Protein AF-0000000087519596 (afdb_homodimer)

Structure (mmCIF, N/CA/C/O backbone):
data_AF-0000000087519596-model_v1
#
loop_
_entity.id
_entity.type
_entity.pdbx_description
1 polymer 'Dihydrofolate reductase'
#
loop_
_atom_site.group_PDB
_atom_site.id
_atom_site.type_symbol
_atom_site.label_atom_id
_atom_site.label_alt_id
_atom_site.label_comp_id
_atom_site.label_asym_id
_atom_site.label_entity_id
_atom_site.label_seq_id
_atom_site.pdbx_PDB_ins_code
_atom_site.Cartn_x
_atom_site.Cartn_y
_atom_site.Cartn_z
_atom_site.occupancy
_atom_site.B_iso_or_equiv
_atom_site.auth_seq_id
_atom_site.auth_comp_id
_atom_site.auth_asym_id
_atom_site.auth_atom_id
_atom_site.pdbx_PDB_model_num
ATOM 1 N N . MET A 1 1 ? -9.141 6.754 -12.68 1 30.02 1 MET A N 1
ATOM 2 C CA . MET A 1 1 ? -8.656 5.691 -11.797 1 30.02 1 MET A CA 1
ATOM 3 C C . MET A 1 1 ? -9.352 5.75 -10.445 1 30.02 1 MET A C 1
ATOM 5 O O . MET A 1 1 ? -9.359 6.797 -9.789 1 30.02 1 MET A O 1
ATOM 9 N N . SER A 1 2 ? -10.422 5.176 -10.297 1 37.19 2 SER A N 1
ATOM 10 C CA . SER A 1 2 ? -11.195 5.254 -9.07 1 37.19 2 SER A CA 1
ATOM 11 C C . SER A 1 2 ? -10.305 5.121 -7.836 1 37.19 2 SER A C 1
ATOM 13 O O . SER A 1 2 ? -9.57 4.145 -7.703 1 37.19 2 SER A O 1
ATOM 15 N N . ASP A 1 3 ? -9.766 6.176 -7.438 1 48.91 3 ASP A N 1
ATOM 16 C CA . ASP A 1 3 ? -8.969 6.207 -6.215 1 48.91 3 ASP A CA 1
ATOM 17 C C . ASP A 1 3 ? -9.617 5.379 -5.109 1 48.91 3 ASP A C 1
ATOM 19 O O . ASP A 1 3 ? -10.781 5.602 -4.766 1 48.91 3 ASP A O 1
ATOM 23 N N . LEU A 1 4 ? -9.289 4.09 -5.172 1 59.09 4 LEU A N 1
ATOM 24 C CA . LEU A 1 4 ? -9.773 3.201 -4.117 1 59.09 4 LEU A CA 1
ATOM 25 C C . LEU A 1 4 ? -9.703 3.883 -2.756 1 59.09 4 LEU A C 1
ATOM 27 O O . LEU A 1 4 ? -8.625 3.994 -2.168 1 59.09 4 LEU A O 1
ATOM 31 N N . ILE A 1 5 ? -10.695 4.855 -2.48 1 62.75 5 ILE A N 1
ATOM 32 C CA . ILE A 1 5 ? -10.727 5.633 -1.248 1 62.75 5 ILE A CA 1
ATOM 33 C C . ILE A 1 5 ? -11.758 5.055 -0.29 1 62.75 5 ILE A C 1
ATOM 35 O O . ILE A 1 5 ? -12.891 4.766 -0.688 1 62.75 5 ILE A O 1
ATOM 39 N N . ASP A 1 6 ? -11.203 4.727 0.88 1 85.69 6 ASP A N 1
ATOM 40 C CA . ASP A 1 6 ? -12.148 4.48 1.965 1 85.69 6 ASP A CA 1
ATOM 41 C C . ASP A 1 6 ? -12.672 5.793 2.547 1 85.69 6 ASP A C 1
ATOM 43 O O . ASP A 1 6 ? -12.031 6.383 3.424 1 85.69 6 ASP A O 1
ATOM 47 N N . THR A 1 7 ? -13.859 6.176 2.1 1 91.06 7 THR A N 1
ATOM 48 C CA . THR A 1 7 ? -14.422 7.484 2.402 1 91.06 7 THR A CA 1
ATOM 49 C C . THR A 1 7 ? -14.617 7.656 3.906 1 91.06 7 THR A C 1
ATOM 51 O O . THR A 1 7 ? -14.281 8.703 4.461 1 91.06 7 THR A O 1
ATOM 54 N N . THR A 1 8 ? -15.164 6.641 4.547 1 95.12 8 THR A N 1
ATOM 55 C CA . THR A 1 8 ? -15.383 6.715 5.988 1 95.12 8 THR A CA 1
ATOM 56 C C . THR A 1 8 ? -14.062 6.949 6.723 1 95.12 8 THR A C 1
ATOM 58 O O . THR A 1 8 ? -13.977 7.832 7.578 1 95.12 8 THR A O 1
ATOM 61 N N . GLU A 1 9 ? -13.07 6.188 6.355 1 96.06 9 GLU A N 1
ATOM 62 C CA . GLU A 1 9 ? -11.758 6.332 6.984 1 96.06 9 GLU A CA 1
ATOM 63 C C . GLU A 1 9 ? -11.172 7.719 6.73 1 96.06 9 GLU A C 1
ATOM 65 O O . GLU A 1 9 ? -10.562 8.312 7.621 1 96.06 9 GLU A O 1
ATOM 70 N N . MET A 1 10 ? -11.375 8.234 5.559 1 95.62 10 MET A N 1
ATOM 71 C CA . MET A 1 10 ? -10.867 9.562 5.219 1 95.62 10 MET A CA 1
ATOM 72 C C . MET A 1 10 ? -11.539 10.633 6.078 1 95.62 10 MET A C 1
ATOM 74 O O . MET A 1 10 ? -10.875 11.578 6.52 1 95.62 10 MET A O 1
ATOM 78 N N . TYR A 1 11 ? -12.797 10.523 6.27 1 97.06 11 TYR A N 1
ATOM 79 C CA . TYR A 1 11 ? -13.523 11.484 7.09 1 97.06 11 TYR A CA 1
ATOM 80 C C . TYR A 1 11 ? -13.055 11.422 8.539 1 97.06 11 TYR A C 1
ATOM 82 O O . TYR A 1 11 ? -12.812 12.453 9.164 1 97.06 11 TYR A O 1
ATOM 90 N N . LEU A 1 12 ? -12.922 10.188 9.039 1 97.5 12 LEU A N 1
ATOM 91 C CA . LEU A 1 12 ? -12.469 10 10.414 1 97.5 12 LEU A CA 1
ATOM 92 C C . LEU A 1 12 ? -11.07 10.57 10.617 1 97.5 12 LEU A C 1
ATOM 94 O O . LEU A 1 12 ? -10.812 11.266 11.602 1 97.5 12 LEU A O 1
ATOM 98 N N . ARG A 1 13 ? -10.227 10.273 9.719 1 96.31 13 ARG A N 1
ATOM 99 C CA . ARG A 1 13 ? -8.859 10.789 9.797 1 96.31 13 ARG A CA 1
ATOM 100 C C . ARG A 1 13 ? -8.844 12.312 9.75 1 96.31 13 ARG A C 1
ATOM 102 O O . ARG A 1 13 ? -8.047 12.945 10.445 1 96.31 13 ARG A O 1
ATOM 109 N N . THR A 1 14 ? -9.711 12.883 8.961 1 96.56 14 THR A N 1
ATOM 110 C CA . THR A 1 14 ? -9.797 14.336 8.844 1 96.56 14 THR A CA 1
ATOM 111 C C . THR A 1 14 ? -10.227 14.961 10.172 1 96.56 14 THR A C 1
ATOM 113 O O . THR A 1 14 ? -9.688 15.992 10.578 1 96.56 14 THR A O 1
ATOM 116 N N . ILE A 1 15 ? -11.141 14.359 10.805 1 97.31 15 ILE A N 1
ATOM 117 C CA . ILE A 1 15 ? -11.586 14.859 12.102 1 97.31 15 ILE A CA 1
ATOM 118 C C . ILE A 1 15 ? -10.43 14.812 13.094 1 97.31 15 ILE A C 1
ATOM 120 O O . ILE A 1 15 ? -10.211 15.766 13.844 1 97.31 15 ILE A O 1
ATOM 124 N N . LEU A 1 16 ? -9.688 13.773 13.078 1 96.31 16 LEU A N 1
ATOM 125 C CA . LEU A 1 16 ? -8.531 13.648 13.961 1 96.31 16 LEU A CA 1
ATOM 126 C C . LEU A 1 16 ? -7.492 14.719 13.648 1 96.31 16 LEU A C 1
ATOM 128 O O . LEU A 1 16 ? -6.887 15.281 14.562 1 96.31 16 LEU A O 1
ATOM 132 N N . GLU A 1 17 ? -7.246 14.992 12.398 1 95.19 17 GLU A N 1
ATOM 133 C CA . GLU A 1 17 ? -6.32 16.047 11.977 1 95.19 17 GLU A CA 1
ATOM 134 C C . GLU A 1 17 ? -6.742 17.406 12.516 1 95.19 17 GLU A C 1
ATOM 136 O O . GLU A 1 17 ? -5.902 18.188 12.961 1 95.19 17 GLU A O 1
ATOM 141 N N . LEU A 1 18 ? -8.016 17.641 12.383 1 95.62 18 LEU A N 1
ATOM 142 C CA . LEU A 1 18 ? -8.547 18.906 12.891 1 95.62 18 LEU A CA 1
ATOM 143 C C . LEU A 1 18 ? -8.32 19.016 14.398 1 95.62 18 LEU A C 1
ATOM 145 O O . LEU A 1 18 ? -7.918 20.078 14.891 1 95.62 18 LEU A O 1
ATOM 149 N N . GLN A 1 19 ? -8.492 17.938 15.062 1 92.81 19 GLN A N 1
ATOM 150 C CA . GLN A 1 19 ? -8.258 17.906 16.5 1 92.81 19 GLN A CA 1
ATOM 151 C C . GLN A 1 19 ? -6.793 18.203 16.828 1 92.81 19 GLN A C 1
ATOM 153 O O . GLN A 1 19 ? -6.488 18.953 17.75 1 92.81 19 GLN A O 1
ATOM 158 N N . GLU A 1 20 ? -5.922 17.609 16.047 1 90.62 20 GLU A N 1
ATOM 159 C CA . GLU A 1 20 ? -4.488 17.812 16.25 1 90.62 20 GLU A CA 1
ATOM 160 C C . GLU A 1 20 ? -4.105 19.266 16.078 1 90.62 20 GLU A C 1
ATOM 162 O O . GLU A 1 20 ? -3.162 19.75 16.703 1 90.62 20 GLU A O 1
ATOM 167 N N . GLU A 1 21 ? -4.844 19.969 15.273 1 91.12 21 GLU A N 1
ATOM 168 C CA . GLU A 1 21 ? -4.562 21.375 15.023 1 91.12 21 GLU A CA 1
ATOM 169 C C . GLU A 1 21 ? -5.41 22.281 15.922 1 91.12 21 GLU A C 1
ATOM 171 O O . GLU A 1 21 ? -5.398 23.5 15.781 1 91.12 21 GLU A O 1
ATOM 176 N N . GLU A 1 22 ? -6.191 21.625 16.797 1 89.88 22 GLU A N 1
ATOM 177 C CA . GLU A 1 22 ? -7.062 22.344 17.719 1 89.88 22 GLU A CA 1
ATOM 178 C C . GLU A 1 22 ? -8.109 23.156 16.969 1 89.88 22 GLU A C 1
ATOM 180 O O . GLU A 1 22 ? -8.391 24.312 17.344 1 89.88 22 GLU A O 1
ATOM 185 N N . ILE A 1 23 ? -8.539 22.609 15.922 1 92.12 23 ILE A N 1
ATOM 186 C CA . ILE A 1 23 ? -9.633 23.203 15.148 1 92.12 23 ILE A CA 1
ATOM 187 C C . ILE A 1 23 ? -10.914 22.406 15.383 1 92.12 23 ILE A C 1
ATOM 189 O O . ILE A 1 23 ? -10.906 21.172 15.328 1 92.12 23 ILE A O 1
ATOM 193 N N . VAL A 1 24 ? -12 23.094 15.625 1 94.25 24 VAL A N 1
ATOM 194 C CA . VAL A 1 24 ? -13.281 22.438 15.852 1 94.25 24 VAL A CA 1
ATOM 195 C C . VAL A 1 24 ? -13.75 21.766 14.57 1 94.25 24 VAL A C 1
ATOM 197 O O . VAL A 1 24 ? -13.828 22.391 13.516 1 94.25 24 VAL A O 1
ATOM 200 N N . ALA A 1 25 ? -14.125 20.562 14.703 1 96.38 25 ALA A N 1
ATOM 201 C CA . ALA A 1 25 ? -14.562 19.812 13.531 1 96.38 25 ALA A CA 1
ATOM 202 C C . ALA A 1 25 ? -16.016 20.141 13.18 1 96.38 25 ALA A C 1
ATOM 204 O O . ALA A 1 25 ? -16.922 19.906 13.984 1 96.38 25 ALA A O 1
ATOM 205 N N . LEU A 1 26 ? -16.188 20.719 12.047 1 97.19 26 LEU A N 1
ATOM 206 C CA . LEU A 1 26 ? -17.5 20.984 11.445 1 97.19 26 LEU A CA 1
ATOM 207 C C . LEU A 1 26 ? -17.594 20.344 10.062 1 97.19 26 LEU A C 1
ATOM 209 O O . LEU A 1 26 ? -16.578 20.109 9.406 1 97.19 26 LEU A O 1
ATOM 213 N N . ARG A 1 27 ? -18.812 20.094 9.68 1 96.69 27 ARG A N 1
ATOM 214 C CA . ARG A 1 27 ? -19.016 19.547 8.344 1 96.69 27 ARG A CA 1
ATOM 215 C C . ARG A 1 27 ? -18.359 20.422 7.285 1 96.69 27 ARG A C 1
ATOM 217 O O . ARG A 1 27 ? -17.766 19.922 6.332 1 96.69 27 ARG A O 1
ATOM 224 N N . ALA A 1 28 ? -18.484 21.656 7.504 1 96.19 28 ALA A N 1
ATOM 225 C CA . ALA A 1 28 ? -17.922 22.609 6.547 1 96.19 28 ALA A CA 1
ATOM 226 C C . ALA A 1 28 ? -16.406 22.453 6.43 1 96.19 28 ALA A C 1
ATOM 228 O O . ALA A 1 28 ? -15.852 22.578 5.34 1 96.19 28 ALA A O 1
ATOM 229 N N . ARG A 1 29 ? -15.758 22.281 7.52 1 95.5 29 ARG A N 1
ATOM 230 C CA . ARG A 1 29 ? -14.305 22.109 7.531 1 95.5 29 ARG A CA 1
ATOM 231 C C . ARG A 1 29 ? -13.898 20.828 6.828 1 95.5 29 ARG A C 1
ATOM 233 O O . ARG A 1 29 ? -12.898 20.797 6.109 1 95.5 29 ARG A O 1
ATOM 240 N N . ILE A 1 30 ? -14.648 19.797 7.043 1 96.38 30 ILE A N 1
ATOM 241 C CA . ILE A 1 30 ? -14.383 18.516 6.387 1 96.38 30 ILE A CA 1
ATOM 242 C C . ILE A 1 30 ? -14.539 18.672 4.875 1 96.38 30 ILE A C 1
ATOM 244 O O . ILE A 1 30 ? -13.703 18.188 4.109 1 96.38 30 ILE A O 1
ATOM 248 N N . ALA A 1 31 ? -15.625 19.344 4.469 1 96.5 31 ALA A N 1
ATOM 249 C CA . ALA A 1 31 ? -15.859 19.594 3.047 1 96.5 31 ALA A CA 1
ATOM 250 C C . ALA A 1 31 ? -14.688 20.328 2.416 1 96.5 31 ALA A C 1
ATOM 252 O O . ALA A 1 31 ? -14.242 19.984 1.319 1 96.5 31 ALA A O 1
ATOM 253 N N . GLU A 1 32 ? -14.195 21.281 3.125 1 94.38 32 GLU A N 1
ATOM 254 C CA . GLU A 1 32 ? -13.07 22.078 2.652 1 94.38 32 GLU A CA 1
ATOM 255 C C . GLU A 1 32 ? -11.805 21.234 2.527 1 94.38 32 GLU A C 1
ATOM 257 O O . GLU A 1 32 ? -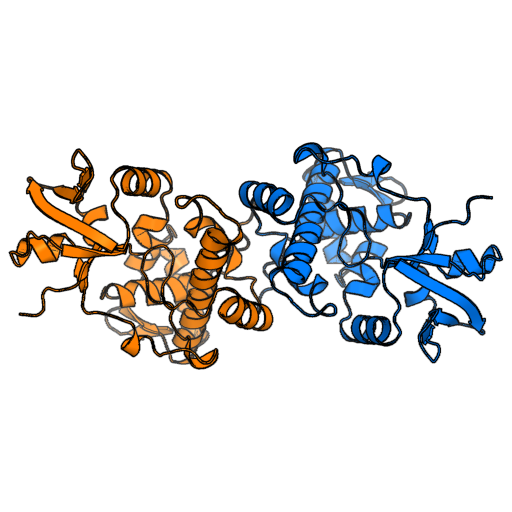11.094 21.312 1.525 1 94.38 32 GLU A O 1
ATOM 262 N N . ARG A 1 33 ? -11.57 20.453 3.49 1 93.62 33 ARG A N 1
ATOM 263 C CA . ARG A 1 33 ? -10.352 19.656 3.539 1 93.62 33 ARG A CA 1
ATOM 264 C C . ARG A 1 33 ? -10.367 18.562 2.471 1 93.62 33 ARG A C 1
ATOM 266 O O . ARG A 1 33 ? -9.336 18.281 1.855 1 93.62 33 ARG A O 1
ATOM 273 N N . LEU A 1 34 ? -11.508 17.953 2.24 1 94.25 34 LEU A N 1
ATOM 274 C CA . LEU A 1 34 ? -11.586 16.781 1.362 1 94.25 34 LEU A CA 1
ATOM 275 C C . LEU A 1 34 ? -12.031 17.188 -0.039 1 94.25 34 LEU A C 1
ATOM 277 O O . LEU A 1 34 ? -11.914 16.406 -0.983 1 94.25 34 LEU A O 1
ATOM 281 N N . GLY A 1 35 ? -12.523 18.359 -0.179 1 94.12 35 GLY A N 1
ATOM 282 C CA . GLY A 1 35 ? -13.039 18.797 -1.462 1 94.12 35 GLY A CA 1
ATOM 283 C C . GLY A 1 35 ? -14.336 18.125 -1.851 1 94.12 35 GLY A C 1
ATOM 28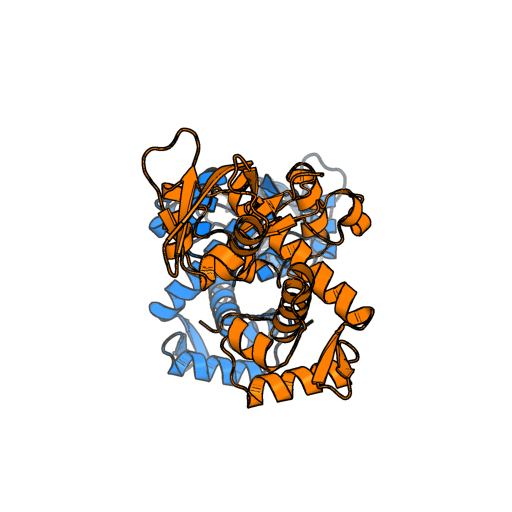4 O O . GLY A 1 35 ? -14.578 17.859 -3.031 1 94.12 35 GLY A O 1
ATOM 285 N N . HIS A 1 36 ? -15.102 17.688 -0.882 1 95.5 36 HIS A N 1
ATOM 286 C CA . HIS A 1 36 ? -16.391 17.078 -1.128 1 95.5 36 HIS A CA 1
ATOM 287 C C . HIS A 1 36 ? -17.531 18.094 -1.005 1 95.5 36 HIS A C 1
ATOM 289 O O . HIS A 1 36 ? -17.359 19.125 -0.344 1 95.5 36 HIS A O 1
ATOM 295 N N . SER A 1 37 ? -18.578 17.781 -1.677 1 96.94 37 SER A N 1
ATOM 296 C CA . SER A 1 37 ? -19.734 18.688 -1.616 1 96.94 37 SER A CA 1
ATOM 297 C C . SER A 1 37 ? -20.406 18.625 -0.253 1 96.94 37 SER A C 1
ATOM 299 O O . SER A 1 37 ? -20.328 17.594 0.437 1 96.94 37 SER A O 1
ATOM 301 N N . GLY A 1 38 ? -21.094 19.734 0.084 1 96 38 GLY A N 1
ATOM 302 C CA . GLY A 1 38 ? -21.828 19.781 1.335 1 96 38 GLY A CA 1
ATOM 303 C C . GLY A 1 38 ? -22.781 18.609 1.514 1 96 38 GLY A C 1
ATOM 304 O O . GLY A 1 38 ? -22.719 17.891 2.512 1 96 38 GLY A O 1
ATOM 305 N N . PRO A 1 39 ? -23.625 18.391 0.559 1 97.44 39 PRO A N 1
ATOM 306 C CA . PRO A 1 39 ? -24.594 17.297 0.656 1 97.44 39 PRO A CA 1
ATOM 307 C C . PRO A 1 39 ? -23.906 15.938 0.832 1 97.44 39 PRO A C 1
ATOM 309 O O . PRO A 1 39 ? -24.375 15.102 1.619 1 97.44 39 PRO A O 1
ATOM 312 N N . THR A 1 40 ? -22.812 15.703 0.135 1 96.25 40 THR A N 1
ATOM 313 C CA . THR A 1 40 ? -22.062 14.461 0.261 1 96.25 40 THR A CA 1
ATOM 314 C C . THR A 1 40 ? -21.516 14.297 1.675 1 96.25 40 THR A C 1
ATOM 316 O O . THR A 1 40 ? -21.609 13.219 2.266 1 96.25 40 THR A O 1
ATOM 319 N N . VAL A 1 41 ? -20.984 15.398 2.164 1 97.44 41 VAL A N 1
ATOM 320 C CA . VAL A 1 41 ? -20.406 15.375 3.51 1 97.44 41 VAL A CA 1
ATOM 321 C C . VAL A 1 41 ? -21.516 15.117 4.531 1 97.44 41 VAL A C 1
ATOM 323 O O . VAL A 1 41 ? -21.359 14.32 5.453 1 97.44 41 VAL A O 1
ATOM 326 N N . SER A 1 42 ? -22.609 15.758 4.332 1 97.12 42 SER A N 1
ATOM 327 C CA . SER A 1 42 ? -23.719 15.602 5.254 1 97.12 42 SER A CA 1
ATOM 328 C C . SER A 1 42 ? -24.219 14.156 5.266 1 97.12 42 SER A C 1
ATOM 330 O O . SER A 1 42 ? -24.5 13.602 6.332 1 97.12 42 SER A O 1
ATOM 332 N N . GLN A 1 43 ? -24.391 13.625 4.164 1 97.69 43 GLN A N 1
ATOM 333 C CA . GLN A 1 43 ? -24.859 12.25 4.047 1 97.69 43 GLN A CA 1
ATOM 334 C C . GLN A 1 43 ? -23.875 11.273 4.695 1 97.69 43 GLN A C 1
ATOM 336 O O . GLN A 1 43 ? -24.281 10.352 5.406 1 97.69 43 GLN A O 1
ATOM 341 N N . THR A 1 44 ? -22.625 11.461 4.438 1 97.06 44 THR A N 1
ATOM 342 C CA . THR A 1 44 ? -21.594 10.586 4.98 1 97.06 44 THR A CA 1
ATOM 343 C C . THR A 1 44 ? -21.531 10.703 6.504 1 97.06 44 THR A C 1
ATOM 345 O O . THR A 1 44 ? -21.422 9.695 7.203 1 97.06 44 THR A O 1
ATOM 348 N N . VAL A 1 45 ? -21.578 11.891 6.957 1 97.62 45 VAL A N 1
ATOM 349 C CA . VAL A 1 45 ? -21.562 12.117 8.398 1 97.62 45 VAL A CA 1
ATOM 350 C C . VAL A 1 45 ? -22.766 11.445 9.047 1 97.62 45 VAL A C 1
ATOM 352 O O . VAL A 1 45 ? -22.656 10.852 10.117 1 97.62 45 VAL A O 1
ATOM 355 N N . ALA A 1 46 ? -23.891 11.586 8.414 1 97.44 46 ALA A N 1
ATOM 356 C CA . ALA A 1 46 ? -25.094 10.945 8.922 1 97.44 46 ALA A CA 1
ATOM 357 C C . ALA A 1 46 ? -24.922 9.438 9.016 1 97.44 46 ALA A C 1
ATOM 359 O O . ALA A 1 46 ? -25.344 8.812 9.992 1 97.44 46 ALA A O 1
ATOM 360 N N . ARG A 1 47 ? -24.391 8.867 8.039 1 97.69 47 ARG A N 1
ATOM 361 C CA . ARG A 1 47 ? -24.125 7.434 8.039 1 97.69 47 ARG A CA 1
ATOM 362 C C . ARG A 1 47 ? -23.141 7.062 9.148 1 97.69 47 ARG A C 1
ATOM 364 O O . ARG A 1 47 ? -23.328 6.051 9.828 1 97.69 47 ARG A O 1
ATOM 371 N N . MET A 1 48 ? -22.109 7.824 9.281 1 97.88 48 MET A N 1
ATOM 372 C CA . MET A 1 48 ? -21.109 7.582 10.312 1 97.88 48 MET A CA 1
ATOM 373 C C . MET A 1 48 ? -21.734 7.656 11.703 1 97.88 48 MET A C 1
ATOM 375 O O . MET A 1 48 ? -21.359 6.902 12.602 1 97.88 48 MET A O 1
ATOM 379 N N . GLU A 1 49 ? -22.609 8.578 11.859 1 97.88 49 GLU A N 1
ATOM 380 C CA . GLU A 1 49 ? -23.312 8.695 13.141 1 97.88 49 GLU A CA 1
ATOM 381 C C . GLU A 1 49 ? -24.172 7.461 13.406 1 97.88 49 GLU A C 1
ATOM 383 O O . GLU A 1 49 ? -24.172 6.926 14.523 1 97.88 49 GLU A O 1
ATOM 388 N N . ARG A 1 50 ? -24.891 7.027 12.398 1 97.69 50 ARG A N 1
ATOM 389 C CA . ARG A 1 50 ? -25.719 5.828 12.531 1 97.69 50 ARG A CA 1
ATOM 390 C C . ARG A 1 50 ? -24.859 4.613 12.867 1 97.69 50 ARG A C 1
ATOM 392 O O . ARG A 1 50 ? -25.281 3.75 13.648 1 97.69 50 ARG A O 1
ATOM 399 N N . ASP A 1 51 ? -23.688 4.613 12.344 1 97.38 51 ASP A N 1
ATOM 400 C CA . ASP A 1 51 ? -22.781 3.488 12.547 1 97.38 51 ASP A CA 1
ATOM 401 C C . ASP A 1 51 ? -22.047 3.613 13.875 1 97.38 51 ASP A C 1
ATOM 403 O O . ASP A 1 51 ? -21.219 2.766 14.211 1 97.38 51 ASP A O 1
ATOM 407 N N . GLY A 1 52 ? -22.234 4.668 14.586 1 98.06 52 GLY A N 1
ATOM 408 C CA . GLY A 1 52 ? -21.672 4.848 15.914 1 98.06 52 GLY A CA 1
ATOM 409 C C . GLY A 1 52 ? -20.234 5.32 15.898 1 98.06 52 GLY A C 1
ATOM 410 O O . GLY A 1 52 ? -19.469 5.051 16.844 1 98.06 52 GLY A O 1
ATOM 411 N N . LEU A 1 53 ? -19.812 6.016 14.852 1 98.44 53 LEU A N 1
ATOM 412 C CA . LEU A 1 53 ? -18.422 6.438 14.719 1 98.44 53 LEU A CA 1
ATOM 413 C C . LEU A 1 53 ? -18.25 7.891 15.156 1 98.44 53 LEU A C 1
ATOM 415 O O . LEU A 1 53 ? -17.172 8.297 15.586 1 98.44 53 LEU A O 1
ATOM 419 N N . VAL A 1 54 ? -19.297 8.703 15.016 1 98.38 54 VAL A N 1
ATOM 420 C CA . VAL A 1 54 ? -19.25 10.117 15.367 1 98.38 54 VAL A CA 1
ATOM 421 C C . VAL A 1 54 ? -20.547 10.516 16.078 1 98.38 54 VAL A C 1
ATOM 423 O O . VAL A 1 54 ? -21.547 9.812 15.984 1 98.38 54 VAL A O 1
ATOM 426 N N . VAL A 1 55 ? -20.438 11.57 16.828 1 97.69 55 VAL A N 1
ATOM 427 C CA . VAL A 1 55 ? -21.609 12.227 17.422 1 97.69 55 VAL A CA 1
ATOM 428 C C . VAL A 1 55 ? -21.688 13.664 16.922 1 97.69 55 VAL A C 1
ATOM 430 O O . VAL A 1 55 ? -20.688 14.383 16.891 1 97.69 55 VAL A O 1
ATOM 433 N N . VAL A 1 56 ? -22.875 14.008 16.516 1 95.06 56 VAL A N 1
ATOM 434 C CA . VAL A 1 56 ? -23.125 15.383 16.109 1 95.06 56 VAL A CA 1
ATOM 435 C C . VAL A 1 56 ? -23.875 16.125 17.203 1 95.06 56 VAL A C 1
ATOM 437 O O . VAL A 1 56 ? -25.016 15.789 17.531 1 95.06 56 VAL A O 1
ATOM 440 N N . SER A 1 57 ? -23.188 17.094 17.688 1 92.75 57 SER A N 1
ATOM 441 C CA . SER A 1 57 ? -23.797 17.875 18.766 1 92.75 57 SER A CA 1
ATOM 442 C C . SER A 1 57 ? -24.828 18.859 18.234 1 92.75 57 SER A C 1
ATOM 444 O O . SER A 1 57 ? -24.906 19.078 17.016 1 92.75 57 SER A O 1
ATOM 446 N N . ALA A 1 58 ? -25.453 19.484 19.234 1 90.25 58 ALA A N 1
ATOM 447 C CA . ALA A 1 58 ? -26.516 20.438 18.891 1 90.25 58 ALA A CA 1
ATOM 448 C C . ALA A 1 58 ? -25.938 21.656 18.156 1 90.25 58 ALA A C 1
ATOM 450 O O . ALA A 1 58 ? -26.594 22.234 17.297 1 90.25 58 ALA A O 1
ATOM 451 N N . ASP A 1 59 ? -24.703 21.984 18.453 1 91.75 59 ASP A N 1
ATOM 452 C CA . ASP A 1 59 ? -24.078 23.141 17.812 1 91.75 59 ASP A CA 1
ATOM 453 C C . ASP A 1 59 ? -23.312 22.719 16.547 1 91.75 59 ASP A C 1
ATOM 455 O O . ASP A 1 59 ? -22.438 23.438 16.078 1 91.75 59 ASP A O 1
ATOM 459 N N . ARG A 1 60 ? -23.547 21.547 16.078 1 90.62 60 ARG A N 1
ATOM 460 C CA . ARG A 1 60 ? -23.078 21.016 14.812 1 90.62 60 ARG A CA 1
ATOM 461 C C . ARG A 1 60 ? -21.609 20.625 14.898 1 90.62 60 ARG A C 1
ATOM 463 O O . ARG A 1 60 ? -20.953 20.422 13.875 1 90.62 60 ARG A O 1
ATOM 470 N N . HIS A 1 61 ? -21.156 20.578 16.156 1 94.5 61 HIS A N 1
ATOM 471 C CA . HIS A 1 61 ? -19.797 20.078 16.328 1 94.5 61 HIS A CA 1
ATOM 472 C C . HIS A 1 61 ? -19.75 18.562 16.188 1 94.5 61 HIS A C 1
ATOM 474 O O . HIS A 1 61 ? -20.641 17.859 16.656 1 94.5 61 HIS A O 1
ATOM 480 N N . LEU A 1 62 ? -18.719 18.156 15.492 1 97.25 62 LEU A N 1
ATOM 481 C CA . LEU A 1 62 ? -18.516 16.719 15.328 1 97.25 62 LEU A CA 1
ATOM 482 C C . LEU A 1 62 ? -17.5 16.203 16.344 1 97.25 62 LEU A C 1
ATOM 484 O O . LEU A 1 62 ? -16.484 16.844 16.594 1 97.25 62 LEU A O 1
ATOM 488 N N . ALA A 1 63 ? -17.844 15.141 16.969 1 96.44 63 ALA A N 1
ATOM 489 C CA . ALA A 1 63 ? -16.922 14.477 17.875 1 96.44 63 ALA A CA 1
ATOM 490 C C . ALA A 1 63 ? -16.828 12.984 17.578 1 96.44 63 ALA A C 1
ATOM 492 O O . ALA A 1 63 ? -17.844 12.352 17.25 1 96.44 63 ALA A O 1
ATOM 493 N N . LEU A 1 64 ? -15.648 12.477 17.672 1 97.88 64 LEU A N 1
ATOM 494 C CA . LEU A 1 64 ? -15.461 11.039 17.5 1 97.88 64 LEU A CA 1
ATOM 495 C C . LEU A 1 64 ? -15.938 10.273 18.734 1 97.88 64 LEU A C 1
ATOM 497 O O . LEU A 1 64 ? -15.711 10.711 19.859 1 97.88 64 LEU A O 1
ATOM 501 N N . THR A 1 65 ? -16.703 9.18 18.5 1 98.19 65 THR A N 1
ATOM 502 C CA . THR A 1 65 ? -16.906 8.219 19.578 1 98.19 65 THR A CA 1
ATOM 503 C C . THR A 1 65 ? -15.617 7.465 19.891 1 98.19 65 THR A C 1
ATOM 505 O O . THR A 1 65 ? -14.586 7.691 19.25 1 98.19 65 THR A O 1
ATOM 508 N N . GLU A 1 66 ? -15.703 6.625 20.891 1 97.88 66 GLU A N 1
ATOM 509 C CA . GLU A 1 66 ? -14.539 5.789 21.188 1 97.88 66 GLU A CA 1
ATOM 510 C C . GLU A 1 66 ? -14.18 4.914 19.984 1 97.88 66 GLU A C 1
ATOM 512 O O . GLU A 1 66 ? -13.008 4.82 19.609 1 97.88 66 GLU A O 1
ATOM 517 N N . LYS A 1 67 ? -15.172 4.328 19.453 1 98.12 67 LYS A N 1
ATOM 518 C CA . LYS A 1 67 ? -14.984 3.482 18.281 1 98.12 67 LYS A CA 1
ATOM 519 C C . LYS A 1 67 ? -14.43 4.285 17.094 1 98.12 67 LYS A C 1
ATOM 521 O O . LYS A 1 67 ? -13.516 3.832 16.406 1 98.12 67 LYS A O 1
ATOM 526 N N . GLY A 1 68 ? -14.977 5.461 16.891 1 98.12 68 GLY A N 1
ATOM 527 C CA . GLY A 1 68 ? -14.5 6.336 15.82 1 98.12 68 GLY A CA 1
ATOM 528 C C . GLY A 1 68 ? -13.07 6.793 16.016 1 98.12 68 GLY A C 1
ATOM 529 O O . GLY A 1 68 ? -12.297 6.863 15.062 1 98.12 68 GLY A O 1
ATOM 530 N N . HIS A 1 69 ? -12.812 7.055 17.25 1 97.94 69 HIS A N 1
ATOM 531 C CA . HIS A 1 69 ? -11.469 7.512 17.578 1 97.94 69 HIS A CA 1
ATOM 532 C C . HIS A 1 69 ? -10.445 6.41 17.344 1 97.94 69 HIS A C 1
ATOM 534 O O . HIS A 1 69 ? -9.352 6.668 16.844 1 97.94 69 HIS A O 1
ATOM 540 N N . GLU A 1 70 ? -10.75 5.27 17.734 1 97.69 70 GLU A N 1
ATOM 541 C CA . GLU A 1 70 ? -9.859 4.133 17.531 1 97.69 70 GLU A CA 1
ATOM 542 C C . GLU A 1 70 ? -9.594 3.891 16.047 1 97.69 70 GLU A C 1
ATOM 544 O O . GLU A 1 70 ? -8.453 3.666 15.641 1 97.69 70 GLU A O 1
ATOM 549 N N . LEU A 1 71 ? -10.609 3.953 15.258 1 97.5 71 LEU A N 1
ATOM 550 C CA . LEU A 1 71 ? -10.469 3.742 13.82 1 97.5 71 LEU A CA 1
ATOM 551 C C . LEU A 1 71 ? -9.664 4.867 13.18 1 97.5 71 LEU A C 1
ATOM 553 O O . LEU A 1 71 ? -8.781 4.613 12.359 1 97.5 71 LEU A O 1
ATOM 557 N N . ALA A 1 72 ? -9.969 6.066 13.555 1 98.06 72 ALA A N 1
ATOM 558 C CA . ALA A 1 72 ? -9.242 7.223 13.031 1 98.06 72 ALA A CA 1
ATOM 559 C C . ALA A 1 72 ? -7.754 7.137 13.375 1 98.06 72 ALA A C 1
ATOM 561 O O . ALA A 1 72 ? -6.898 7.414 12.531 1 98.06 72 ALA A O 1
ATOM 562 N N . THR A 1 73 ? -7.473 6.75 14.594 1 98.19 73 THR A N 1
ATOM 563 C CA . THR A 1 73 ? -6.102 6.621 15.07 1 98.19 73 THR A CA 1
ATOM 564 C C . THR A 1 73 ? -5.363 5.527 14.305 1 98.19 73 THR A C 1
ATOM 566 O O . THR A 1 73 ? -4.203 5.703 13.922 1 98.19 73 THR A O 1
ATOM 569 N N . SER A 1 74 ? -6.02 4.441 14.094 1 98.31 74 SER A N 1
ATOM 570 C CA . SER A 1 74 ? -5.426 3.342 13.344 1 98.31 74 SER A CA 1
ATOM 571 C C . SER A 1 74 ? -5.062 3.771 11.922 1 98.31 74 SER A C 1
ATOM 573 O O . SER A 1 74 ? -3.961 3.492 11.445 1 98.31 74 SER A O 1
ATOM 575 N N . VAL A 1 75 ? -5.953 4.465 11.32 1 98 75 VAL A N 1
ATOM 576 C CA . VAL A 1 75 ? -5.715 4.91 9.953 1 98 75 VAL A CA 1
ATOM 577 C C . VAL A 1 75 ? -4.547 5.891 9.922 1 98 75 VAL A C 1
ATOM 579 O O . VAL A 1 75 ? -3.662 5.789 9.062 1 98 75 VAL A O 1
ATOM 582 N N . MET A 1 76 ? -4.555 6.832 10.812 1 98.25 76 MET A N 1
ATOM 583 C CA . MET A 1 76 ? -3.49 7.828 10.852 1 98.25 76 MET A CA 1
ATOM 584 C C . MET A 1 76 ? -2.146 7.18 11.164 1 98.25 76 MET A C 1
ATOM 586 O O . MET A 1 76 ? -1.12 7.566 10.602 1 98.25 76 MET A O 1
ATOM 590 N N . ARG A 1 77 ? -2.135 6.238 12.094 1 98.5 77 ARG A N 1
ATOM 591 C CA . ARG A 1 77 ? -0.916 5.508 12.422 1 98.5 77 ARG A CA 1
ATOM 592 C C . ARG A 1 77 ? -0.358 4.797 11.188 1 98.5 77 ARG A C 1
ATOM 594 O O . ARG A 1 77 ? 0.829 4.918 10.883 1 98.5 77 ARG A O 1
ATOM 601 N N . LYS A 1 78 ? -1.206 4.105 10.453 1 98.38 78 LYS A N 1
ATOM 602 C CA . LYS A 1 78 ? -0.792 3.428 9.234 1 98.38 78 LYS A CA 1
ATOM 603 C C . LYS A 1 78 ? -0.296 4.426 8.188 1 98.38 78 LYS A C 1
ATOM 605 O O . LYS A 1 78 ? 0.683 4.164 7.488 1 98.38 78 LYS A O 1
ATOM 610 N N . HIS A 1 79 ? -0.957 5.559 8.117 1 98.44 79 HIS A N 1
ATOM 611 C CA . HIS A 1 79 ? -0.561 6.613 7.191 1 98.44 79 HIS A CA 1
ATOM 612 C C . HIS A 1 79 ? 0.861 7.086 7.473 1 98.44 79 HIS A C 1
ATOM 614 O O . HIS A 1 79 ? 1.7 7.109 6.57 1 98.44 79 HIS A O 1
ATOM 620 N N . ARG A 1 80 ? 1.073 7.438 8.672 1 98.62 80 ARG A N 1
ATOM 621 C CA . ARG A 1 80 ? 2.355 8.047 9.008 1 98.62 80 ARG A CA 1
ATOM 622 C C . ARG A 1 80 ? 3.471 7.012 9.023 1 98.62 80 ARG A C 1
ATOM 624 O O . ARG A 1 80 ? 4.625 7.324 8.719 1 98.62 80 ARG A O 1
ATOM 631 N N . LEU A 1 81 ? 3.162 5.738 9.32 1 98.69 81 LEU A N 1
ATOM 632 C CA . LEU A 1 81 ? 4.141 4.668 9.148 1 98.69 81 LEU A CA 1
ATOM 633 C C . LEU A 1 81 ? 4.441 4.438 7.672 1 98.69 81 LEU A C 1
ATOM 635 O O . LEU A 1 81 ? 5.59 4.195 7.301 1 98.69 81 LEU A O 1
ATOM 639 N N . ALA A 1 82 ? 3.406 4.492 6.855 1 98.56 82 ALA A N 1
ATOM 640 C CA . ALA A 1 82 ? 3.619 4.395 5.414 1 98.56 82 ALA A CA 1
ATOM 641 C C . ALA A 1 82 ? 4.52 5.52 4.918 1 98.56 82 ALA A C 1
ATOM 643 O O . ALA A 1 82 ? 5.383 5.305 4.062 1 98.56 82 ALA A O 1
ATOM 644 N N . GLU A 1 83 ? 4.277 6.711 5.422 1 98.81 83 GLU A N 1
ATOM 645 C CA . GLU A 1 83 ? 5.152 7.824 5.062 1 98.81 83 GLU A CA 1
ATOM 646 C C . GLU A 1 83 ? 6.609 7.5 5.367 1 98.81 83 GLU A C 1
ATOM 648 O O . GLU A 1 83 ? 7.496 7.766 4.551 1 98.81 83 GLU A O 1
ATOM 653 N N . ARG A 1 84 ? 6.836 6.953 6.539 1 98.75 84 ARG A N 1
ATOM 654 C CA . ARG A 1 84 ? 8.195 6.609 6.941 1 98.75 84 ARG A CA 1
ATOM 655 C C . ARG A 1 84 ? 8.773 5.516 6.047 1 98.75 84 ARG A C 1
ATOM 657 O O . ARG A 1 84 ? 9.945 5.57 5.66 1 98.75 84 ARG A O 1
ATOM 664 N N . LEU A 1 85 ? 7.961 4.504 5.723 1 98.56 85 LEU A N 1
ATOM 665 C CA . LEU A 1 85 ? 8.398 3.473 4.793 1 98.56 85 LEU A CA 1
ATOM 666 C C . LEU A 1 85 ? 8.805 4.082 3.455 1 98.56 85 LEU A C 1
ATOM 668 O O . LEU A 1 85 ? 9.891 3.795 2.939 1 98.56 85 LEU A O 1
ATOM 672 N N . LEU A 1 86 ? 8.016 4.941 2.908 1 98.5 86 LEU A N 1
ATOM 673 C CA . LEU A 1 86 ? 8.188 5.527 1.584 1 98.5 86 LEU A CA 1
ATOM 674 C C . LEU A 1 86 ? 9.383 6.469 1.559 1 98.5 86 LEU A C 1
ATOM 676 O O . LEU A 1 86 ? 10.125 6.516 0.572 1 98.5 86 LEU A O 1
ATOM 680 N N . SER A 1 87 ? 9.57 7.148 2.662 1 97.94 87 SER A N 1
ATOM 681 C CA . SER A 1 87 ? 10.664 8.117 2.713 1 97.94 87 SER A CA 1
ATOM 682 C C . SER A 1 87 ? 11.977 7.457 3.1 1 97.94 87 SER A C 1
ATOM 684 O O . SER A 1 87 ? 12.977 7.582 2.385 1 97.94 87 SER A O 1
ATOM 686 N N . ASP A 1 88 ? 11.992 6.66 4.148 1 97.31 88 ASP A N 1
ATOM 687 C CA . ASP A 1 88 ? 13.227 6.18 4.77 1 97.31 88 ASP A CA 1
ATOM 688 C C . ASP A 1 88 ? 13.781 4.969 4.027 1 97.31 88 ASP A C 1
ATOM 690 O O . ASP A 1 88 ? 14.992 4.797 3.924 1 97.31 88 ASP A O 1
ATOM 694 N N . MET A 1 89 ? 12.906 4.176 3.506 1 95.62 89 MET A N 1
ATOM 695 C CA . MET A 1 89 ? 13.367 2.918 2.926 1 95.62 89 MET A CA 1
ATOM 696 C C . MET A 1 89 ? 13.258 2.949 1.405 1 95.62 89 MET A C 1
ATOM 698 O O . MET A 1 89 ? 14.227 2.635 0.703 1 95.62 89 MET A O 1
ATOM 702 N N . ILE A 1 90 ? 12.141 3.305 0.894 1 96.56 90 ILE A N 1
ATOM 703 C CA . ILE A 1 90 ? 11.906 3.254 -0.545 1 96.56 90 ILE A CA 1
ATOM 704 C C . ILE A 1 90 ? 12.586 4.441 -1.221 1 96.56 90 ILE A C 1
ATOM 706 O O . ILE A 1 90 ? 13.023 4.34 -2.369 1 96.56 90 ILE A O 1
ATOM 710 N N . GLY A 1 91 ? 12.648 5.543 -0.525 1 96.94 91 GLY A N 1
ATOM 711 C CA . GLY A 1 91 ? 13.367 6.695 -1.04 1 96.94 91 GLY A CA 1
ATOM 712 C C . GLY A 1 91 ? 12.531 7.559 -1.965 1 96.94 91 GLY A C 1
ATOM 713 O O . GLY A 1 91 ? 13.039 8.117 -2.939 1 96.94 91 GLY A O 1
ATOM 714 N N . LEU A 1 92 ? 11.312 7.578 -1.709 1 97.56 92 LEU A N 1
ATOM 715 C CA . LEU A 1 92 ? 10.461 8.484 -2.469 1 97.56 92 LEU A CA 1
ATOM 716 C C . LEU A 1 92 ? 10.75 9.938 -2.107 1 97.56 92 LEU A C 1
ATOM 718 O O . LEU A 1 92 ? 11.031 10.25 -0.949 1 97.56 92 LEU A O 1
ATOM 722 N N . ASP A 1 93 ? 10.594 10.781 -3.092 1 96.88 93 ASP A N 1
ATOM 723 C CA . ASP A 1 93 ? 10.859 12.195 -2.85 1 96.88 93 ASP A CA 1
ATOM 724 C C . ASP A 1 93 ? 9.875 12.766 -1.835 1 96.88 93 ASP A C 1
ATOM 726 O O . ASP A 1 93 ? 8.688 12.438 -1.855 1 96.88 93 ASP A O 1
ATOM 730 N N . TRP A 1 94 ? 10.398 13.617 -1.094 1 96 94 TRP A N 1
ATOM 731 C CA . TRP A 1 94 ? 9.727 14.242 0.041 1 96 94 TRP A CA 1
ATOM 732 C C . TRP A 1 94 ? 8.375 14.812 -0.375 1 96 94 TRP A C 1
ATOM 734 O O . TRP A 1 94 ? 7.398 14.719 0.371 1 96 94 TRP A O 1
ATOM 744 N N . GLU A 1 95 ? 8.305 15.32 -1.565 1 96.94 95 GLU A N 1
ATOM 745 C CA . GLU A 1 95 ? 7.133 16.047 -2.037 1 96.94 95 GLU A CA 1
ATOM 746 C C . GLU A 1 95 ? 5.996 15.094 -2.393 1 96.94 95 GLU A C 1
ATOM 748 O O . GLU A 1 95 ? 4.836 15.5 -2.465 1 96.94 95 GLU A O 1
ATOM 753 N N . TYR A 1 96 ? 6.395 13.805 -2.496 1 97.69 96 TYR A N 1
ATOM 754 C CA . TYR A 1 96 ? 5.398 12.875 -3.012 1 97.69 96 TYR A CA 1
ATOM 755 C C . TYR A 1 96 ? 5.027 11.836 -1.963 1 97.69 96 TYR A C 1
ATOM 757 O O . TYR A 1 96 ? 4.117 11.031 -2.17 1 97.69 96 TYR A O 1
ATOM 765 N N . VAL A 1 97 ? 5.652 11.867 -0.834 1 98.31 97 VAL A N 1
ATOM 766 C CA . VAL A 1 97 ? 5.523 10.828 0.188 1 98.31 97 VAL A CA 1
ATOM 767 C C . VAL A 1 97 ? 4.109 10.844 0.763 1 98.31 97 VAL A C 1
ATOM 769 O O . VAL A 1 97 ? 3.461 9.805 0.859 1 98.31 97 VAL A O 1
ATOM 772 N N . HIS A 1 98 ? 3.604 12 1.051 1 97.94 98 HIS A N 1
ATOM 773 C CA . HIS A 1 98 ? 2.311 12.117 1.714 1 97.94 98 HIS A CA 1
ATOM 774 C C . HIS A 1 98 ? 1.186 11.594 0.828 1 97.94 98 HIS A C 1
ATOM 776 O O . HIS A 1 98 ? 0.356 10.797 1.277 1 97.94 98 HIS A O 1
ATOM 782 N N . GLU A 1 99 ? 1.202 12.062 -0.348 1 96.19 99 GLU A N 1
ATOM 783 C CA . GLU A 1 99 ? 0.151 11.664 -1.279 1 96.19 99 GLU A CA 1
ATOM 784 C C . GLU A 1 99 ? 0.139 10.148 -1.482 1 96.19 99 GLU A C 1
ATOM 786 O O . GLU A 1 99 ? -0.927 9.531 -1.511 1 96.19 99 GLU A O 1
ATOM 791 N N . GLU A 1 100 ? 1.275 9.57 -1.648 1 97.19 100 GLU A N 1
ATOM 792 C CA . GLU A 1 100 ? 1.38 8.125 -1.812 1 97.19 100 GLU A CA 1
ATOM 793 C C . GLU A 1 100 ? 0.884 7.391 -0.568 1 97.19 100 GLU A C 1
ATOM 795 O O . GLU A 1 100 ? 0.152 6.406 -0.673 1 97.19 100 GLU A O 1
ATOM 800 N N . ALA A 1 101 ? 1.287 7.855 0.579 1 98 101 ALA A N 1
ATOM 801 C CA . ALA A 1 101 ? 0.893 7.227 1.837 1 98 101 ALA A CA 1
ATOM 802 C C . ALA A 1 101 ? -0.622 7.254 2.014 1 98 101 ALA A C 1
ATOM 804 O O . ALA A 1 101 ? -1.206 6.328 2.582 1 98 101 ALA A O 1
ATOM 805 N N . CYS A 1 102 ? -1.224 8.297 1.513 1 96.25 102 CYS A N 1
ATOM 806 C CA . CYS A 1 102 ? -2.672 8.438 1.611 1 96.25 102 CYS A CA 1
ATOM 807 C C . CYS A 1 102 ? -3.385 7.301 0.895 1 96.25 102 CYS A C 1
ATOM 809 O O . CYS A 1 102 ? -4.484 6.902 1.287 1 96.25 102 CYS A O 1
ATOM 811 N N . ARG A 1 103 ? -2.727 6.723 -0.026 1 94.56 103 ARG A N 1
ATOM 812 C CA . ARG A 1 103 ? -3.312 5.605 -0.758 1 94.56 103 ARG A CA 1
ATOM 813 C C . ARG A 1 103 ? -3.059 4.285 -0.037 1 94.56 103 ARG A C 1
ATOM 815 O O . ARG A 1 103 ? -3.898 3.383 -0.067 1 94.56 103 ARG A O 1
ATOM 822 N N . TRP A 1 104 ? -2.002 4.188 0.652 1 96.38 104 TRP A N 1
ATOM 823 C CA . TRP A 1 104 ? -1.547 2.928 1.234 1 96.38 104 TRP A CA 1
ATOM 824 C C . TRP A 1 104 ? -2.252 2.656 2.559 1 96.38 104 TRP A C 1
ATOM 826 O O . TRP A 1 104 ? -2.414 1.499 2.957 1 96.38 104 TRP A O 1
ATOM 836 N N . GLU A 1 105 ? -2.627 3.66 3.201 1 96.88 105 GLU A N 1
ATOM 837 C CA . GLU A 1 105 ? -3.066 3.566 4.59 1 96.88 105 GLU A CA 1
ATOM 838 C C . GLU A 1 105 ? -4.312 2.693 4.719 1 96.88 105 GLU A C 1
ATOM 840 O O . GLU A 1 105 ? -4.508 2.029 5.738 1 96.88 105 GLU A O 1
ATOM 845 N N . HIS A 1 106 ? -5.055 2.627 3.674 1 95.31 106 HIS A N 1
ATOM 846 C CA . HIS A 1 106 ? -6.344 1.949 3.746 1 95.31 106 HIS A CA 1
ATOM 847 C C . HIS A 1 106 ? -6.203 0.463 3.439 1 95.31 106 HIS A C 1
ATOM 849 O O . HIS A 1 106 ? -7.133 -0.314 3.67 1 95.31 106 HIS A O 1
ATOM 855 N N . VAL A 1 107 ? -5.047 0.052 2.975 1 94.56 107 VAL A N 1
ATOM 856 C CA . VAL A 1 107 ? -4.91 -1.33 2.523 1 94.56 107 VAL A CA 1
ATOM 857 C C . VAL A 1 107 ? -3.889 -2.059 3.393 1 94.56 107 VAL A C 1
ATOM 859 O O . VAL A 1 107 ? -3.715 -3.273 3.271 1 94.56 107 VAL A O 1
ATOM 862 N N . MET A 1 108 ? -3.279 -1.447 4.246 1 96.75 108 MET A N 1
ATOM 863 C CA . MET A 1 108 ? -2.238 -2.037 5.086 1 96.75 108 MET A CA 1
ATOM 864 C C . MET A 1 108 ? -2.85 -2.842 6.227 1 96.75 108 MET A C 1
ATOM 866 O O . MET A 1 108 ? -3.625 -2.309 7.02 1 96.75 108 MET A O 1
ATOM 870 N N . SER A 1 109 ? -2.459 -4.094 6.305 1 96.69 109 SER A N 1
ATOM 871 C CA . SER A 1 109 ? -2.959 -4.934 7.387 1 96.69 109 SER A CA 1
ATOM 872 C C . SER A 1 109 ? -2.268 -4.605 8.703 1 96.69 109 SER A C 1
ATOM 874 O O . SER A 1 109 ? -1.205 -3.98 8.719 1 96.69 109 SER A O 1
ATOM 876 N N . ASP A 1 110 ? -2.9 -5.082 9.797 1 96.31 110 ASP A N 1
ATOM 877 C CA . ASP A 1 110 ? -2.303 -4.91 11.117 1 96.31 110 ASP A CA 1
ATOM 878 C C . ASP A 1 110 ? -0.97 -5.648 11.211 1 96.31 110 ASP A C 1
ATOM 880 O O . ASP A 1 110 ? -0.042 -5.18 11.875 1 96.31 110 ASP A O 1
ATOM 884 N N . ARG A 1 111 ? -0.825 -6.809 10.539 1 95.75 111 ARG A N 1
ATOM 885 C CA . ARG A 1 111 ? 0.407 -7.59 10.547 1 95.75 111 ARG A CA 1
ATOM 886 C C . ARG A 1 111 ? 1.56 -6.805 9.93 1 95.75 111 ARG A C 1
ATOM 888 O O . ARG A 1 111 ? 2.664 -6.781 10.477 1 95.75 111 ARG A O 1
ATOM 895 N N . VAL A 1 112 ? 1.254 -6.18 8.883 1 98 112 VAL A N 1
ATOM 896 C CA . VAL A 1 112 ? 2.285 -5.41 8.195 1 98 112 VAL A CA 1
ATOM 897 C C . VAL A 1 112 ? 2.635 -4.168 9.008 1 98 112 VAL A C 1
ATOM 899 O O . VAL A 1 112 ? 3.805 -3.789 9.109 1 98 112 VAL A O 1
ATOM 902 N N . GLU A 1 113 ? 1.619 -3.547 9.578 1 98.12 113 GLU A N 1
ATOM 903 C CA . GLU A 1 113 ? 1.848 -2.365 10.406 1 98.12 113 GLU A CA 1
ATOM 904 C C . GLU A 1 113 ? 2.84 -2.66 11.523 1 98.12 113 GLU A C 1
ATOM 906 O O . GLU A 1 113 ? 3.771 -1.887 11.758 1 98.12 113 GLU A O 1
ATOM 911 N N . GLN A 1 114 ? 2.604 -3.75 12.172 1 97.44 114 GLN A N 1
ATOM 912 C CA . GLN A 1 114 ? 3.475 -4.148 13.273 1 97.44 114 GLN A CA 1
ATOM 913 C C . GLN A 1 114 ? 4.902 -4.383 12.789 1 97.44 114 GLN A C 1
ATOM 915 O O . GLN A 1 114 ? 5.859 -3.912 13.406 1 97.44 114 GLN A O 1
ATOM 920 N N . ARG A 1 115 ? 5.082 -5.062 11.742 1 97.25 115 ARG A N 1
ATOM 921 C CA . ARG A 1 115 ? 6.402 -5.344 11.195 1 97.25 115 ARG A CA 1
ATOM 922 C C . ARG A 1 115 ? 7.102 -4.059 10.773 1 97.25 115 ARG A C 1
ATOM 924 O O . ARG A 1 115 ? 8.312 -3.91 10.961 1 97.25 115 ARG A O 1
ATOM 931 N N . LEU A 1 116 ? 6.324 -3.211 10.211 1 97.5 116 LEU A N 1
ATOM 932 C CA . LEU A 1 116 ? 6.871 -1.944 9.734 1 97.5 116 LEU A CA 1
ATOM 933 C C . LEU A 1 116 ? 7.41 -1.116 10.891 1 97.5 116 LEU A C 1
ATOM 935 O O . LEU A 1 116 ? 8.477 -0.509 10.781 1 97.5 116 LEU A O 1
ATOM 939 N N . TYR A 1 117 ? 6.605 -1.074 11.984 1 98.44 117 TYR A N 1
ATOM 940 C CA . TYR A 1 117 ? 7.02 -0.304 13.156 1 98.44 117 TYR A CA 1
ATOM 941 C C . TYR A 1 117 ? 8.391 -0.759 13.648 1 98.44 117 TYR A C 1
ATOM 943 O O . TYR A 1 117 ? 9.266 0.066 13.906 1 98.44 117 TYR A O 1
ATOM 951 N N . ASP A 1 118 ? 8.586 -2.014 13.664 1 97.56 118 ASP A N 1
ATOM 952 C CA . ASP A 1 118 ? 9.852 -2.578 14.125 1 97.56 118 ASP A CA 1
ATOM 953 C C . ASP A 1 118 ? 10.953 -2.357 13.094 1 97.56 118 ASP A C 1
ATOM 955 O O . ASP A 1 118 ? 12.062 -1.95 13.445 1 97.56 118 ASP A O 1
ATOM 959 N N . LEU A 1 119 ? 10.68 -2.562 11.898 1 97.31 119 LEU A N 1
ATOM 960 C CA . LEU A 1 119 ? 11.648 -2.471 10.812 1 97.31 119 LEU A CA 1
ATOM 961 C C . LEU A 1 119 ? 12.195 -1.052 10.695 1 97.31 119 LEU A C 1
ATOM 963 O O . LEU A 1 119 ? 13.375 -0.86 10.383 1 97.31 119 LEU A O 1
ATOM 967 N N . LEU A 1 120 ? 11.352 -0.11 10.922 1 97.94 120 LEU A N 1
ATOM 968 C CA . LEU A 1 120 ? 11.703 1.293 10.719 1 97.94 120 LEU A CA 1
ATOM 969 C C . LEU A 1 120 ? 12.414 1.856 11.945 1 97.94 120 LEU A C 1
ATOM 971 O O . LEU A 1 120 ? 12.703 3.055 12 1 97.94 120 LEU A O 1
ATOM 975 N N . GLY A 1 121 ? 12.617 1.042 12.914 1 97.81 121 GLY A N 1
ATOM 976 C CA . GLY A 1 121 ? 13.297 1.483 14.125 1 97.81 121 GLY A CA 1
ATOM 977 C C . GLY A 1 121 ? 12.375 2.186 15.102 1 97.81 121 GLY A C 1
ATOM 978 O O . GLY A 1 121 ? 12.789 3.135 15.773 1 97.81 121 GLY A O 1
ATOM 979 N N . LYS A 1 122 ? 11.148 1.855 15.07 1 97.94 122 LYS A N 1
ATOM 980 C CA . LYS A 1 122 ? 10.141 2.332 16.016 1 97.94 122 LYS A CA 1
ATOM 981 C C . LYS A 1 122 ? 10.023 3.852 15.977 1 97.94 122 LYS A C 1
ATOM 983 O O . LYS A 1 122 ? 10.125 4.516 17.016 1 97.94 122 LYS A O 1
ATOM 988 N N . PRO A 1 123 ? 9.75 4.367 14.812 1 98.12 123 PRO A N 1
ATOM 989 C CA . PRO A 1 123 ? 9.609 5.82 14.711 1 98.12 123 PRO A CA 1
ATOM 990 C C . PRO A 1 123 ? 8.445 6.363 15.531 1 98.12 123 PRO A C 1
ATOM 992 O O . PRO A 1 123 ? 7.434 5.676 15.703 1 98.12 123 PRO A O 1
ATOM 995 N N . THR A 1 124 ? 8.609 7.629 15.938 1 97.88 124 THR A N 1
ATOM 996 C CA . THR A 1 124 ? 7.551 8.227 16.75 1 97.88 124 THR A CA 1
ATOM 997 C C . THR A 1 124 ? 6.961 9.445 16.047 1 97.88 124 THR A C 1
ATOM 999 O O . THR A 1 124 ? 5.953 10 16.484 1 97.88 124 THR A O 1
ATOM 1002 N N . ILE A 1 125 ? 7.621 9.859 14.93 1 97.69 125 ILE A N 1
ATOM 1003 C CA . ILE A 1 125 ? 7.133 11.008 14.18 1 97.69 125 ILE A CA 1
ATOM 1004 C C . ILE A 1 125 ? 7.168 10.688 12.68 1 97.69 125 ILE A C 1
ATOM 1006 O O . ILE A 1 125 ? 7.945 9.844 12.234 1 97.69 125 ILE A O 1
ATOM 1010 N N . SER A 1 126 ? 6.375 11.344 11.922 1 98.06 126 SER A N 1
ATOM 1011 C CA . SER A 1 126 ? 6.371 11.234 10.469 1 98.06 126 SER A CA 1
ATOM 1012 C C . SER A 1 126 ? 7.52 12.031 9.852 1 98.06 126 SER A C 1
ATOM 1014 O O . SER A 1 126 ? 8.203 12.789 10.547 1 98.06 126 SER A O 1
ATOM 1016 N N . PRO A 1 127 ? 7.723 11.859 8.539 1 98.19 127 PRO A N 1
ATOM 1017 C CA . PRO A 1 127 ? 8.773 12.648 7.898 1 98.19 127 PRO A CA 1
ATOM 1018 C C . PRO A 1 127 ? 8.5 14.148 7.953 1 98.19 127 PRO A C 1
ATOM 1020 O O . PRO A 1 127 ? 9.398 14.953 7.703 1 98.19 127 PRO A O 1
ATOM 1023 N N . TYR A 1 128 ? 7.277 14.523 8.32 1 98.38 128 TYR A N 1
ATOM 1024 C CA . TYR A 1 128 ? 6.898 15.93 8.352 1 98.38 128 TYR A CA 1
ATOM 1025 C C . TYR A 1 128 ? 6.793 16.438 9.781 1 98.38 128 TYR A C 1
ATOM 1027 O O . TYR A 1 128 ? 6.27 17.531 10.023 1 98.38 128 TYR A O 1
ATOM 1035 N N . GLY A 1 129 ? 7.23 15.562 10.719 1 97.31 129 GLY A N 1
ATOM 1036 C CA . GLY A 1 129 ? 7.363 15.977 12.102 1 97.31 129 GLY A CA 1
ATOM 1037 C C . GLY A 1 129 ? 6.141 15.664 12.945 1 97.31 129 GLY A C 1
ATOM 1038 O O . GLY A 1 129 ? 6.133 15.898 14.156 1 97.31 129 GLY A O 1
ATOM 1039 N N . ASN A 1 130 ? 5.125 15.148 12.352 1 97.25 130 ASN A N 1
ATOM 1040 C CA . ASN A 1 130 ? 3.895 14.852 13.078 1 97.25 130 ASN A CA 1
ATOM 1041 C C . ASN A 1 130 ? 4.02 13.57 13.898 1 97.25 130 ASN A C 1
ATOM 1043 O O . ASN A 1 130 ? 4.516 12.555 13.406 1 97.25 130 ASN A O 1
ATOM 1047 N N . PRO A 1 131 ? 3.598 13.656 15.172 1 97.19 131 PRO A N 1
ATOM 1048 C CA . PRO A 1 131 ? 3.65 12.438 15.984 1 97.19 131 PRO A CA 1
ATOM 1049 C C . PRO A 1 131 ? 2.789 11.312 15.414 1 97.19 131 PRO A C 1
ATOM 1051 O O . PRO A 1 131 ? 1.704 11.57 14.883 1 97.19 131 PRO A O 1
ATOM 1054 N N . ILE A 1 132 ? 3.297 10.125 15.5 1 98.19 132 ILE A N 1
ATOM 1055 C CA . ILE A 1 132 ? 2.514 8.961 15.109 1 98.19 132 ILE A CA 1
ATOM 1056 C C . ILE A 1 132 ? 1.604 8.539 16.266 1 98.19 132 ILE A C 1
ATOM 1058 O O . ILE A 1 132 ? 2.084 8.164 17.328 1 98.19 132 ILE A O 1
ATOM 1062 N N . PRO A 1 133 ? 0.317 8.57 16.031 1 97.69 133 PRO A N 1
ATOM 1063 C CA . PRO A 1 133 ? -0.585 8.266 17.141 1 97.69 133 PRO A CA 1
ATOM 1064 C C . PRO A 1 133 ? -0.788 6.766 17.344 1 97.69 133 PRO A C 1
ATOM 1066 O O . PRO A 1 133 ? -0.475 5.973 16.453 1 97.69 133 PRO A O 1
ATOM 1069 N N . GLY A 1 134 ? -1.249 6.41 18.562 1 97.31 134 GLY A N 1
ATOM 1070 C CA . GLY A 1 134 ? -1.705 5.059 18.828 1 97.31 134 GLY A CA 1
ATOM 1071 C C . GLY A 1 134 ? -0.581 4.039 18.844 1 97.31 134 GLY A C 1
ATOM 1072 O O . GLY A 1 134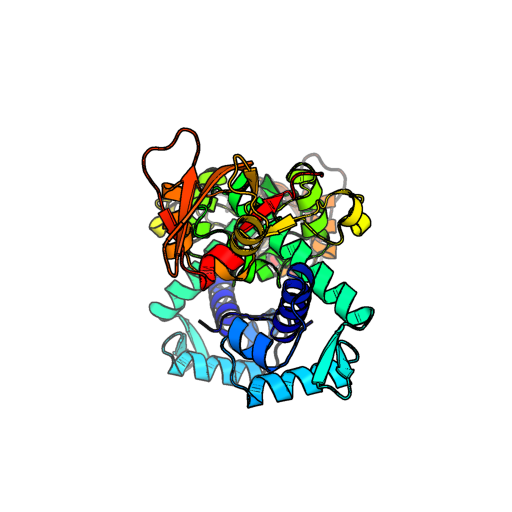 ? -0.81 2.852 18.625 1 97.31 134 GLY A O 1
ATOM 1073 N N . LEU A 1 135 ? 0.592 4.398 19.094 1 97.94 135 LEU A N 1
ATOM 1074 C CA . LEU A 1 135 ? 1.745 3.504 19.047 1 97.94 135 LEU A CA 1
ATOM 1075 C C . LEU A 1 135 ? 1.695 2.5 20.203 1 97.94 135 LEU A C 1
ATOM 1077 O O . LEU A 1 135 ? 2.395 1.484 20.172 1 97.94 135 LEU A O 1
ATOM 1081 N N . GLU A 1 136 ? 0.886 2.746 21.172 1 96.62 136 GLU A N 1
ATOM 1082 C CA . GLU A 1 136 ? 0.815 1.87 22.328 1 96.62 136 GLU A CA 1
ATOM 1083 C C . GLU A 1 136 ? 0.387 0.46 21.938 1 96.62 136 GLU A C 1
ATOM 1085 O O . GLU A 1 136 ? 0.807 -0.519 22.562 1 96.62 136 GLU A O 1
ATOM 1090 N N . VAL A 1 137 ? -0.406 0.38 20.953 1 96.62 137 VAL A N 1
ATOM 1091 C CA . VAL A 1 137 ? -0.893 -0.929 20.516 1 96.62 137 VAL A CA 1
ATOM 1092 C C . VAL A 1 137 ? 0.247 -1.724 19.891 1 96.62 137 VAL A C 1
ATOM 1094 O O . VAL A 1 137 ? 0.174 -2.949 19.781 1 96.62 137 VAL A O 1
ATOM 1097 N N . LEU A 1 138 ? 1.285 -1.029 19.469 1 97.12 138 LEU A N 1
ATOM 1098 C CA . LEU A 1 138 ? 2.439 -1.665 18.844 1 97.12 138 LEU A CA 1
ATOM 1099 C C . LEU A 1 138 ? 3.596 -1.784 19.828 1 97.12 138 LEU A C 1
ATOM 1101 O O . LEU A 1 138 ? 4.703 -2.18 19.453 1 97.12 138 LEU A O 1
ATOM 1105 N N . GLY A 1 139 ? 3.373 -1.391 21.031 1 96.25 139 GLY A N 1
ATOM 1106 C CA . GLY A 1 139 ? 4.406 -1.447 22.062 1 96.25 139 GLY A CA 1
ATOM 1107 C C . GLY A 1 139 ? 5.219 -0.17 22.156 1 96.25 139 GLY A C 1
ATOM 1108 O O . GLY A 1 139 ? 6.305 -0.163 22.734 1 96.25 139 GLY A O 1
ATOM 1109 N N . GLY A 1 140 ? 4.73 0.916 21.531 1 96.62 140 GLY A N 1
ATOM 1110 C CA . GLY A 1 140 ? 5.414 2.199 21.547 1 96.62 140 GLY A CA 1
ATOM 1111 C C . GLY A 1 140 ? 4.84 3.162 22.562 1 96.62 140 GLY A C 1
ATOM 1112 O O . GLY A 1 140 ? 4.008 2.779 23.391 1 96.62 140 GLY A O 1
ATOM 1113 N N . PRO A 1 141 ? 5.328 4.371 22.531 1 96.19 141 PRO A N 1
ATOM 1114 C CA . PRO A 1 141 ? 4.879 5.375 23.5 1 96.19 141 PRO A CA 1
ATOM 1115 C C . PRO A 1 141 ? 3.539 6 23.125 1 96.19 141 PRO A C 1
ATOM 1117 O O . PRO A 1 141 ? 3.125 5.93 21.969 1 96.19 141 PRO A O 1
ATOM 1120 N N . LYS A 1 142 ? 2.93 6.594 24.172 1 94.06 142 LYS A N 1
ATOM 1121 C CA . LYS A 1 142 ? 1.744 7.41 23.922 1 94.06 142 LYS A CA 1
ATOM 1122 C C . LYS A 1 142 ? 2.117 8.734 23.266 1 94.06 142 LYS A C 1
ATOM 1124 O O . LYS A 1 142 ? 3.221 9.25 23.469 1 94.06 142 LYS A O 1
ATOM 1129 N N . VAL A 1 143 ? 1.106 9.219 22.578 1 89.94 143 VAL A N 1
ATOM 1130 C CA . VAL A 1 143 ? 1.33 10.484 21.891 1 89.94 143 VAL A CA 1
ATOM 1131 C C . VAL A 1 143 ? 1.699 11.562 22.906 1 89.94 143 VAL A C 1
ATOM 1133 O O . VAL A 1 143 ? 2.508 12.453 22.625 1 89.94 143 VAL A O 1
ATOM 1136 N N . SER A 1 144 ? 1.082 11.516 24.031 1 86 144 SER A N 1
ATOM 1137 C CA . SER A 1 144 ? 1.345 12.492 25.078 1 86 144 SER A CA 1
ATOM 1138 C C . SER A 1 144 ? 2.805 12.453 25.516 1 86 144 SER A C 1
ATOM 1140 O O . SER A 1 144 ? 3.332 13.445 26.031 1 86 144 SER A O 1
ATOM 1142 N N . GLU A 1 145 ? 3.402 11.398 25.266 1 85.12 145 GLU A N 1
ATOM 1143 C CA . GLU A 1 145 ? 4.785 11.211 25.703 1 85.12 145 GLU A CA 1
ATOM 1144 C C . GLU A 1 145 ? 5.762 11.711 24.641 1 85.12 145 GLU A C 1
ATOM 1146 O O . GLU A 1 145 ? 6.949 11.891 24.922 1 85.12 145 GLU A O 1
ATOM 1151 N N . ILE A 1 146 ? 5.234 12.031 23.469 1 83 146 ILE A N 1
ATOM 1152 C CA . ILE A 1 146 ? 6.168 12.32 22.391 1 83 146 ILE A CA 1
ATOM 1153 C C . ILE A 1 146 ? 5.836 13.68 21.766 1 83 146 ILE A C 1
ATOM 1155 O O . ILE A 1 146 ? 6.566 14.164 20.906 1 83 146 ILE A O 1
ATOM 1159 N N . SER A 1 147 ? 4.777 14.164 22.266 1 84 147 SER A N 1
ATOM 1160 C CA . SER A 1 147 ? 4.352 15.438 21.703 1 84 147 SER A CA 1
ATOM 1161 C C . SER A 1 147 ? 4.867 16.609 22.531 1 84 147 SER A C 1
ATOM 1163 O O . SER A 1 147 ? 5.047 16.484 23.75 1 84 147 SER A O 1
ATOM 1165 N N . TYR A 1 148 ? 5.062 17.688 21.797 1 84.62 148 TYR A N 1
ATOM 1166 C CA . TYR A 1 148 ? 5.445 18.953 22.422 1 84.62 148 TYR A CA 1
ATOM 1167 C C . TYR A 1 148 ? 4.355 20 22.234 1 84.62 148 TYR A C 1
ATOM 1169 O O . TYR A 1 148 ? 3.471 19.844 21.391 1 84.62 148 TYR A O 1
ATOM 1177 N N . GLU A 1 149 ? 4.5 20.984 23.172 1 89.5 149 GLU A N 1
ATOM 1178 C CA . GLU A 1 149 ? 3.637 22.141 22.938 1 89.5 149 GLU A CA 1
ATOM 1179 C C . GLU A 1 149 ? 4.109 22.953 21.75 1 89.5 149 GLU A C 1
ATOM 1181 O O . GLU A 1 149 ? 5.297 23.266 21.625 1 89.5 149 GLU A O 1
ATOM 1186 N N . VAL A 1 150 ? 3.123 23.219 20.891 1 93.94 150 VAL A N 1
ATOM 1187 C CA . VAL A 1 150 ? 3.518 23.891 19.656 1 93.94 150 VAL A CA 1
ATOM 1188 C C . VAL A 1 150 ? 2.602 25.078 19.391 1 93.94 150 VAL A C 1
ATOM 1190 O O . VAL A 1 150 ? 1.54 25.203 20 1 93.94 150 VAL A O 1
ATOM 1193 N N . GLU A 1 151 ? 3.092 25.984 18.625 1 95 151 GLU A N 1
ATOM 1194 C CA . GLU A 1 151 ? 2.324 27.078 18.062 1 95 151 GLU A CA 1
ATOM 1195 C C . GLU A 1 151 ? 2.66 27.297 16.578 1 95 151 GLU A C 1
ATOM 1197 O O . GLU A 1 151 ? 3.797 27.062 16.156 1 95 151 GLU A O 1
ATOM 1202 N N . ASN A 1 152 ? 1.646 27.672 15.773 1 96 152 ASN A N 1
ATOM 1203 C CA . ASN A 1 152 ? 1.956 27.922 14.367 1 96 152 ASN A CA 1
ATOM 1204 C C . ASN A 1 152 ? 2.725 29.219 14.18 1 96 152 ASN A C 1
ATOM 1206 O O . ASN A 1 152 ? 2.871 30 15.125 1 96 152 ASN A O 1
ATOM 1210 N N . LEU A 1 153 ? 3.213 29.5 13.039 1 96.81 153 LEU A N 1
ATOM 1211 C CA . LEU A 1 153 ? 4.098 30.641 12.789 1 96.81 153 LEU A CA 1
ATOM 1212 C C . LEU A 1 153 ? 3.381 31.953 13.055 1 96.81 153 LEU A C 1
ATOM 1214 O O . LEU A 1 153 ? 3.977 32.906 13.586 1 96.81 153 LEU A O 1
ATOM 1218 N N . ASP A 1 154 ? 2.133 31.969 12.742 1 94.81 154 ASP A N 1
ATOM 1219 C CA . ASP A 1 154 ? 1.352 33.188 12.961 1 94.81 154 ASP A CA 1
ATOM 1220 C C . ASP A 1 154 ? 1.202 33.469 14.453 1 94.81 154 ASP A C 1
ATOM 1222 O O . ASP A 1 154 ? 1.403 34.625 14.891 1 94.81 154 ASP A O 1
ATOM 1226 N N . GLN A 1 155 ? 0.881 32.5 15.117 1 94.06 155 GLN A N 1
ATOM 1227 C CA . GLN A 1 155 ? 0.735 32.625 16.562 1 94.06 155 GLN A CA 1
ATOM 1228 C C . GLN A 1 155 ? 2.066 32.969 17.219 1 94.06 155 GLN A C 1
ATOM 1230 O O . GLN A 1 155 ? 2.109 33.781 18.156 1 94.06 155 GLN A O 1
ATOM 1235 N N . ALA A 1 156 ? 3.125 32.406 16.766 1 95.38 156 ALA A N 1
ATOM 1236 C CA . ALA A 1 156 ? 4.453 32.719 17.297 1 95.38 156 ALA A CA 1
ATOM 1237 C C . ALA A 1 156 ? 4.777 34.188 17.125 1 95.38 156 ALA A C 1
ATOM 1239 O O . ALA A 1 156 ? 5.23 34.844 18.078 1 95.38 156 ALA A O 1
ATOM 1240 N N . LEU A 1 157 ? 4.48 34.719 16 1 94.56 157 LEU A N 1
ATOM 1241 C CA . LEU A 1 157 ? 4.746 36.125 15.742 1 94.56 157 LEU A CA 1
ATOM 1242 C C . LEU A 1 157 ? 3.867 37.031 16.609 1 94.56 157 LEU A C 1
ATOM 1244 O O . LEU A 1 157 ? 4.328 38.031 17.125 1 94.56 157 LEU A O 1
ATOM 1248 N N . GLU A 1 158 ? 2.66 36.594 16.672 1 93.25 158 GLU A N 1
ATOM 1249 C CA . GLU A 1 158 ? 1.735 37.375 17.5 1 93.25 158 GLU A CA 1
ATOM 1250 C C . GLU A 1 158 ? 2.197 37.375 18.953 1 93.25 158 GLU A C 1
ATOM 1252 O O . GLU A 1 158 ? 1.994 38.375 19.672 1 93.25 158 GLU A O 1
ATOM 1257 N N . ASN A 1 159 ? 2.838 36.344 19.359 1 94.06 159 ASN A N 1
ATOM 1258 C CA . ASN A 1 159 ? 3.312 36.188 20.734 1 94.06 159 ASN A CA 1
ATOM 1259 C C . ASN A 1 159 ? 4.711 36.781 20.891 1 94.06 159 ASN A C 1
ATOM 1261 O O . ASN A 1 159 ? 5.312 36.688 21.969 1 94.06 159 ASN A O 1
ATOM 1265 N N . GLY A 1 160 ? 5.254 37.312 19.891 1 92.31 160 GLY A N 1
ATOM 1266 C CA . GLY A 1 160 ? 6.551 37.969 19.938 1 92.31 160 GLY A CA 1
ATOM 1267 C C . GLY A 1 160 ? 7.715 37 19.828 1 92.31 160 GLY A C 1
ATOM 1268 O O . GLY A 1 160 ? 8.859 37.375 20.125 1 92.31 160 GLY A O 1
ATOM 1269 N N . ASN A 1 161 ? 7.398 35.844 19.484 1 93.44 161 ASN A N 1
ATOM 1270 C CA . ASN A 1 161 ? 8.438 34.844 19.312 1 93.44 161 ASN A CA 1
ATOM 1271 C C . ASN A 1 161 ? 8.922 34.75 17.875 1 93.44 161 ASN A C 1
ATOM 1273 O O . ASN A 1 161 ? 8.562 33.812 17.141 1 93.44 161 ASN A O 1
ATOM 1277 N N . ALA A 1 162 ? 9.891 35.656 17.625 1 93.69 162 ALA A N 1
ATOM 1278 C CA . ALA A 1 162 ? 10.352 35.781 16.234 1 93.69 162 ALA A CA 1
ATOM 1279 C C . ALA A 1 162 ? 11.531 34.844 15.969 1 93.69 162 ALA A C 1
ATOM 1281 O O . ALA A 1 162 ? 11.961 34.719 14.82 1 93.69 162 ALA A O 1
ATOM 1282 N N . GLY A 1 163 ? 12.031 34.188 16.953 1 91.75 163 GLY A N 1
ATOM 1283 C CA . GLY A 1 163 ? 13.086 33.219 16.75 1 91.75 163 GLY A CA 1
ATOM 1284 C C . GLY A 1 163 ? 14.414 33.625 17.359 1 91.75 163 GLY A C 1
ATOM 1285 O O . GLY A 1 163 ? 14.508 34.688 18 1 91.75 163 GLY A O 1
ATOM 1286 N N . PRO A 1 164 ? 15.25 32.875 17.203 1 95.75 164 PRO A N 1
ATOM 1287 C CA . PRO A 1 164 ? 15.305 31.594 16.484 1 95.75 164 PRO A CA 1
ATOM 1288 C C . PRO A 1 164 ? 14.477 30.5 17.156 1 95.75 164 PRO A C 1
ATOM 1290 O O . PRO A 1 164 ? 14.477 30.391 18.375 1 95.75 164 PRO A O 1
ATOM 1293 N N . LEU A 1 165 ? 13.672 29.719 16.281 1 95.38 165 LEU A N 1
ATOM 1294 C CA . LEU A 1 165 ? 12.82 28.641 16.766 1 95.38 165 LEU A CA 1
ATOM 1295 C C . LEU A 1 165 ? 12.914 27.422 15.844 1 95.38 165 LEU A C 1
ATOM 1297 O O . LEU A 1 165 ? 12.977 27.562 14.617 1 95.38 165 LEU A O 1
ATOM 1301 N N . PRO A 1 166 ? 12.922 26.266 16.391 1 96.81 166 PRO A N 1
ATOM 1302 C CA . PRO A 1 166 ? 12.914 25.062 15.547 1 96.81 166 PRO A CA 1
ATOM 1303 C C . PRO A 1 166 ? 11.516 24.734 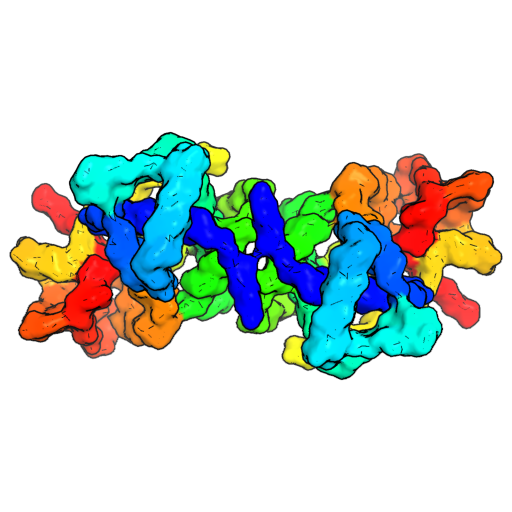15.016 1 96.81 166 PRO A C 1
ATOM 1305 O O . PRO A 1 166 ? 10.531 24.812 15.758 1 96.81 166 PRO A O 1
ATOM 1308 N N . ILE A 1 167 ? 11.453 24.406 13.789 1 97.38 167 ILE A N 1
ATOM 1309 C CA . ILE A 1 167 ? 10.211 23.891 13.242 1 97.38 167 ILE A CA 1
ATOM 1310 C C . ILE A 1 167 ? 9.953 22.484 13.773 1 97.38 167 ILE A C 1
ATOM 1312 O O . ILE A 1 167 ? 10.828 21.609 13.711 1 97.38 167 ILE A O 1
ATOM 1316 N N . GLU A 1 168 ? 8.758 22.297 14.312 1 96.88 168 GLU A N 1
ATOM 1317 C CA . GLU A 1 168 ? 8.406 21 14.875 1 96.88 168 GLU A CA 1
ATOM 1318 C C . GLU A 1 168 ? 7.723 20.109 13.836 1 96.88 168 GLU A C 1
ATOM 1320 O O . GLU A 1 168 ? 8.047 18.938 13.703 1 96.88 168 GLU A O 1
ATOM 1325 N N . ARG A 1 169 ? 6.77 20.672 13.133 1 97.56 169 ARG A N 1
ATOM 1326 C CA . ARG A 1 169 ? 6.008 19.828 12.219 1 97.56 169 ARG A CA 1
ATOM 1327 C C . ARG A 1 169 ? 5.289 20.672 11.164 1 97.56 169 ARG A C 1
ATOM 1329 O O . ARG A 1 169 ? 5.062 21.859 11.367 1 97.56 169 ARG A O 1
ATOM 1336 N N . LEU A 1 170 ? 5.055 20.125 10.07 1 97.94 170 LEU A N 1
ATOM 1337 C CA . LEU A 1 170 ? 4.145 20.594 9.039 1 97.94 170 LEU A CA 1
ATOM 1338 C C . LEU A 1 170 ? 2.822 19.844 9.086 1 97.94 170 LEU A C 1
ATOM 1340 O O . LEU A 1 170 ? 2.799 18.609 8.953 1 97.94 170 LEU A O 1
ATOM 1344 N N . ALA A 1 171 ? 1.745 20.578 9.234 1 96.38 171 ALA A N 1
ATOM 1345 C CA . ALA A 1 171 ? 0.437 19.938 9.375 1 96.38 171 ALA A CA 1
ATOM 1346 C C . ALA A 1 171 ? -0.038 19.359 8.047 1 96.38 171 ALA A C 1
ATOM 1348 O O . ALA A 1 171 ? 0.484 19.703 6.988 1 96.38 171 ALA A O 1
ATOM 1349 N N . GLU A 1 172 ? -1.071 18.516 8.07 1 93.75 172 GLU A N 1
ATOM 1350 C CA . GLU A 1 172 ? -1.532 17.688 6.961 1 93.75 172 GLU A CA 1
ATOM 1351 C C . GLU A 1 172 ? -1.967 18.531 5.773 1 93.75 172 GLU A C 1
ATOM 1353 O O . GLU A 1 172 ? -1.678 18.203 4.625 1 93.75 172 GLU A O 1
ATOM 1358 N N . PRO A 1 173 ? -2.58 19.672 5.965 1 93.31 173 PRO A N 1
ATOM 1359 C CA . PRO A 1 173 ? -3.148 20.391 4.824 1 93.31 173 PRO A CA 1
ATOM 1360 C C . PRO A 1 173 ? -2.086 20.875 3.838 1 93.31 173 PRO A C 1
ATOM 1362 O O . PRO A 1 173 ? -2.348 20.953 2.637 1 93.31 173 PRO A O 1
ATOM 1365 N N . ILE A 1 174 ? -0.938 21.172 4.332 1 95.31 174 ILE A N 1
ATOM 1366 C CA . ILE A 1 174 ? 0.046 21.734 3.412 1 95.31 174 ILE A CA 1
ATOM 1367 C C . ILE A 1 174 ? 0.913 20.609 2.842 1 95.31 174 ILE A C 1
ATOM 1369 O O . ILE A 1 174 ? 1.799 20.859 2.021 1 95.31 174 ILE A O 1
ATOM 1373 N N . GLN A 1 175 ? 0.628 19.391 3.291 1 96.75 175 GLN A N 1
ATOM 1374 C CA . GLN A 1 175 ? 1.378 18.25 2.781 1 96.75 175 GLN A CA 1
ATOM 1375 C C . GLN A 1 175 ? 0.771 17.719 1.481 1 96.75 175 GLN A C 1
ATOM 1377 O O . GLN A 1 175 ? 1.397 16.938 0.769 1 96.75 175 GLN A O 1
ATOM 1382 N N . THR A 1 176 ? -0.445 18.156 1.101 1 94.62 176 THR A N 1
ATOM 1383 C CA . THR A 1 176 ? -1.193 17.594 -0.022 1 94.62 176 THR A CA 1
ATOM 1384 C C . THR A 1 176 ? -0.766 18.25 -1.333 1 94.62 176 THR A C 1
ATOM 1386 O O . THR A 1 176 ? -1.171 17.812 -2.412 1 94.62 176 THR A O 1
ATOM 1389 N N . ASP A 1 177 ? 0.082 19.25 -1.254 1 95.56 177 ASP A N 1
ATOM 1390 C CA . ASP A 1 177 ? 0.509 20 -2.432 1 95.56 177 ASP A CA 1
ATOM 1391 C C . ASP A 1 177 ? 1.994 19.781 -2.713 1 95.56 177 ASP A C 1
ATOM 1393 O O . ASP A 1 177 ? 2.844 20.5 -2.166 1 95.56 177 ASP A O 1
ATOM 1397 N N . PRO A 1 178 ? 2.232 18.953 -3.732 1 96.5 178 PRO A N 1
ATOM 1398 C CA . PRO A 1 178 ? 3.641 18.641 -3.986 1 96.5 178 PRO A CA 1
ATOM 1399 C C . PRO A 1 178 ? 4.449 19.859 -4.418 1 96.5 178 PRO A C 1
ATOM 1401 O O . PRO A 1 178 ? 5.641 19.953 -4.121 1 96.5 178 PRO A O 1
ATOM 1404 N N . ILE A 1 179 ? 3.832 20.781 -5.125 1 97.31 179 ILE A N 1
ATOM 1405 C CA . ILE A 1 179 ? 4.527 21.984 -5.547 1 97.31 179 ILE A CA 1
ATOM 1406 C C . ILE A 1 179 ? 4.914 22.812 -4.328 1 97.31 179 ILE A C 1
ATOM 1408 O O . ILE A 1 179 ? 6.059 23.266 -4.203 1 97.31 179 ILE A O 1
ATOM 1412 N N . LEU A 1 180 ? 3.959 23 -3.455 1 97.69 180 LEU A N 1
ATOM 1413 C CA . LEU A 1 180 ? 4.223 23.719 -2.217 1 97.69 180 LEU A CA 1
ATOM 1414 C C . LEU A 1 180 ? 5.297 23.016 -1.396 1 97.69 180 LEU A C 1
ATOM 1416 O O . LEU A 1 180 ? 6.23 23.656 -0.904 1 97.69 180 LEU A O 1
ATOM 1420 N N . LEU A 1 181 ? 5.223 21.734 -1.252 1 97.88 181 LEU A N 1
ATOM 1421 C CA . LEU A 1 181 ? 6.195 20.969 -0.473 1 97.88 181 LEU A CA 1
ATOM 1422 C C . LEU A 1 181 ? 7.59 21.094 -1.074 1 97.88 181 LEU A C 1
ATOM 1424 O O . LEU A 1 181 ? 8.586 21.141 -0.344 1 97.88 181 LEU A O 1
ATOM 1428 N N . GLY A 1 182 ? 7.59 21.094 -2.412 1 97.44 182 GLY A N 1
ATOM 1429 C CA . GLY A 1 182 ? 8.859 21.312 -3.082 1 97.44 182 GLY A CA 1
ATOM 1430 C C . GLY A 1 182 ? 9.492 22.656 -2.742 1 97.44 182 GLY A C 1
ATOM 1431 O O . GLY A 1 182 ? 10.695 22.734 -2.506 1 97.44 182 GLY A O 1
ATOM 1432 N N . GLN A 1 183 ? 8.695 23.672 -2.666 1 96.88 183 GLN A N 1
ATOM 1433 C CA . GLN A 1 183 ? 9.164 25.016 -2.318 1 96.88 183 GLN A CA 1
ATOM 1434 C C . GLN A 1 183 ? 9.672 25.062 -0.879 1 96.88 183 GLN A C 1
ATOM 1436 O O . GLN A 1 183 ? 10.719 25.656 -0.604 1 96.88 183 GLN A O 1
ATOM 1441 N N . LEU A 1 184 ? 8.938 24.469 -0.024 1 97.94 184 LEU A N 1
ATOM 1442 C CA . LEU A 1 184 ? 9.336 24.422 1.378 1 97.94 184 LEU A CA 1
ATOM 1443 C C . LEU A 1 184 ? 10.648 23.672 1.544 1 97.94 184 LEU A C 1
ATOM 1445 O O . LEU A 1 184 ? 11.539 24.109 2.273 1 97.94 184 LEU A O 1
ATOM 1449 N N . ASN A 1 185 ? 10.727 22.578 0.854 1 96.25 185 ASN A N 1
ATOM 1450 C CA . ASN A 1 185 ? 11.945 21.766 0.889 1 96.25 185 ASN A CA 1
ATOM 1451 C C . ASN A 1 185 ? 13.156 22.547 0.381 1 96.25 185 ASN A C 1
ATOM 1453 O O . ASN A 1 185 ? 14.219 22.531 1.003 1 96.25 185 ASN A O 1
ATOM 1457 N N . GLU A 1 186 ? 13 23.219 -0.733 1 95.44 186 GLU A N 1
ATOM 1458 C CA . GLU A 1 186 ? 14.07 24.016 -1.319 1 95.44 186 GLU A CA 1
ATOM 1459 C C . GLU A 1 186 ? 14.484 25.156 -0.389 1 95.44 186 GLU A C 1
ATOM 1461 O O . GLU A 1 186 ? 15.664 25.5 -0.311 1 95.44 186 GLU A O 1
ATOM 1466 N N . GLY A 1 187 ? 13.531 25.672 0.282 1 96.31 187 GLY A N 1
ATOM 1467 C CA . GLY A 1 187 ? 13.789 26.766 1.212 1 96.31 187 GLY A CA 1
ATOM 1468 C C . GLY A 1 187 ? 14.297 26.281 2.559 1 96.31 187 GLY A C 1
ATOM 1469 O O . GLY A 1 187 ? 14.648 27.094 3.416 1 96.31 187 GLY A O 1
ATOM 1470 N N . GLY A 1 188 ? 14.281 24.969 2.777 1 97 188 GLY A N 1
ATOM 1471 C CA . GLY A 1 188 ? 14.797 24.406 4.012 1 97 188 GLY A CA 1
ATOM 1472 C C . GLY A 1 188 ? 13.766 24.359 5.125 1 97 188 GLY A C 1
ATOM 1473 O O . GLY A 1 188 ? 14.102 24.141 6.289 1 97 188 GLY A O 1
ATOM 1474 N N . ILE A 1 189 ? 12.586 24.672 4.793 1 97.38 189 ILE A N 1
ATOM 1475 C CA . ILE A 1 189 ? 11.539 24.656 5.805 1 97.38 189 ILE A CA 1
ATOM 1476 C C . ILE A 1 189 ? 11.086 23.219 6.051 1 97.38 189 ILE A C 1
ATOM 1478 O O . ILE A 1 189 ? 10.203 22.719 5.355 1 97.38 189 ILE A O 1
ATOM 1482 N N . LYS A 1 190 ? 11.602 22.562 6.965 1 96.56 190 LYS A N 1
ATOM 1483 C CA . LYS A 1 190 ? 11.344 21.188 7.348 1 96.56 190 LYS A CA 1
ATOM 1484 C C . LYS A 1 190 ? 11.5 20.984 8.852 1 96.56 190 LYS A C 1
ATOM 1486 O O . LYS A 1 190 ? 12.102 21.828 9.531 1 96.56 190 LYS A O 1
ATOM 1491 N N . PRO A 1 191 ? 10.953 19.906 9.305 1 97.44 191 PRO A N 1
ATOM 1492 C CA . PRO A 1 191 ? 11.102 19.656 10.742 1 97.44 191 PRO A CA 1
ATOM 1493 C C . PRO A 1 191 ? 12.562 19.672 11.195 1 97.44 191 PRO A C 1
ATOM 1495 O O . PRO A 1 191 ? 13.422 19.094 10.539 1 97.44 191 PRO A O 1
ATOM 1498 N N . GLY A 1 192 ? 12.812 20.375 12.305 1 95.75 192 GLY A N 1
ATOM 1499 C CA . GLY A 1 192 ? 14.156 20.453 12.859 1 95.75 192 GLY A CA 1
ATOM 1500 C C . GLY A 1 192 ? 14.898 21.719 12.445 1 95.75 192 GLY A C 1
ATOM 1501 O O . GLY A 1 192 ? 15.844 22.141 13.117 1 95.75 192 GLY A O 1
ATOM 1502 N N . ALA A 1 193 ? 14.484 22.328 11.375 1 97.25 193 ALA A N 1
ATOM 1503 C CA . ALA A 1 193 ? 15.133 23.562 10.914 1 97.25 193 ALA A CA 1
ATOM 1504 C C . ALA A 1 193 ? 14.891 24.703 11.891 1 97.25 193 ALA A C 1
ATOM 1506 O O . ALA A 1 193 ? 13.789 24.859 12.422 1 97.25 193 ALA A O 1
ATOM 1507 N N . VAL A 1 194 ? 15.938 25.453 12.07 1 97.5 194 VAL A N 1
ATOM 1508 C CA . VAL A 1 194 ? 15.828 26.625 12.93 1 97.5 194 VAL A CA 1
ATOM 1509 C C . VAL A 1 194 ? 15.516 27.859 12.086 1 97.5 194 VAL A C 1
ATOM 1511 O O . VAL A 1 194 ? 16.234 28.172 11.141 1 97.5 194 VAL A O 1
ATOM 1514 N N . VAL A 1 195 ? 14.453 28.609 12.508 1 97.81 195 VAL A N 1
ATOM 1515 C CA . VAL A 1 195 ? 14 29.672 11.617 1 97.81 195 VAL A CA 1
ATOM 1516 C C . VAL A 1 195 ? 13.836 30.969 12.406 1 97.81 195 VAL A C 1
ATOM 1518 O O . VAL A 1 195 ? 13.688 30.953 13.633 1 97.81 195 VAL A O 1
ATOM 1521 N N . THR A 1 196 ? 13.945 32.062 11.734 1 97.62 196 THR A N 1
ATOM 1522 C CA . THR A 1 196 ? 13.539 33.375 12.203 1 97.62 196 THR A CA 1
ATOM 1523 C C . THR A 1 196 ? 12.367 33.906 11.375 1 97.62 196 THR A C 1
ATOM 1525 O O . THR A 1 196 ? 12.266 33.625 10.18 1 97.62 196 THR A O 1
ATOM 1528 N N . LEU A 1 197 ? 11.516 34.625 12.07 1 97.56 197 LEU A N 1
ATOM 1529 C CA . LEU A 1 197 ? 10.258 35.062 11.453 1 97.56 197 LEU A CA 1
ATOM 1530 C C . LEU A 1 197 ? 10.148 36.562 11.406 1 97.56 197 LEU A C 1
ATOM 1532 O O . LEU A 1 197 ? 10.648 37.25 12.297 1 97.56 197 LEU A O 1
ATOM 1536 N N . GLU A 1 198 ? 9.547 37.062 10.414 1 96.62 198 GLU A N 1
ATOM 1537 C CA . GLU A 1 198 ? 9.18 38.469 10.281 1 96.62 198 GLU A CA 1
ATOM 1538 C C . GLU A 1 198 ? 7.816 38.625 9.625 1 96.62 198 GLU A C 1
ATOM 1540 O O . GLU A 1 198 ? 7.48 37.875 8.695 1 96.62 198 GLU A O 1
ATOM 1545 N N . ARG A 1 199 ? 7.055 39.531 10.164 1 95.06 199 ARG A N 1
ATOM 1546 C CA . ARG A 1 199 ? 5.754 39.812 9.562 1 95.06 199 ARG A CA 1
ATOM 1547 C C . ARG A 1 199 ? 5.891 40.75 8.375 1 95.06 199 ARG A C 1
ATOM 1549 O O . ARG A 1 199 ? 6.629 41.75 8.445 1 95.06 199 ARG A O 1
ATOM 1556 N N . ALA A 1 200 ? 5.32 40.375 7.309 1 92.69 200 ALA A N 1
ATOM 1557 C CA . ALA A 1 200 ? 5.207 41.25 6.148 1 92.69 200 ALA A CA 1
ATOM 1558 C C . ALA A 1 200 ? 3.766 41.312 5.652 1 92.69 200 ALA A C 1
ATOM 1560 O O . ALA A 1 200 ? 3.395 40.625 4.703 1 92.69 200 ALA A O 1
ATOM 1561 N N . GLU A 1 201 ? 2.98 42.281 6.133 1 89.44 201 GLU A N 1
ATOM 1562 C CA . GLU A 1 201 ? 1.585 42.469 5.746 1 89.44 201 GLU A CA 1
ATOM 1563 C C . GLU A 1 201 ? 0.796 41.188 5.91 1 89.44 201 GLU A C 1
ATOM 1565 O O . GLU A 1 201 ? 0.683 40.656 7.02 1 89.44 201 GLU A O 1
ATOM 1570 N N . ASP A 1 202 ? 0.602 40.531 4.699 1 90.56 202 ASP A N 1
ATOM 1571 C CA . ASP A 1 202 ? -0.268 39.375 4.73 1 90.56 202 ASP A CA 1
ATOM 1572 C C . ASP A 1 202 ? 0.546 38.094 4.664 1 90.56 202 ASP A C 1
ATOM 1574 O O . ASP A 1 202 ? -0.012 37 4.48 1 90.56 202 ASP A O 1
ATOM 1578 N N . TYR A 1 203 ? 1.879 38.25 4.914 1 95.94 203 TYR A N 1
ATOM 1579 C CA . TYR A 1 203 ? 2.758 37.094 4.812 1 95.94 203 TYR A CA 1
ATOM 1580 C C . TYR A 1 203 ? 3.648 36.969 6.047 1 95.94 203 TYR A C 1
ATOM 1582 O O . TYR A 1 203 ? 3.779 37.938 6.816 1 95.94 203 TYR A O 1
ATOM 1590 N N . VAL A 1 204 ? 4.078 35.781 6.27 1 97 204 VAL A N 1
ATOM 1591 C CA . VAL A 1 204 ? 5.152 35.531 7.223 1 97 204 VAL A CA 1
ATOM 1592 C C . VAL A 1 204 ? 6.449 35.25 6.473 1 97 204 VAL A C 1
ATOM 1594 O O . VAL A 1 204 ? 6.516 34.312 5.672 1 97 204 VAL A O 1
ATOM 1597 N N . VAL A 1 205 ? 7.41 36.062 6.688 1 97.88 205 VAL A N 1
ATOM 1598 C CA . VAL A 1 205 ? 8.727 35.844 6.105 1 97.88 205 VAL A CA 1
ATOM 1599 C C . VAL A 1 205 ? 9.531 34.906 6.988 1 97.88 205 VAL A C 1
ATOM 1601 O O . VAL A 1 205 ? 9.727 35.156 8.18 1 97.88 205 VAL A O 1
ATOM 1604 N N . VAL A 1 206 ? 9.969 33.781 6.371 1 98.19 206 VAL A N 1
ATOM 1605 C CA . VAL A 1 206 ? 10.68 32.75 7.121 1 98.19 206 VAL A CA 1
ATOM 1606 C C . VAL A 1 206 ? 12.109 32.625 6.609 1 98.19 206 VAL A C 1
ATOM 1608 O O . VAL A 1 206 ? 12.328 32.406 5.414 1 98.19 206 VAL A O 1
ATOM 1611 N N . ARG A 1 207 ? 13.055 32.781 7.469 1 98 207 ARG A N 1
ATOM 1612 C CA . ARG A 1 207 ? 14.469 32.594 7.16 1 98 207 ARG A CA 1
ATOM 1613 C C . ARG A 1 207 ? 15.031 31.391 7.91 1 98 207 ARG A C 1
ATOM 1615 O O . ARG A 1 207 ? 14.883 31.281 9.133 1 98 207 ARG A O 1
ATOM 1622 N N . VAL A 1 208 ? 15.609 30.531 7.113 1 98 208 VAL A N 1
ATOM 1623 C CA . VAL A 1 208 ? 16.156 29.312 7.707 1 98 208 VAL A CA 1
ATOM 1624 C C . VAL A 1 208 ? 17.656 29.5 7.961 1 98 208 VAL A C 1
ATOM 1626 O O . VAL A 1 208 ? 18.391 29.984 7.094 1 98 208 VAL A O 1
ATOM 1629 N N . GLU A 1 209 ? 18.031 29.141 9.18 1 96.44 209 GLU A N 1
ATOM 1630 C CA . GLU A 1 209 ? 19.453 29.234 9.516 1 96.44 209 GLU A CA 1
ATOM 1631 C C . GLU A 1 209 ? 20.297 28.406 8.562 1 96.44 209 GLU A C 1
ATOM 1633 O O . GLU A 1 209 ? 20.016 27.219 8.32 1 96.44 209 GLU A O 1
ATOM 1638 N N . GLY A 1 210 ? 21.328 29.016 8.008 1 94.75 210 GLY A N 1
ATOM 1639 C CA . GLY A 1 210 ? 22.281 28.297 7.16 1 94.75 210 GLY A CA 1
ATOM 1640 C C . GLY A 1 210 ? 21.844 28.234 5.707 1 94.75 210 GLY A C 1
ATOM 1641 O O . GLY A 1 210 ? 22.547 27.656 4.871 1 94.75 210 GLY A O 1
ATOM 1642 N N . ILE A 1 211 ? 20.734 28.719 5.383 1 95.5 211 ILE A N 1
ATOM 1643 C CA . ILE A 1 211 ? 20.234 28.734 4.012 1 95.5 211 ILE A CA 1
ATOM 1644 C C . ILE A 1 211 ? 20.016 30.172 3.553 1 95.5 211 ILE A C 1
ATOM 1646 O O . ILE A 1 211 ? 19.438 30.984 4.277 1 95.5 211 ILE A O 1
ATOM 1650 N N . GLU A 1 212 ? 20.516 30.391 2.391 1 94.12 212 GLU A N 1
ATOM 1651 C CA . GLU A 1 212 ? 20.375 31.75 1.854 1 94.12 212 GLU A CA 1
ATOM 1652 C C . GLU A 1 212 ? 18.953 32 1.383 1 94.12 212 GLU A C 1
ATOM 1654 O O . GLU A 1 212 ? 18.312 31.125 0.816 1 94.12 212 GLU A O 1
ATOM 1659 N N . GLY A 1 213 ? 18.531 33.25 1.704 1 94 213 GLY A N 1
ATOM 1660 C CA . GLY A 1 213 ? 17.219 33.625 1.228 1 94 213 GLY A CA 1
ATOM 1661 C C . GLY A 1 213 ? 16.125 33.5 2.281 1 94 213 GLY A C 1
ATOM 1662 O O . GLY A 1 213 ? 16.422 33.344 3.465 1 94 213 GLY A O 1
ATOM 1663 N N . ALA A 1 214 ? 14.961 33.875 1.848 1 95.88 214 ALA A N 1
ATOM 1664 C CA . ALA A 1 214 ? 13.773 33.812 2.691 1 95.88 214 ALA A CA 1
ATOM 1665 C C . ALA A 1 214 ? 12.547 33.375 1.881 1 95.88 214 ALA A C 1
ATOM 1667 O O . ALA A 1 214 ? 12.516 33.562 0.662 1 95.88 214 ALA A O 1
ATOM 1668 N N . LEU A 1 215 ? 11.688 32.75 2.561 1 97.06 215 LEU A N 1
ATOM 1669 C CA . LEU A 1 215 ? 10.422 32.375 1.934 1 97.06 215 LEU A CA 1
ATOM 1670 C C . LEU A 1 215 ? 9.266 33.156 2.559 1 97.06 215 LEU A C 1
ATOM 1672 O O . LEU A 1 215 ? 9.211 33.312 3.779 1 97.06 215 LEU A O 1
ATOM 1676 N N . GLU A 1 216 ? 8.414 33.688 1.706 1 97.31 216 GLU A N 1
ATOM 1677 C CA . GLU A 1 216 ? 7.191 34.344 2.164 1 97.31 216 GLU A CA 1
ATOM 1678 C C . GLU A 1 216 ? 6.004 33.375 2.127 1 97.31 216 GLU A C 1
ATOM 1680 O O . GLU A 1 216 ? 5.598 32.938 1.056 1 97.31 216 GLU A O 1
ATOM 1685 N N . LEU A 1 217 ? 5.477 33.156 3.283 1 97.88 217 LEU A N 1
ATOM 1686 C CA . LEU A 1 217 ? 4.367 32.219 3.383 1 97.88 217 LEU A CA 1
ATOM 1687 C C . LEU A 1 217 ? 3.057 32.938 3.648 1 97.88 217 LEU A C 1
ATOM 1689 O O . LEU A 1 217 ? 2.951 33.719 4.609 1 97.88 217 LEU A O 1
ATOM 1693 N N . PRO A 1 218 ? 2.074 32.688 2.789 1 96.94 218 PRO A N 1
ATOM 1694 C CA . PRO A 1 218 ? 0.753 33.219 3.141 1 96.94 218 PRO A CA 1
ATOM 1695 C C . PRO A 1 218 ? 0.167 32.562 4.387 1 96.94 218 PRO A C 1
ATOM 1697 O O . PRO A 1 218 ? 0.618 31.484 4.789 1 96.94 218 PRO A O 1
ATOM 1700 N N . VAL A 1 219 ? -0.823 33.156 4.961 1 94.25 219 VAL A N 1
ATOM 1701 C CA . VAL A 1 219 ? -1.425 32.719 6.211 1 94.25 219 VAL A CA 1
ATOM 1702 C C . VAL A 1 219 ? -1.951 31.297 6.047 1 94.25 219 VAL A C 1
ATOM 1704 O O . VAL A 1 219 ? -1.897 30.484 6.984 1 94.25 219 VAL A O 1
ATOM 1707 N N . GLU A 1 220 ? -2.406 30.938 4.863 1 94.44 220 GLU A N 1
ATOM 1708 C CA . GLU A 1 220 ? -2.947 29.609 4.574 1 94.44 220 GLU A CA 1
ATOM 1709 C C . GLU A 1 220 ? -1.876 28.531 4.719 1 94.44 220 GLU A C 1
ATOM 1711 O O . GLU A 1 220 ? -2.193 27.359 4.906 1 94.44 220 GLU A O 1
ATOM 1716 N N . VAL A 1 221 ? -0.624 28.984 4.641 1 97.38 221 VAL A N 1
ATOM 1717 C CA . VAL A 1 221 ? 0.487 28.047 4.773 1 97.38 221 VAL A CA 1
ATOM 1718 C C . VAL A 1 221 ? 1.114 28.188 6.16 1 97.38 221 VAL A C 1
ATOM 1720 O O . VAL A 1 221 ? 1.272 27.203 6.879 1 97.38 221 VAL A O 1
ATOM 1723 N N . SER A 1 222 ? 1.394 29.422 6.594 1 97.31 222 SER A N 1
ATOM 1724 C CA . SER A 1 222 ? 2.1 29.672 7.848 1 97.31 222 SER A CA 1
ATOM 1725 C C . SER A 1 222 ? 1.298 29.156 9.039 1 97.31 222 SER A C 1
ATOM 1727 O O . SER A 1 222 ? 1.871 28.766 10.062 1 97.31 222 SER A O 1
ATOM 1729 N N . SER A 1 223 ? -0.013 29.094 8.898 1 95.62 223 SER A N 1
ATOM 1730 C CA . SER A 1 223 ? -0.875 28.625 9.977 1 95.62 223 SER A CA 1
ATOM 1731 C C . SER A 1 223 ? -0.757 27.109 10.164 1 95.62 223 SER A C 1
ATOM 1733 O O . SER A 1 223 ? -1.245 26.562 11.148 1 95.62 223 SER A O 1
ATOM 1735 N N . HIS A 1 224 ? -0.031 26.438 9.234 1 96.88 224 HIS A N 1
ATOM 1736 C CA . HIS A 1 224 ? 0.084 24.984 9.273 1 96.88 224 HIS A CA 1
ATOM 1737 C C . HIS A 1 224 ? 1.535 24.547 9.453 1 96.88 224 HIS A C 1
ATOM 1739 O O . HIS A 1 224 ? 1.865 23.375 9.258 1 96.88 224 HIS A O 1
ATOM 1745 N N . VAL A 1 225 ? 2.383 25.5 9.734 1 97.94 225 VAL A N 1
ATOM 1746 C CA . VAL A 1 225 ? 3.758 25.219 10.141 1 97.94 225 VAL A CA 1
ATOM 1747 C C . VAL A 1 225 ? 3.922 25.516 11.633 1 97.94 225 VAL A C 1
ATOM 1749 O O . VAL A 1 225 ? 3.635 26.609 12.102 1 97.94 225 VAL A O 1
ATOM 1752 N N . PHE A 1 226 ? 4.41 24.484 12.336 1 97.5 226 PHE A N 1
ATOM 1753 C CA . PHE A 1 226 ? 4.398 24.609 13.789 1 97.5 226 PHE A CA 1
ATOM 1754 C C . PHE A 1 226 ? 5.816 24.609 14.352 1 97.5 226 PHE A C 1
ATOM 1756 O O . PHE A 1 226 ? 6.672 23.859 13.883 1 97.5 226 PHE A O 1
ATOM 1763 N N . VAL A 1 227 ? 6.031 25.469 15.312 1 96.81 227 VAL A N 1
ATOM 1764 C CA . VAL A 1 227 ? 7.281 25.547 16.062 1 96.81 227 VAL A CA 1
ATOM 1765 C C . VAL A 1 227 ? 7.035 25.203 17.531 1 96.81 227 VAL A C 1
ATOM 1767 O O . VAL A 1 227 ? 5.898 25.281 18 1 96.81 227 VAL A O 1
ATOM 1770 N N . ARG A 1 228 ? 8.109 24.719 18.125 1 90.69 228 ARG A N 1
ATOM 1771 C CA . ARG A 1 228 ? 7.996 24.438 19.547 1 90.69 228 ARG A CA 1
ATOM 1772 C C . ARG A 1 228 ? 7.863 25.734 20.344 1 90.69 228 ARG A C 1
ATOM 1774 O O . ARG A 1 228 ? 8.547 26.719 20.078 1 90.69 228 ARG A O 1
ATOM 1781 N N . THR A 1 229 ? 6.848 25.656 21.234 1 84.06 229 THR A N 1
ATOM 1782 C CA . THR A 1 229 ? 6.648 26.844 22.062 1 84.06 229 THR A CA 1
ATOM 1783 C C . THR A 1 229 ? 7.852 27.062 22.984 1 84.06 229 THR A C 1
ATOM 1785 O O . THR A 1 229 ? 8.43 26.109 23.5 1 84.06 229 THR A O 1
ATOM 1788 N N . ALA A 1 230 ? 8.531 28.266 22.891 1 65.81 230 ALA A N 1
ATOM 1789 C CA . ALA A 1 230 ? 9.609 28.641 23.797 1 65.81 230 ALA A CA 1
ATOM 1790 C C . ALA A 1 230 ? 9.148 28.547 25.25 1 65.81 230 ALA A C 1
ATOM 1792 O O . ALA A 1 230 ? 8.008 28.875 25.578 1 65.81 230 ALA A O 1
ATOM 1793 N N . GLN A 1 231 ? 9.391 27.359 26 1 52.88 231 GLN A N 1
ATOM 1794 C CA . GLN A 1 231 ? 9.086 27.453 27.422 1 52.88 231 GLN A CA 1
ATOM 1795 C C . GLN A 1 231 ? 9.391 28.859 27.953 1 52.88 231 GLN A C 1
ATOM 1797 O O . GLN A 1 231 ? 10.461 29.406 27.688 1 52.88 231 GLN A O 1
ATOM 1802 N N . ARG A 1 232 ? 8.312 29.703 28.281 1 41.59 232 ARG A N 1
ATOM 1803 C CA . ARG A 1 232 ? 8.516 30.766 29.25 1 41.59 232 ARG A CA 1
ATOM 1804 C C . ARG A 1 232 ? 8.898 30.203 30.609 1 41.59 232 ARG A C 1
ATOM 1806 O O . ARG A 1 232 ? 8.477 29.109 30.984 1 41.59 232 ARG A O 1
ATOM 1813 N N . MET B 1 1 ? -15.211 -4.504 5.98 1 30.02 1 MET B N 1
ATOM 1814 C CA . MET B 1 1 ? -14.141 -3.637 5.492 1 30.02 1 MET B CA 1
ATOM 1815 C C . MET B 1 1 ? -14.117 -3.607 3.967 1 30.02 1 MET B C 1
ATOM 1817 O O . MET B 1 1 ? -14.062 -4.656 3.322 1 30.02 1 MET B O 1
ATOM 1821 N N . SER B 1 2 ? -14.852 -2.83 3.381 1 37.34 2 SER B N 1
ATOM 1822 C CA . SER B 1 2 ? -14.945 -2.789 1.924 1 37.34 2 SER B CA 1
ATOM 1823 C C . SER B 1 2 ? -13.57 -2.904 1.281 1 37.34 2 SER B C 1
ATOM 1825 O O . SER B 1 2 ? -12.664 -2.121 1.585 1 37.34 2 SER B O 1
ATOM 1827 N N . ASP B 1 3 ? -13.125 -4.059 1.103 1 47.16 3 ASP B N 1
ATOM 1828 C CA . ASP B 1 3 ? -11.875 -4.324 0.406 1 47.16 3 ASP B CA 1
ATOM 1829 C C . ASP B 1 3 ? -11.734 -3.441 -0.831 1 47.16 3 ASP B C 1
ATOM 1831 O O . ASP B 1 3 ? -12.625 -3.414 -1.685 1 47.16 3 ASP B O 1
ATOM 1835 N N . LEU B 1 4 ? -11.203 -2.195 -0.595 1 56 4 LEU B N 1
ATOM 1836 C CA . LEU B 1 4 ? -10.922 -1.299 -1.711 1 56 4 LEU B CA 1
ATOM 1837 C C . LEU B 1 4 ? -10.328 -2.068 -2.889 1 56 4 LEU B C 1
ATOM 1839 O O . LEU B 1 4 ? -9.117 -2.291 -2.947 1 56 4 LEU B O 1
ATOM 1843 N N . ILE B 1 5 ? -11.273 -2.871 -3.605 1 63.53 5 ILE B N 1
ATOM 1844 C CA . ILE B 1 5 ? -10.859 -3.713 -4.723 1 63.53 5 ILE B CA 1
ATOM 1845 C C . ILE B 1 5 ? -11.18 -3.018 -6.043 1 63.53 5 ILE B C 1
ATOM 1847 O O . ILE B 1 5 ? -12.289 -2.512 -6.23 1 63.53 5 ILE B O 1
ATOM 1851 N N . ASP B 1 6 ? -10.094 -2.889 -6.789 1 84.69 6 ASP B N 1
ATOM 1852 C CA . ASP B 1 6 ? -10.344 -2.525 -8.18 1 84.69 6 ASP B CA 1
ATOM 1853 C C . ASP B 1 6 ? -10.766 -3.742 -9 1 84.69 6 ASP B C 1
ATOM 1855 O O . ASP B 1 6 ? -9.922 -4.492 -9.492 1 84.69 6 ASP B O 1
ATOM 1859 N N . THR B 1 7 ? -12.078 -3.869 -9.172 1 90.81 7 THR B N 1
ATOM 1860 C CA . THR B 1 7 ? -12.68 -5.062 -9.758 1 90.81 7 THR B CA 1
ATOM 1861 C C . THR B 1 7 ? -12.172 -5.273 -11.18 1 90.81 7 THR B C 1
ATOM 1863 O O . THR B 1 7 ? -11.828 -6.395 -11.562 1 90.81 7 THR B O 1
ATOM 1866 N N . THR B 1 8 ? -12.133 -4.203 -11.961 1 95.06 8 THR B N 1
ATOM 1867 C CA . THR B 1 8 ? -11.656 -4.309 -13.336 1 95.06 8 THR B CA 1
ATOM 1868 C C . THR B 1 8 ? -10.227 -4.844 -13.367 1 95.06 8 THR B C 1
ATOM 1870 O O . THR B 1 8 ? -9.922 -5.766 -14.125 1 95.06 8 THR B O 1
ATOM 1873 N N . GLU B 1 9 ? -9.398 -4.277 -12.539 1 96 9 GLU B N 1
ATOM 1874 C CA . GLU B 1 9 ? -8.008 -4.711 -12.477 1 96 9 GLU B CA 1
ATOM 1875 C C . GLU B 1 9 ? -7.895 -6.168 -12.047 1 96 9 GLU B C 1
ATOM 1877 O O . GLU B 1 9 ? -7.07 -6.918 -12.57 1 96 9 GLU B O 1
ATOM 1882 N N . MET B 1 10 ? -8.727 -6.574 -11.133 1 95.62 10 MET B N 1
ATOM 1883 C CA . MET B 1 10 ? -8.719 -7.957 -10.664 1 95.62 10 MET B CA 1
ATOM 1884 C C . MET B 1 10 ? -9.094 -8.914 -11.789 1 95.62 10 MET B C 1
ATOM 1886 O O . MET B 1 10 ? -8.508 -9.992 -11.914 1 95.62 10 MET B O 1
ATOM 1890 N N . TYR B 1 11 ? -10.062 -8.562 -12.547 1 97 11 TYR B N 1
ATOM 1891 C CA . TYR B 1 11 ? -10.484 -9.398 -13.664 1 97 11 TYR B CA 1
ATOM 1892 C C . TYR B 1 11 ? -9.391 -9.508 -14.711 1 97 11 TYR B C 1
ATOM 1894 O O . TYR B 1 11 ? -9.094 -10.602 -15.203 1 97 11 TYR B O 1
ATOM 1902 N N . LEU B 1 12 ? -8.789 -8.359 -15.031 1 97.44 12 LEU B N 1
ATOM 1903 C CA . LEU B 1 12 ? -7.719 -8.328 -16.016 1 97.44 12 LEU B CA 1
ATOM 1904 C C . LEU B 1 12 ? -6.535 -9.172 -15.562 1 97.44 12 LEU B C 1
ATOM 1906 O O . LEU B 1 12 ? -5.988 -9.961 -16.344 1 97.44 12 LEU B O 1
ATOM 1910 N N . ARG B 1 13 ? -6.168 -9.008 -14.352 1 96.31 13 ARG B N 1
ATOM 1911 C CA . ARG B 1 13 ? -5.059 -9.781 -13.805 1 96.31 13 ARG B CA 1
ATOM 1912 C C . ARG B 1 13 ? -5.371 -11.273 -13.836 1 96.31 13 ARG B C 1
ATOM 1914 O O . ARG B 1 13 ? -4.488 -12.094 -14.102 1 96.31 13 ARG B O 1
ATOM 1921 N N . THR B 1 14 ? -6.613 -11.625 -13.578 1 96.56 14 THR B N 1
ATOM 1922 C CA . THR B 1 14 ? -7.023 -13.023 -13.594 1 96.56 14 THR B CA 1
ATOM 1923 C C . THR B 1 14 ? -6.891 -13.617 -14.992 1 96.56 14 THR B C 1
ATOM 1925 O O . THR B 1 14 ? -6.441 -14.758 -15.148 1 96.56 14 THR B O 1
ATOM 1928 N N . ILE B 1 15 ? -7.266 -12.883 -15.945 1 97.31 15 ILE B N 1
ATOM 1929 C CA . ILE B 1 15 ? -7.137 -13.352 -17.328 1 97.31 15 ILE B CA 1
ATOM 1930 C C . ILE B 1 15 ? -5.664 -13.586 -17.656 1 97.31 15 ILE B C 1
ATOM 1932 O O . ILE B 1 15 ? -5.312 -14.602 -18.25 1 97.31 15 ILE B O 1
ATOM 1936 N N . LEU B 1 16 ? -4.82 -12.711 -17.234 1 96.38 16 LEU B N 1
ATOM 1937 C CA . LEU B 1 16 ? -3.387 -12.859 -17.453 1 96.38 16 LEU B CA 1
ATOM 1938 C C . LEU B 1 16 ? -2.852 -14.102 -16.734 1 96.38 16 LEU B C 1
ATOM 1940 O O . LEU B 1 16 ? -2.016 -14.82 -17.281 1 96.38 16 LEU B O 1
ATOM 1944 N N . GLU B 1 17 ? -3.287 -14.359 -15.539 1 95.25 17 GLU B N 1
ATOM 1945 C CA . GLU B 1 17 ? -2.898 -15.547 -14.781 1 95.25 17 GLU B CA 1
ATOM 1946 C C . GLU B 1 17 ? -3.275 -16.828 -15.523 1 95.25 17 GLU B C 1
ATOM 1948 O O . GLU B 1 17 ? -2.498 -17.781 -15.562 1 95.25 17 GLU B O 1
ATOM 1953 N N . LEU B 1 18 ? -4.484 -16.812 -16.016 1 95.69 18 LEU B N 1
ATOM 1954 C CA . LEU B 1 18 ? -4.945 -17.953 -16.781 1 95.69 18 LEU B CA 1
ATOM 1955 C C . LEU B 1 18 ? -4.062 -18.188 -18.016 1 95.69 18 LEU B C 1
ATOM 1957 O O . LEU B 1 18 ? -3.691 -19.328 -18.297 1 95.69 18 LEU B O 1
ATOM 1961 N N . GLN B 1 19 ? -3.682 -17.125 -18.625 1 92.94 19 GLN B N 1
ATOM 1962 C CA . GLN B 1 19 ? -2.793 -17.219 -19.781 1 92.94 19 GLN B CA 1
ATOM 1963 C C . GLN B 1 19 ? -1.439 -17.812 -19.375 1 92.94 19 GLN B C 1
ATOM 1965 O O . GLN B 1 19 ? -0.895 -18.656 -20.078 1 92.94 19 GLN B O 1
ATOM 1970 N N . GLU B 1 20 ? -0.943 -17.359 -18.25 1 90.81 20 GLU B N 1
ATOM 1971 C CA . GLU B 1 20 ? 0.343 -17.844 -17.766 1 90.81 20 GLU B CA 1
ATOM 1972 C C . GLU B 1 20 ? 0.303 -19.359 -17.5 1 90.81 20 GLU B C 1
ATOM 1974 O O . GLU B 1 20 ? 1.318 -20.047 -17.641 1 90.81 20 GLU B O 1
ATOM 1979 N N . GLU B 1 21 ? -0.858 -19.859 -17.188 1 91.31 21 GLU B N 1
ATOM 1980 C CA . GLU B 1 21 ? -1.012 -21.281 -16.906 1 91.31 21 GLU B CA 1
ATOM 1981 C C . GLU B 1 21 ? -1.495 -22.031 -18.141 1 91.31 21 GLU B C 1
ATOM 1983 O O . GLU B 1 21 ? -1.796 -23.234 -18.078 1 91.31 21 GLU B O 1
ATOM 1988 N N . GLU B 1 22 ? -1.626 -21.297 -19.25 1 89.88 22 GLU B N 1
ATOM 1989 C CA . GLU B 1 22 ? -2.08 -21.875 -20.516 1 89.88 22 GLU B CA 1
ATOM 1990 C C . GLU B 1 22 ? -3.498 -22.422 -20.391 1 89.88 22 GLU B C 1
ATOM 1992 O O . GLU B 1 22 ? -3.793 -23.5 -20.906 1 89.88 22 GLU B O 1
ATOM 1997 N N . ILE B 1 23 ? -4.262 -21.75 -19.641 1 92.25 23 ILE B N 1
ATOM 1998 C CA . ILE B 1 23 ? -5.68 -22.062 -19.516 1 92.25 23 ILE B CA 1
ATOM 1999 C C . ILE B 1 23 ? -6.512 -21.031 -20.281 1 92.25 23 ILE B C 1
ATOM 2001 O O . ILE B 1 23 ? -6.277 -19.828 -20.172 1 92.25 23 ILE B O 1
ATOM 2005 N N . VAL B 1 24 ? -7.457 -21.5 -21.047 1 94.25 24 VAL B N 1
ATOM 2006 C CA . VAL B 1 24 ? -8.32 -20.609 -21.812 1 94.25 24 VAL B CA 1
ATOM 2007 C C . VAL B 1 24 ? -9.203 -19.797 -20.875 1 94.25 24 VAL B C 1
ATOM 2009 O O . VAL B 1 24 ? -9.891 -20.359 -20.016 1 94.25 24 VAL B O 1
ATOM 2012 N N . ALA B 1 25 ? -9.211 -18.562 -21.109 1 96.31 25 ALA B N 1
ATOM 2013 C CA . ALA B 1 25 ? -9.984 -17.688 -20.25 1 96.31 25 ALA B CA 1
ATOM 2014 C C . ALA B 1 25 ? -11.461 -17.688 -20.641 1 96.31 25 ALA B C 1
ATOM 2016 O O . ALA B 1 25 ? -11.812 -17.328 -21.75 1 96.31 25 ALA B O 1
ATOM 2017 N N . LEU B 1 26 ? -12.273 -18.172 -19.75 1 97.19 26 LEU B N 1
ATOM 2018 C CA . LEU B 1 26 ? -13.727 -18.141 -19.844 1 97.19 26 LEU B CA 1
ATOM 2019 C C . LEU B 1 26 ? -14.344 -17.438 -18.641 1 97.19 26 LEU B C 1
ATOM 2021 O O . LEU B 1 26 ? -13.727 -17.375 -17.578 1 97.19 26 LEU B O 1
ATOM 2025 N N . ARG B 1 27 ? -15.508 -16.922 -18.859 1 96.69 27 ARG B N 1
ATOM 2026 C CA . ARG B 1 27 ? -16.203 -16.281 -17.766 1 96.69 27 ARG B CA 1
ATOM 2027 C C . ARG B 1 27 ? -16.328 -17.219 -16.562 1 96.69 27 ARG B C 1
ATOM 2029 O O . ARG B 1 27 ? -16.156 -16.797 -15.414 1 96.69 27 ARG B O 1
ATOM 2036 N N . ALA B 1 28 ? -16.562 -18.406 -16.875 1 96.12 28 ALA B N 1
ATOM 2037 C CA . ALA B 1 28 ? -16.734 -19.406 -15.828 1 96.12 28 ALA B CA 1
ATOM 2038 C C . ALA B 1 28 ? -15.461 -19.562 -15 1 96.12 28 ALA B C 1
ATOM 2040 O O . ALA B 1 28 ? -15.523 -19.734 -13.781 1 96.12 28 ALA B O 1
ATOM 2041 N N . ARG B 1 29 ? -14.352 -19.578 -15.633 1 95.5 29 ARG B N 1
ATOM 2042 C CA . ARG B 1 29 ? -13.07 -19.703 -14.945 1 95.5 29 ARG B CA 1
ATOM 2043 C C . ARG B 1 29 ? -12.789 -18.484 -14.07 1 95.5 29 ARG B C 1
ATOM 2045 O O . ARG B 1 29 ? -12.266 -18.625 -12.961 1 95.5 29 ARG B O 1
ATOM 2052 N N . ILE B 1 30 ? -13.133 -17.328 -14.57 1 96.38 30 ILE B N 1
ATOM 2053 C CA . ILE B 1 30 ? -12.961 -16.094 -13.805 1 96.38 30 ILE B CA 1
ATOM 2054 C C . ILE B 1 30 ? -13.836 -16.141 -12.555 1 96.38 30 ILE B C 1
ATOM 2056 O O . ILE B 1 30 ? -13.383 -15.797 -11.461 1 96.38 30 ILE B O 1
ATOM 2060 N N . ALA B 1 31 ? -15.094 -16.562 -12.734 1 96.38 31 ALA B N 1
ATOM 2061 C CA . ALA B 1 31 ? -16.016 -16.688 -11.617 1 96.38 31 ALA B CA 1
ATOM 2062 C C . ALA B 1 31 ? -15.461 -17.609 -10.539 1 96.38 31 ALA B C 1
ATOM 2064 O O . ALA B 1 31 ? -15.523 -17.312 -9.344 1 96.38 31 ALA B O 1
ATOM 2065 N N . GLU B 1 32 ? -14.891 -18.672 -10.984 1 94.38 32 GLU B N 1
ATOM 2066 C CA . GLU B 1 32 ? -14.305 -19.656 -10.07 1 94.38 32 GLU B CA 1
ATOM 2067 C C . GLU B 1 32 ? -13.117 -19.078 -9.32 1 94.38 32 GLU B C 1
ATOM 2069 O O . GLU B 1 32 ? -12.992 -19.25 -8.109 1 94.38 32 GLU B O 1
ATOM 2074 N N . ARG B 1 33 ? -12.305 -18.391 -10.023 1 93.56 33 ARG B N 1
ATOM 2075 C CA . ARG B 1 33 ? -11.07 -17.859 -9.445 1 93.56 33 ARG B CA 1
ATOM 2076 C C . ARG B 1 33 ? -11.375 -16.734 -8.461 1 93.56 33 ARG B C 1
ATOM 2078 O O . ARG B 1 33 ? -10.727 -16.625 -7.414 1 93.56 33 ARG B O 1
ATOM 2085 N N . LEU B 1 34 ? -12.344 -15.898 -8.766 1 94.12 34 LEU B N 1
ATOM 2086 C CA . LEU B 1 34 ? -12.594 -14.703 -7.977 1 94.12 34 LEU B CA 1
ATOM 2087 C C . LEU B 1 34 ? -13.719 -14.938 -6.973 1 94.12 34 LEU B C 1
ATOM 2089 O O . LEU B 1 34 ? -13.906 -14.148 -6.051 1 94.12 34 LEU B O 1
ATOM 2093 N N . GLY B 1 35 ? -14.43 -15.977 -7.129 1 94.06 35 GLY B N 1
ATOM 2094 C CA . GLY B 1 35 ? -15.57 -16.25 -6.266 1 94.06 35 GLY B CA 1
ATOM 2095 C C . GLY B 1 35 ? -16.734 -15.312 -6.504 1 94.06 35 GLY B C 1
ATOM 2096 O O . GLY B 1 35 ? -17.453 -14.945 -5.566 1 94.06 35 GLY B O 1
ATOM 2097 N N . HIS B 1 36 ? -16.844 -14.805 -7.695 1 95.44 36 HIS B N 1
ATOM 2098 C CA . HIS B 1 36 ? -17.938 -13.922 -8.062 1 95.44 36 HIS B CA 1
ATOM 2099 C C . HIS B 1 36 ? -19.062 -14.703 -8.75 1 95.44 36 HIS B C 1
ATOM 2101 O O . HIS B 1 36 ? -18.812 -15.781 -9.305 1 95.44 36 HIS B O 1
ATOM 2107 N N . SER B 1 37 ? -20.219 -14.148 -8.641 1 96.88 37 SER B N 1
ATOM 2108 C CA . SER B 1 37 ? -21.359 -14.805 -9.289 1 96.88 37 SER B CA 1
ATOM 2109 C C . SER B 1 37 ? -21.281 -14.672 -10.805 1 96.88 37 SER B C 1
ATOM 2111 O O . SER B 1 37 ? -20.688 -13.727 -11.32 1 96.88 37 SER B O 1
ATOM 2113 N N . GLY B 1 38 ? -21.938 -15.641 -11.492 1 95.94 38 GLY B N 1
ATOM 2114 C CA . GLY B 1 38 ? -21.984 -15.609 -12.945 1 95.94 38 GLY B CA 1
ATOM 2115 C C . GLY B 1 38 ? -22.5 -14.289 -13.492 1 95.94 38 GLY B C 1
ATOM 2116 O O . GLY B 1 38 ? -21.828 -13.648 -14.305 1 95.94 38 GLY B O 1
ATOM 2117 N N . PRO B 1 39 ? -23.625 -13.859 -13.039 1 97.44 39 PRO B N 1
ATOM 2118 C CA . PRO B 1 39 ? -24.188 -12.594 -13.516 1 97.44 39 PRO B CA 1
ATOM 2119 C C . PRO B 1 39 ? -23.25 -11.406 -13.281 1 97.44 39 PRO B C 1
ATOM 2121 O O . PRO B 1 39 ? -23.109 -10.547 -14.148 1 97.44 39 PRO B O 1
ATOM 2124 N N . THR B 1 40 ? -22.594 -11.367 -12.141 1 96.19 40 THR B N 1
ATOM 2125 C CA . THR B 1 40 ? -21.641 -10.297 -11.836 1 96.19 40 THR B CA 1
ATOM 2126 C C . THR B 1 40 ? -20.469 -10.32 -12.805 1 96.19 40 THR B C 1
ATOM 2128 O O . THR B 1 40 ? -20.062 -9.273 -13.32 1 96.19 40 THR B O 1
ATOM 2131 N N . VAL B 1 41 ? -20 -11.523 -13.039 1 97.38 41 VAL B N 1
ATOM 2132 C CA . VAL B 1 41 ? -18.875 -11.68 -13.953 1 97.38 41 VAL B CA 1
ATOM 2133 C C . VAL B 1 41 ? -19.297 -11.266 -15.367 1 97.38 41 VAL B C 1
ATOM 2135 O O . VAL B 1 41 ? -18.562 -10.555 -16.047 1 97.38 41 VAL B O 1
ATOM 2138 N N . SER B 1 42 ? -20.453 -11.664 -15.742 1 97.06 42 SER B N 1
ATOM 2139 C CA . SER B 1 42 ? -20.938 -11.328 -17.078 1 97.06 42 SER B CA 1
ATOM 2140 C C . SER B 1 42 ? -21.094 -9.82 -17.25 1 97.06 42 SER B C 1
ATOM 2142 O O . SER B 1 42 ? -20.719 -9.273 -18.281 1 97.06 42 SER B O 1
ATOM 2144 N N . GLN B 1 43 ? -21.625 -9.211 -16.328 1 97.62 43 GLN B N 1
ATOM 2145 C CA . GLN B 1 43 ? -21.812 -7.762 -16.375 1 97.62 43 GLN B CA 1
ATOM 2146 C C . GLN B 1 43 ? -20.469 -7.035 -16.422 1 97.62 43 GLN B C 1
ATOM 2148 O O . GLN B 1 43 ? -20.297 -6.09 -17.203 1 97.62 43 GLN B O 1
ATOM 2153 N N . THR B 1 44 ? -19.547 -7.449 -15.617 1 97 44 THR B N 1
ATOM 2154 C CA . THR B 1 44 ? -18.234 -6.824 -15.562 1 97 44 THR B CA 1
ATOM 2155 C C . THR B 1 44 ? -17.484 -7.027 -16.875 1 97 44 THR B C 1
ATOM 2157 O O . THR B 1 44 ? -16.859 -6.098 -17.391 1 97 44 THR B O 1
ATOM 2160 N N . VAL B 1 45 ? -17.562 -8.195 -17.375 1 97.56 45 VAL B N 1
ATOM 2161 C CA . VAL B 1 45 ? -16.906 -8.492 -18.641 1 97.56 45 VAL B CA 1
ATOM 2162 C C . VAL B 1 45 ? -17.516 -7.633 -19.75 1 97.56 45 VAL B C 1
ATOM 2164 O O . VAL B 1 45 ? -16.781 -7.121 -20.609 1 97.56 45 VAL B O 1
ATOM 2167 N N . ALA B 1 46 ? -18.797 -7.531 -19.734 1 97.31 46 ALA B N 1
ATOM 2168 C CA . ALA B 1 46 ? -19.469 -6.688 -20.719 1 97.31 46 ALA B CA 1
ATOM 2169 C C . ALA B 1 46 ? -18.969 -5.246 -20.641 1 97.31 46 ALA B C 1
ATOM 2171 O O . ALA B 1 46 ? -18.75 -4.605 -21.672 1 97.31 46 ALA B O 1
ATOM 2172 N N . ARG B 1 47 ? -18.859 -4.742 -19.5 1 97.56 47 ARG B N 1
ATOM 2173 C CA . ARG B 1 47 ? -18.344 -3.391 -19.297 1 97.56 47 ARG B CA 1
ATOM 2174 C C . ARG B 1 47 ? -16.906 -3.275 -19.797 1 97.56 47 ARG B C 1
ATOM 2176 O O . ARG B 1 47 ? -16.547 -2.285 -20.438 1 97.56 47 ARG B O 1
ATOM 2183 N N . MET B 1 48 ? -16.125 -4.242 -19.469 1 97.81 48 MET B N 1
ATOM 2184 C CA . MET B 1 48 ? -14.719 -4.258 -19.891 1 97.81 48 MET B CA 1
ATOM 2185 C C . MET B 1 48 ? -14.617 -4.277 -21.406 1 97.81 48 MET B C 1
ATOM 2187 O O . MET B 1 48 ? -13.711 -3.658 -21.984 1 97.81 48 MET B O 1
ATOM 2191 N N . GLU B 1 49 ? -15.469 -5.004 -22 1 97.88 49 GLU B N 1
ATOM 2192 C CA . GLU B 1 49 ? -15.492 -5.043 -23.469 1 97.88 49 GLU B CA 1
ATOM 2193 C C . GLU B 1 49 ? -15.859 -3.68 -24.047 1 97.88 49 GLU B C 1
ATOM 2195 O O . GLU B 1 49 ? -15.219 -3.213 -25 1 97.88 49 GLU B O 1
ATOM 2200 N N . ARG B 1 50 ? -16.875 -3.062 -23.484 1 97.62 50 ARG B N 1
ATOM 2201 C CA . ARG B 1 50 ? -17.281 -1.732 -23.922 1 97.62 50 ARG B CA 1
ATOM 2202 C C . ARG B 1 50 ? -16.141 -0.728 -23.766 1 97.62 50 ARG B C 1
ATOM 2204 O O . ARG B 1 50 ? -15.969 0.156 -24.594 1 97.62 50 ARG B O 1
ATOM 2211 N N . ASP B 1 51 ? -15.383 -0.936 -22.734 1 97.38 51 ASP B N 1
ATOM 2212 C CA . ASP B 1 51 ? -14.281 -0.024 -22.438 1 97.38 51 ASP B CA 1
ATOM 2213 C C . ASP B 1 51 ? -13.039 -0.362 -23.266 1 97.38 51 ASP B C 1
ATOM 2215 O O . ASP B 1 51 ? -12 0.286 -23.125 1 97.38 51 ASP B O 1
ATOM 2219 N N . GLY B 1 52 ? -13.086 -1.402 -24.031 1 98 52 GLY B N 1
ATOM 2220 C CA . GLY B 1 52 ? -12.016 -1.756 -24.938 1 98 52 GLY B CA 1
ATOM 2221 C C . GLY B 1 52 ? -10.875 -2.5 -24.281 1 98 52 GLY B C 1
ATOM 2222 O O . GLY B 1 52 ? -9.734 -2.436 -24.734 1 98 52 GLY B O 1
ATOM 2223 N N . LEU B 1 53 ? -11.148 -3.203 -23.188 1 98.38 53 LEU B N 1
ATOM 2224 C CA . LEU B 1 53 ? -10.094 -3.885 -22.438 1 98.38 53 LEU B CA 1
ATOM 2225 C C . LEU B 1 53 ? -10.031 -5.363 -22.812 1 98.38 53 LEU B C 1
ATOM 2227 O O . LEU B 1 53 ? -8.977 -5.992 -22.688 1 98.38 53 LEU B O 1
ATOM 2231 N N . VAL B 1 54 ? -11.164 -5.938 -23.219 1 98.31 54 VAL B N 1
ATOM 2232 C CA . VAL B 1 54 ? -11.234 -7.348 -23.578 1 98.31 54 VAL B CA 1
ATOM 2233 C C . VAL B 1 54 ? -12.086 -7.52 -24.844 1 98.31 54 VAL B C 1
ATOM 2235 O O . VAL B 1 54 ? -12.859 -6.629 -25.203 1 98.31 54 VAL B O 1
ATOM 2238 N N . VAL B 1 55 ? -11.852 -8.609 -25.5 1 97.69 55 VAL B N 1
ATOM 2239 C CA . VAL B 1 55 ? -12.695 -9.055 -26.609 1 97.69 55 VAL B CA 1
ATOM 2240 C C . VAL B 1 55 ? -13.297 -10.422 -26.281 1 97.69 55 VAL B C 1
ATOM 2242 O O . VAL B 1 55 ? -12.594 -11.312 -25.812 1 97.69 55 VAL B O 1
ATOM 2245 N N . VAL B 1 56 ? -14.578 -10.508 -26.5 1 95.06 56 VAL B N 1
ATOM 2246 C CA . VAL B 1 56 ? -15.258 -11.789 -26.328 1 95.06 56 VAL B CA 1
ATOM 2247 C C . VAL B 1 56 ? -15.523 -12.422 -27.688 1 95.06 56 VAL B C 1
ATOM 2249 O O . VAL B 1 56 ? -16.281 -11.883 -28.5 1 95.06 56 VAL B O 1
ATOM 2252 N N . SER B 1 57 ? -14.906 -13.531 -27.844 1 92.81 57 SER B N 1
ATOM 2253 C CA . SER B 1 57 ? -15.07 -14.219 -29.109 1 92.81 57 SER B CA 1
ATOM 2254 C C . SER B 1 57 ? -16.406 -14.953 -29.172 1 92.81 57 SER B C 1
ATOM 2256 O O . SER B 1 57 ? -17.094 -15.094 -28.172 1 92.81 57 SER B O 1
ATOM 2258 N N . ALA B 1 58 ? -16.594 -15.492 -30.391 1 90.12 58 ALA B N 1
ATOM 2259 C CA . ALA B 1 58 ? -17.859 -16.203 -30.641 1 90.12 58 ALA B CA 1
ATOM 2260 C C . ALA B 1 58 ? -17.938 -17.469 -29.797 1 90.12 58 ALA B C 1
ATOM 2262 O O . ALA B 1 58 ? -19.031 -17.859 -29.375 1 90.12 58 ALA B O 1
ATOM 2263 N N . ASP B 1 59 ? -16.828 -18.047 -29.469 1 91.56 59 ASP B N 1
ATOM 2264 C CA . ASP B 1 59 ? -16.812 -19.266 -28.656 1 91.56 59 ASP B CA 1
ATOM 2265 C C . ASP B 1 59 ? -16.672 -18.953 -27.172 1 91.56 59 ASP B C 1
ATOM 2267 O O . ASP B 1 59 ? -16.281 -19.812 -26.375 1 91.56 59 ASP B O 1
ATOM 2271 N N . ARG B 1 60 ? -16.859 -17.734 -26.828 1 90.56 60 ARG B N 1
ATOM 2272 C CA . ARG B 1 60 ? -16.953 -17.25 -25.453 1 90.56 60 ARG B CA 1
ATOM 2273 C C . ARG B 1 60 ? -15.562 -17.141 -24.812 1 90.56 60 ARG B C 1
ATOM 2275 O O . ARG B 1 60 ? -15.445 -17.031 -23.594 1 90.56 60 ARG B O 1
ATOM 2282 N N . HIS B 1 61 ? -14.578 -17.266 -25.703 1 94.44 61 HIS B N 1
ATOM 2283 C CA . HIS B 1 61 ? -13.227 -17.047 -25.203 1 94.44 61 HIS B CA 1
ATOM 2284 C C . HIS B 1 61 ? -12.953 -15.57 -24.969 1 94.44 61 HIS B C 1
ATOM 2286 O O . HIS B 1 61 ? -13.367 -14.727 -25.781 1 94.44 61 HIS B O 1
ATOM 2292 N N . LEU B 1 62 ? -12.312 -15.344 -23.844 1 97.19 62 LEU B N 1
ATOM 2293 C CA . LEU B 1 62 ? -11.93 -13.969 -23.531 1 97.19 62 LEU B CA 1
ATOM 2294 C C . LEU B 1 62 ? -10.477 -13.719 -23.922 1 97.19 62 LEU B C 1
ATOM 2296 O O . LEU B 1 62 ? -9.609 -14.562 -23.703 1 97.19 62 LEU B O 1
ATOM 2300 N N . ALA B 1 63 ? -10.266 -12.633 -24.578 1 96.5 63 ALA B N 1
ATOM 2301 C CA . ALA B 1 63 ? -8.906 -12.211 -24.906 1 96.5 63 ALA B CA 1
ATOM 2302 C C . ALA B 1 63 ? -8.672 -10.75 -24.516 1 96.5 63 ALA B C 1
ATOM 2304 O O . ALA B 1 63 ? -9.57 -9.922 -24.672 1 96.5 63 ALA B O 1
ATOM 2305 N N . LEU B 1 64 ? -7.512 -10.492 -24.031 1 97.88 64 LEU B N 1
ATOM 2306 C CA . LEU B 1 64 ? -7.152 -9.117 -23.719 1 97.88 64 LEU B CA 1
ATOM 2307 C C . LEU B 1 64 ? -6.828 -8.336 -24.984 1 97.88 64 LEU B C 1
ATOM 2309 O O . LEU B 1 64 ? -6.188 -8.859 -25.891 1 97.88 64 LEU B O 1
ATOM 2313 N N . THR B 1 65 ? -7.371 -7.086 -25.078 1 98.19 65 THR B N 1
ATOM 2314 C CA . THR B 1 65 ? -6.848 -6.16 -26.078 1 98.19 65 THR B CA 1
ATOM 2315 C C . THR B 1 65 ? -5.445 -5.695 -25.703 1 98.19 65 THR B C 1
ATOM 2317 O O . THR B 1 65 ? -4.914 -6.082 -24.672 1 98.19 65 THR B O 1
ATOM 2320 N N . GLU B 1 66 ? -4.875 -4.91 -26.578 1 97.88 66 GLU B N 1
ATOM 2321 C CA . GLU B 1 66 ? -3.574 -4.336 -26.25 1 97.88 66 GLU B CA 1
ATOM 2322 C C . GLU B 1 66 ? -3.656 -3.488 -24.984 1 97.88 66 GLU B C 1
ATOM 2324 O O . GLU B 1 66 ? -2.811 -3.607 -24.094 1 97.88 66 GLU B O 1
ATOM 2329 N N . LYS B 1 67 ? -4.648 -2.689 -24.953 1 98.06 67 LYS B N 1
ATOM 2330 C CA . LYS B 1 67 ? -4.875 -1.836 -23.781 1 98.06 67 LYS B CA 1
ATOM 2331 C C . LYS B 1 67 ? -5.113 -2.67 -22.531 1 98.06 67 LYS B C 1
ATOM 2333 O O . LYS B 1 67 ? -4.562 -2.377 -21.469 1 98.06 67 LYS B O 1
ATOM 2338 N N . GLY B 1 68 ? -5.914 -3.709 -22.656 1 98.12 68 GLY B N 1
ATOM 2339 C CA . GLY B 1 68 ? -6.188 -4.602 -21.547 1 98.12 68 GLY B CA 1
ATOM 2340 C C . GLY B 1 68 ? -4.957 -5.348 -21.062 1 98.12 68 GLY B C 1
ATOM 2341 O O . GLY B 1 68 ? -4.762 -5.52 -19.859 1 98.12 68 GLY B O 1
ATOM 2342 N N . HIS B 1 69 ? -4.207 -5.715 -22.031 1 97.94 69 HIS B N 1
ATOM 2343 C CA . HIS B 1 69 ? -2.986 -6.449 -21.703 1 97.94 69 HIS B CA 1
ATOM 2344 C C . HIS B 1 69 ? -1.993 -5.559 -20.953 1 97.94 69 HIS B C 1
ATOM 2346 O O . HIS B 1 69 ? -1.345 -6.008 -20.016 1 97.94 69 HIS B O 1
ATOM 2352 N N . GLU B 1 70 ? -1.848 -4.402 -21.391 1 97.69 70 GLU B N 1
ATOM 2353 C CA . GLU B 1 70 ? -0.951 -3.455 -20.734 1 97.69 70 GLU B CA 1
ATOM 2354 C C . GLU B 1 70 ? -1.379 -3.201 -19.281 1 97.69 70 GLU B C 1
ATOM 2356 O O . GLU B 1 70 ? -0.544 -3.182 -18.375 1 97.69 70 GLU B O 1
ATOM 2361 N N . LEU B 1 71 ? -2.635 -3.016 -19.078 1 97.5 71 LEU B N 1
ATOM 2362 C CA . LEU B 1 71 ? -3.15 -2.766 -17.734 1 97.5 71 LEU B CA 1
ATOM 2363 C C . LEU B 1 71 ? -2.98 -3.994 -16.859 1 97.5 71 LEU B C 1
ATOM 2365 O O . LEU B 1 71 ? -2.561 -3.881 -15.695 1 97.5 71 LEU B O 1
ATOM 2369 N N . ALA B 1 72 ? -3.301 -5.125 -17.391 1 98.12 72 ALA B N 1
ATOM 2370 C CA . ALA B 1 72 ? -3.152 -6.375 -16.641 1 98.12 72 ALA B CA 1
ATOM 2371 C C . ALA B 1 72 ? -1.698 -6.605 -16.234 1 98.12 72 ALA B C 1
ATOM 2373 O O . ALA B 1 72 ? -1.416 -7 -15.109 1 98.12 72 ALA B O 1
ATOM 2374 N N . THR B 1 73 ? -0.812 -6.348 -17.156 1 98.19 73 THR B N 1
ATOM 2375 C CA . THR B 1 73 ? 0.618 -6.516 -16.922 1 98.19 73 THR B CA 1
ATOM 2376 C C . THR B 1 73 ? 1.107 -5.555 -15.844 1 98.19 73 THR B C 1
ATOM 2378 O O . THR B 1 73 ? 1.889 -5.938 -14.977 1 98.19 73 THR B O 1
ATOM 2381 N N . SER B 1 74 ? 0.659 -4.352 -15.914 1 98.31 74 SER B N 1
ATOM 2382 C CA . SER B 1 74 ? 1.034 -3.354 -14.922 1 98.31 74 SER B CA 1
ATOM 2383 C C . SER B 1 74 ? 0.592 -3.775 -13.523 1 98.31 74 SER B C 1
ATOM 2385 O O . SER B 1 74 ? 1.37 -3.699 -12.57 1 98.31 74 SER B O 1
ATOM 2387 N N . VAL B 1 75 ? -0.596 -4.238 -13.445 1 98 75 VAL B N 1
ATOM 2388 C CA . VAL B 1 75 ? -1.126 -4.652 -12.156 1 98 75 VAL B CA 1
ATOM 2389 C C . VAL B 1 75 ? -0.332 -5.84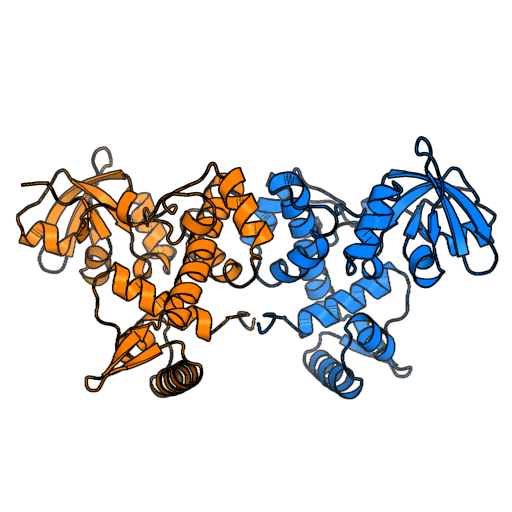4 -11.625 1 98 75 VAL B C 1
ATOM 2391 O O . VAL B 1 75 ? 0.046 -5.875 -10.453 1 98 75 VAL B O 1
ATOM 2394 N N . MET B 1 76 ? -0.105 -6.801 -12.461 1 98.25 76 MET B N 1
ATOM 2395 C CA . MET B 1 76 ? 0.629 -7.992 -12.039 1 98.25 76 MET B CA 1
ATOM 2396 C C . MET B 1 76 ? 2.059 -7.641 -11.641 1 98.25 76 MET B C 1
ATOM 2398 O O . MET B 1 76 ? 2.598 -8.195 -10.688 1 98.25 76 MET B O 1
ATOM 2402 N N . ARG B 1 77 ? 2.695 -6.773 -12.414 1 98.56 77 ARG B N 1
ATOM 2403 C CA . ARG B 1 77 ? 4.043 -6.316 -12.086 1 98.56 77 ARG B CA 1
ATOM 2404 C C . ARG B 1 77 ? 4.082 -5.672 -10.703 1 98.56 77 ARG B C 1
ATOM 2406 O O . ARG B 1 77 ? 4.93 -6.012 -9.883 1 98.56 77 ARG B O 1
ATOM 2413 N N . LYS B 1 78 ? 3.141 -4.797 -10.43 1 98.44 78 LYS B N 1
ATOM 2414 C CA . LYS B 1 78 ? 3.053 -4.152 -9.125 1 98.44 78 LYS B CA 1
ATOM 2415 C C . LYS B 1 78 ? 2.787 -5.172 -8.023 1 98.44 78 LYS B C 1
ATOM 2417 O O . LYS B 1 78 ? 3.35 -5.078 -6.93 1 98.44 78 LYS B O 1
ATOM 2422 N N . HIS B 1 79 ? 1.967 -6.152 -8.328 1 98.5 79 HIS B N 1
ATOM 2423 C CA . HIS B 1 79 ? 1.66 -7.215 -7.379 1 98.5 79 HIS B CA 1
ATOM 2424 C C . HIS B 1 79 ? 2.92 -7.973 -6.977 1 98.5 79 HIS B C 1
ATOM 2426 O O . HIS B 1 79 ? 3.209 -8.117 -5.789 1 98.5 79 HIS B O 1
ATOM 2432 N N . ARG B 1 80 ? 3.596 -8.422 -7.953 1 98.62 80 ARG B N 1
ATOM 2433 C CA . ARG B 1 80 ? 4.734 -9.297 -7.672 1 98.62 80 ARG B CA 1
ATOM 2434 C C . ARG B 1 80 ? 5.906 -8.5 -7.109 1 98.62 80 ARG B C 1
ATOM 2436 O O . ARG B 1 80 ? 6.691 -9.016 -6.316 1 98.62 80 ARG B O 1
ATOM 2443 N N . LEU B 1 81 ? 6.035 -7.207 -7.453 1 98.69 81 LEU B N 1
ATOM 2444 C CA . LEU B 1 81 ? 7.008 -6.348 -6.785 1 98.69 81 LEU B CA 1
ATOM 2445 C C . LEU B 1 81 ? 6.617 -6.109 -5.332 1 98.69 81 LEU B C 1
ATOM 2447 O O . LEU B 1 81 ? 7.477 -6.082 -4.449 1 98.69 81 LEU B O 1
ATOM 2451 N N . ALA B 1 82 ? 5.328 -5.91 -5.102 1 98.56 82 ALA B N 1
ATOM 2452 C CA . ALA B 1 82 ? 4.852 -5.785 -3.729 1 98.56 82 ALA B CA 1
ATOM 2453 C C . ALA B 1 82 ? 5.168 -7.043 -2.922 1 98.56 82 ALA B C 1
ATOM 2455 O O . ALA B 1 82 ? 5.551 -6.957 -1.752 1 98.56 82 ALA B O 1
ATOM 2456 N N . GLU B 1 83 ? 4.965 -8.172 -3.543 1 98.81 83 GLU B N 1
ATOM 2457 C CA . GLU B 1 83 ? 5.324 -9.422 -2.869 1 98.81 83 GLU B CA 1
ATOM 2458 C C . GLU B 1 83 ? 6.785 -9.414 -2.434 1 98.81 83 GLU B C 1
ATOM 2460 O O . GLU B 1 83 ? 7.105 -9.805 -1.312 1 98.81 83 GLU B O 1
ATOM 2465 N N . ARG B 1 84 ? 7.637 -8.992 -3.332 1 98.75 84 ARG B N 1
ATOM 2466 C CA . ARG B 1 84 ? 9.062 -8.945 -3.025 1 98.75 84 ARG B CA 1
ATOM 2467 C C . ARG B 1 84 ? 9.359 -7.945 -1.914 1 98.75 84 ARG B C 1
ATOM 2469 O O . ARG B 1 84 ? 10.164 -8.219 -1.025 1 98.75 84 ARG B O 1
ATOM 2476 N N . LEU B 1 85 ? 8.703 -6.777 -1.951 1 98.56 85 LEU B N 1
ATOM 2477 C CA . LEU B 1 85 ? 8.852 -5.809 -0.871 1 98.56 85 LEU B CA 1
ATOM 2478 C C . LEU B 1 85 ? 8.445 -6.418 0.466 1 98.56 85 LEU B C 1
ATOM 2480 O O . LEU B 1 85 ? 9.188 -6.328 1.446 1 98.56 85 LEU B O 1
ATOM 2484 N N . LEU B 1 86 ? 7.336 -7.07 0.522 1 98.56 86 LEU B N 1
ATOM 2485 C CA . LEU B 1 86 ? 6.742 -7.609 1.741 1 98.56 86 LEU B CA 1
ATOM 2486 C C . LEU B 1 86 ? 7.57 -8.766 2.283 1 98.56 86 LEU B C 1
ATOM 2488 O O . LEU B 1 86 ? 7.73 -8.906 3.498 1 98.56 86 LEU B O 1
ATOM 2492 N N . SER B 1 87 ? 8.117 -9.531 1.366 1 97.94 87 SER B N 1
ATOM 2493 C CA . SER B 1 87 ? 8.875 -10.703 1.79 1 97.94 87 SER B CA 1
ATOM 2494 C C . SER B 1 87 ? 10.32 -10.336 2.104 1 97.94 87 SER B C 1
ATOM 2496 O O . SER B 1 87 ? 10.812 -10.617 3.197 1 97.94 87 SER B O 1
ATOM 2498 N N . ASP B 1 88 ? 11 -9.617 1.225 1 97.38 88 ASP B N 1
ATOM 2499 C CA . ASP B 1 88 ? 12.445 -9.422 1.284 1 97.38 88 ASP B CA 1
ATOM 2500 C C . ASP B 1 88 ? 12.812 -8.312 2.264 1 97.38 88 ASP B C 1
ATOM 2502 O O . ASP B 1 88 ? 13.836 -8.383 2.939 1 97.38 88 ASP B O 1
ATOM 2506 N N . MET B 1 89 ? 11.977 -7.336 2.35 1 95.69 89 MET B N 1
ATOM 2507 C CA . MET B 1 89 ? 12.352 -6.168 3.141 1 95.69 89 MET B CA 1
ATOM 2508 C C . MET B 1 89 ? 11.531 -6.098 4.426 1 95.69 89 MET B C 1
ATOM 2510 O O . MET B 1 89 ? 12.094 -5.945 5.516 1 95.69 89 MET B O 1
ATOM 2514 N N . ILE B 1 90 ? 10.25 -6.191 4.32 1 96.56 90 ILE B N 1
ATOM 2515 C CA . ILE B 1 90 ? 9.383 -6.02 5.48 1 96.56 90 ILE B CA 1
ATOM 2516 C C . ILE B 1 90 ? 9.414 -7.281 6.34 1 96.56 90 ILE B C 1
ATOM 2518 O O . ILE B 1 90 ? 9.266 -7.211 7.562 1 96.56 90 ILE B O 1
ATOM 2522 N N . GLY B 1 91 ? 9.562 -8.406 5.699 1 96.94 91 GLY B N 1
ATOM 2523 C CA . GLY B 1 91 ? 9.711 -9.648 6.438 1 96.94 91 GLY B CA 1
ATOM 2524 C C . GLY B 1 91 ? 8.383 -10.281 6.812 1 96.94 91 GLY B C 1
ATOM 2525 O O . GLY B 1 91 ? 8.25 -10.883 7.883 1 96.94 91 GLY B O 1
ATOM 2526 N N . LEU B 1 92 ? 7.453 -10.07 6.008 1 97.62 92 LEU B N 1
ATOM 2527 C CA . LEU B 1 92 ? 6.18 -10.75 6.227 1 97.62 92 LEU B CA 1
ATOM 2528 C C . LEU B 1 92 ? 6.312 -12.25 5.973 1 97.62 92 LEU B C 1
ATOM 2530 O O . LEU B 1 92 ? 7.035 -12.664 5.062 1 97.62 92 LEU B O 1
ATOM 2534 N N . ASP B 1 93 ? 5.551 -12.984 6.727 1 96.81 93 ASP B N 1
ATOM 2535 C CA . ASP B 1 93 ? 5.613 -14.438 6.562 1 96.81 93 ASP B CA 1
ATOM 2536 C C . ASP B 1 93 ? 5.133 -14.852 5.176 1 96.81 93 ASP B C 1
ATOM 2538 O O . ASP B 1 93 ? 4.168 -14.289 4.652 1 96.81 93 ASP B O 1
ATOM 2542 N N . TRP B 1 94 ? 5.77 -15.828 4.734 1 96.06 94 TRP B N 1
ATOM 2543 C CA . TRP B 1 94 ? 5.598 -16.359 3.389 1 96.06 94 TRP B CA 1
ATOM 2544 C C . TRP B 1 94 ? 4.129 -16.625 3.088 1 96.06 94 TRP B C 1
ATOM 2546 O O . TRP B 1 94 ? 3.658 -16.375 1.978 1 96.06 94 TRP B O 1
ATOM 2556 N N . GLU B 1 95 ? 3.404 -17.047 4.07 1 96.94 95 GLU B N 1
ATOM 2557 C CA . GLU B 1 95 ? 2.027 -17.5 3.895 1 96.94 95 GLU B CA 1
ATOM 2558 C C . GLU B 1 95 ? 1.076 -16.328 3.723 1 96.94 95 GLU B C 1
ATOM 2560 O O . GLU B 1 95 ? -0.037 -16.484 3.217 1 96.94 95 GLU B O 1
ATOM 2565 N N . TYR B 1 96 ? 1.619 -15.156 4.074 1 97.69 96 TYR B N 1
ATOM 2566 C CA . TYR B 1 96 ? 0.706 -14.016 4.105 1 97.69 96 TYR B CA 1
ATOM 2567 C C . TYR B 1 96 ? 1.089 -12.977 3.057 1 97.69 96 TYR B C 1
ATOM 2569 O O . TYR B 1 96 ? 0.365 -12 2.846 1 97.69 96 TYR B O 1
ATOM 2577 N N . VAL B 1 97 ? 2.154 -13.188 2.357 1 98.31 97 VAL B N 1
ATOM 2578 C CA . VAL B 1 97 ? 2.732 -12.203 1.447 1 98.31 97 VAL B CA 1
ATOM 2579 C C . VAL B 1 97 ? 1.785 -11.969 0.273 1 98.31 97 VAL B C 1
ATOM 2581 O O . VAL B 1 97 ? 1.484 -10.82 -0.067 1 98.31 97 VAL B O 1
ATOM 2584 N N . HIS B 1 98 ? 1.252 -13.008 -0.279 1 97.94 98 HIS B N 1
ATOM 2585 C CA . HIS B 1 98 ? 0.433 -12.898 -1.48 1 97.94 98 HIS B CA 1
ATOM 2586 C C . HIS B 1 98 ? -0.846 -12.117 -1.209 1 97.94 98 HIS B C 1
ATOM 2588 O O . HIS B 1 98 ? -1.183 -11.195 -1.956 1 97.94 98 HIS B O 1
ATOM 2594 N N . GLU B 1 99 ? -1.481 -12.5 -0.188 1 96.19 99 GLU B N 1
ATOM 2595 C CA . GLU B 1 99 ? -2.744 -11.852 0.149 1 96.19 99 GLU B CA 1
ATOM 2596 C C . GLU B 1 99 ? -2.547 -10.359 0.4 1 96.19 99 GLU B C 1
ATOM 2598 O O . GLU B 1 99 ? -3.35 -9.539 -0.047 1 96.19 99 GLU B O 1
ATOM 2603 N N . GLU B 1 100 ? -1.531 -10.016 1.12 1 97.25 100 GLU B N 1
ATOM 2604 C CA . GLU B 1 100 ? -1.226 -8.609 1.386 1 97.25 100 GLU B CA 1
ATOM 2605 C C . GLU B 1 100 ? -0.92 -7.859 0.094 1 97.25 100 GLU B C 1
ATOM 2607 O O . GLU B 1 100 ? -1.401 -6.742 -0.109 1 97.25 100 GLU B O 1
ATOM 2612 N N . ALA B 1 101 ? -0.125 -8.461 -0.757 1 98 101 ALA B N 1
ATOM 2613 C CA . ALA B 1 101 ? 0.253 -7.832 -2.021 1 98 101 ALA B CA 1
ATOM 2614 C C . ALA B 1 101 ? -0.972 -7.574 -2.893 1 98 101 ALA B C 1
ATOM 2616 O O . ALA B 1 101 ? -1.023 -6.582 -3.625 1 98 101 ALA B O 1
ATOM 2617 N N . CYS B 1 102 ? -1.936 -8.438 -2.781 1 96.31 102 CYS B N 1
ATOM 2618 C CA . CYS B 1 102 ? -3.164 -8.305 -3.557 1 96.31 102 CYS B CA 1
ATOM 2619 C C . CYS B 1 102 ? -3.889 -7.008 -3.205 1 96.31 102 CYS B C 1
ATOM 2621 O O . CYS B 1 102 ? -4.57 -6.426 -4.051 1 96.31 102 CYS B O 1
ATOM 2623 N N . ARG B 1 103 ? -3.633 -6.535 -2.055 1 94.56 103 ARG B N 1
ATOM 2624 C CA . ARG B 1 103 ? -4.258 -5.285 -1.63 1 94.56 103 ARG B CA 1
ATOM 2625 C C . ARG B 1 103 ? -3.441 -4.082 -2.082 1 94.56 103 ARG B C 1
ATOM 2627 O O . ARG B 1 103 ? -4 -3.029 -2.4 1 94.56 103 ARG B O 1
ATOM 2634 N N . TRP B 1 104 ? -2.184 -4.227 -2.189 1 96.38 104 TRP B N 1
ATOM 2635 C CA . TRP B 1 104 ? -1.271 -3.115 -2.428 1 96.38 104 TRP B CA 1
ATOM 2636 C C . TRP B 1 104 ? -1.199 -2.777 -3.914 1 96.38 104 TRP B C 1
ATOM 2638 O O . TRP B 1 104 ? -0.926 -1.634 -4.285 1 96.38 104 TRP B O 1
ATOM 2648 N N . GLU B 1 105 ? -1.417 -3.715 -4.711 1 96.81 105 GLU B N 1
ATOM 2649 C CA . GLU B 1 105 ? -1.119 -3.607 -6.137 1 96.81 105 GLU B CA 1
ATOM 2650 C C . GLU B 1 105 ? -1.955 -2.514 -6.797 1 96.81 105 GLU B C 1
ATOM 2652 O O . GLU B 1 105 ? -1.513 -1.88 -7.754 1 96.81 105 GLU B O 1
ATOM 2657 N N . HIS B 1 106 ? -3.066 -2.244 -6.219 1 95.38 106 HIS B N 1
ATOM 2658 C CA . HIS B 1 106 ? -4.004 -1.328 -6.855 1 95.38 106 HIS B CA 1
ATOM 2659 C C . HIS B 1 106 ? -3.732 0.115 -6.449 1 95.38 106 HIS B C 1
ATOM 2661 O O . HIS B 1 106 ? -4.27 1.048 -7.051 1 95.38 106 HIS B O 1
ATOM 2667 N N . VAL B 1 107 ? -2.871 0.31 -5.469 1 94.62 107 VAL B N 1
ATOM 2668 C CA . VAL B 1 107 ? -2.693 1.659 -4.941 1 94.62 107 VAL B CA 1
ATOM 2669 C C . VAL B 1 107 ? -1.258 2.123 -5.18 1 94.62 107 VAL B C 1
ATOM 2671 O O . VAL B 1 107 ? -0.925 3.285 -4.938 1 94.62 107 VAL B O 1
ATOM 2674 N N . MET B 1 108 ? -0.45 1.358 -5.676 1 96.69 108 MET B N 1
ATOM 2675 C CA . MET B 1 108 ? 0.958 1.685 -5.891 1 96.69 108 MET B CA 1
ATOM 2676 C C . MET B 1 108 ? 1.136 2.535 -7.145 1 96.69 108 MET B C 1
ATOM 2678 O O . MET B 1 108 ? 0.743 2.125 -8.242 1 96.69 108 MET B O 1
ATOM 2682 N N . SER B 1 109 ? 1.744 3.686 -6.961 1 96.69 109 SER B N 1
ATOM 2683 C CA . SER B 1 109 ? 1.994 4.551 -8.109 1 96.69 109 SER B CA 1
ATOM 2684 C C . SER B 1 109 ? 3.146 4.027 -8.953 1 96.69 109 SER B C 1
ATOM 2686 O O . SER B 1 109 ? 3.943 3.207 -8.492 1 96.69 109 SER B O 1
ATOM 2688 N N . ASP B 1 110 ? 3.215 4.562 -10.188 1 96.38 110 ASP B N 1
ATOM 2689 C CA . ASP B 1 110 ? 4.32 4.207 -11.07 1 96.38 110 ASP B CA 1
ATOM 2690 C C . ASP B 1 110 ? 5.656 4.664 -10.492 1 96.38 110 ASP B C 1
ATOM 2692 O O . ASP B 1 110 ? 6.672 3.984 -10.656 1 96.38 110 ASP B O 1
ATOM 2696 N N . ARG B 1 111 ? 5.695 5.801 -9.781 1 95.81 111 ARG B N 1
ATOM 2697 C CA . ARG B 1 111 ? 6.91 6.32 -9.164 1 95.81 111 ARG B CA 1
ATOM 2698 C C . ARG B 1 111 ? 7.453 5.355 -8.117 1 95.81 111 ARG B C 1
ATOM 2700 O O . ARG B 1 111 ? 8.656 5.09 -8.07 1 95.81 111 ARG B O 1
ATOM 2707 N N . VAL B 1 112 ? 6.566 4.855 -7.367 1 98 112 VAL B N 1
ATOM 2708 C CA . VAL B 1 112 ? 6.969 3.93 -6.316 1 98 112 VAL B CA 1
ATOM 2709 C C . VAL B 1 112 ? 7.41 2.604 -6.934 1 98 112 VAL B C 1
ATOM 2711 O O . VAL B 1 112 ? 8.391 1.998 -6.484 1 98 112 VAL B O 1
ATOM 2714 N N . GLU B 1 113 ? 6.684 2.168 -7.945 1 98.19 113 GLU B N 1
ATOM 2715 C CA . GLU B 1 113 ? 7.035 0.924 -8.625 1 98.19 113 GLU B CA 1
ATOM 2716 C C . GLU B 1 113 ? 8.477 0.958 -9.125 1 98.19 113 GLU B C 1
ATOM 2718 O O . GLU B 1 113 ? 9.227 0.004 -8.93 1 98.19 113 GLU B O 1
ATOM 2723 N N . GLN B 1 114 ? 8.797 2.039 -9.758 1 97.5 114 GLN B N 1
ATOM 2724 C CA . GLN B 1 114 ? 10.148 2.199 -10.297 1 97.5 114 GLN B CA 1
ATOM 2725 C C . GLN B 1 114 ? 11.195 2.17 -9.188 1 97.5 114 GLN B C 1
ATOM 2727 O O . GLN B 1 114 ? 12.211 1.488 -9.305 1 97.5 114 GLN B O 1
ATOM 2732 N N . ARG B 1 115 ? 10.984 2.846 -8.133 1 97.31 115 ARG B N 1
ATOM 2733 C CA . ARG B 1 115 ? 11.922 2.883 -7.008 1 97.31 115 ARG B CA 1
ATOM 2734 C C . ARG B 1 115 ? 12.062 1.506 -6.371 1 97.31 115 ARG B C 1
ATOM 2736 O O . ARG B 1 115 ? 13.164 1.107 -5.98 1 97.31 115 ARG B O 1
ATOM 2743 N N . LEU B 1 116 ? 10.961 0.867 -6.289 1 97.62 116 LEU B N 1
ATOM 2744 C CA . LEU B 1 116 ? 10.945 -0.457 -5.676 1 97.62 116 LEU B CA 1
ATOM 2745 C C . LEU B 1 116 ? 11.797 -1.435 -6.484 1 97.62 116 LEU B C 1
ATOM 2747 O O . LEU B 1 116 ? 12.539 -2.236 -5.914 1 97.62 116 LEU B O 1
ATOM 2751 N N . TYR B 1 117 ? 11.617 -1.363 -7.832 1 98.44 117 TYR B N 1
ATOM 2752 C CA . TYR B 1 117 ? 12.367 -2.26 -8.703 1 98.44 117 TYR B CA 1
ATOM 2753 C C . TYR B 1 117 ? 13.867 -2.115 -8.469 1 98.44 117 TYR B C 1
ATOM 2755 O O . TYR B 1 117 ? 14.578 -3.111 -8.328 1 98.44 117 TYR B O 1
ATOM 2763 N N . ASP B 1 118 ? 14.281 -0.935 -8.328 1 97.62 118 ASP B N 1
ATOM 2764 C CA . ASP B 1 118 ? 15.703 -0.66 -8.109 1 97.62 118 ASP B CA 1
ATOM 2765 C C . ASP B 1 118 ? 16.125 -1.047 -6.691 1 97.62 118 ASP B C 1
ATOM 2767 O O . ASP B 1 118 ? 17.156 -1.688 -6.5 1 97.62 118 ASP B O 1
ATOM 2771 N N . LEU B 1 119 ? 15.367 -0.725 -5.758 1 97.38 119 LEU B N 1
ATOM 2772 C CA . LEU B 1 119 ? 15.672 -0.953 -4.348 1 97.38 119 LEU B CA 1
ATOM 2773 C C . LEU B 1 119 ? 15.797 -2.443 -4.051 1 97.38 119 LEU B C 1
ATOM 2775 O O . LEU B 1 119 ? 16.625 -2.852 -3.234 1 97.38 119 LEU B O 1
ATOM 2779 N N . LEU B 1 120 ? 14.992 -3.205 -4.699 1 97.94 120 LEU B N 1
ATOM 2780 C CA . LEU B 1 120 ? 14.922 -4.637 -4.426 1 97.94 120 LEU B CA 1
ATOM 2781 C C . LEU B 1 120 ? 16 -5.395 -5.191 1 97.94 120 LEU B C 1
ATOM 2783 O O . LEU B 1 120 ? 16.031 -6.625 -5.164 1 97.94 120 LEU B O 1
ATOM 2787 N N . GLY B 1 121 ? 16.781 -4.688 -5.922 1 97.88 121 GLY B N 1
ATOM 2788 C CA . GLY B 1 121 ? 17.844 -5.32 -6.684 1 97.88 121 GLY B CA 1
ATOM 2789 C C . GLY B 1 121 ? 17.391 -5.867 -8.023 1 97.88 121 GLY B C 1
ATOM 2790 O O . GLY B 1 121 ? 17.859 -6.91 -8.469 1 97.88 121 GLY B O 1
ATOM 2791 N N . LYS B 1 122 ? 16.375 -5.301 -8.547 1 98 122 LYS B N 1
ATOM 2792 C CA . LYS B 1 122 ? 15.859 -5.617 -9.883 1 98 122 LYS B CA 1
ATOM 2793 C C . LYS B 1 122 ? 15.445 -7.082 -9.977 1 98 122 LYS B C 1
ATOM 2795 O O . LYS B 1 122 ? 15.883 -7.801 -10.875 1 98 122 LYS B O 1
ATOM 2800 N N . PRO B 1 123 ? 14.555 -7.465 -9.109 1 98.12 123 PRO B N 1
ATOM 2801 C CA . PRO B 1 123 ? 14.094 -8.852 -9.156 1 98.12 123 PRO B CA 1
ATOM 2802 C C . PRO B 1 123 ? 13.375 -9.195 -10.461 1 98.12 123 PRO B C 1
ATOM 2804 O O . PRO B 1 123 ? 12.734 -8.328 -11.055 1 98.12 123 PRO B O 1
ATOM 2807 N N . THR B 1 124 ? 13.453 -10.484 -10.805 1 97.88 124 THR B N 1
ATOM 2808 C CA . THR B 1 124 ? 12.805 -10.906 -12.047 1 97.88 124 THR B CA 1
ATOM 2809 C C . THR B 1 124 ? 11.727 -11.945 -11.766 1 97.88 124 THR B C 1
ATOM 2811 O O . THR B 1 124 ? 10.961 -12.312 -12.664 1 97.88 124 THR B O 1
ATOM 2814 N N . ILE B 1 125 ? 11.688 -12.414 -10.492 1 97.75 125 ILE B N 1
ATOM 2815 C CA . ILE B 1 125 ? 10.68 -13.398 -10.117 1 97.75 125 ILE B CA 1
ATOM 2816 C C . ILE B 1 125 ? 10.07 -13.023 -8.773 1 97.75 125 ILE B C 1
ATOM 2818 O O . ILE B 1 125 ? 10.695 -12.336 -7.965 1 97.75 125 ILE B O 1
ATOM 2822 N N . SER B 1 126 ? 8.898 -13.469 -8.508 1 98.12 126 SER B N 1
ATOM 2823 C CA . SER B 1 126 ? 8.227 -13.297 -7.223 1 98.12 126 SER B CA 1
ATOM 2824 C C . SER B 1 126 ? 8.766 -14.266 -6.18 1 98.12 126 SER B C 1
ATOM 2826 O O . SER B 1 126 ? 9.523 -15.18 -6.508 1 98.12 126 SER B O 1
ATOM 2828 N N . PRO B 1 127 ? 8.352 -14.062 -4.922 1 98.19 127 PRO B N 1
ATOM 2829 C CA . PRO B 1 127 ? 8.797 -15.016 -3.902 1 98.19 127 PRO B CA 1
ATOM 2830 C C . PRO B 1 127 ? 8.281 -16.438 -4.156 1 98.19 127 PRO B C 1
ATOM 2832 O O . PRO B 1 127 ? 8.773 -17.391 -3.551 1 98.19 127 PRO B O 1
ATOM 2835 N N . TYR B 1 128 ? 7.34 -16.578 -5.078 1 98.38 128 TYR B N 1
ATOM 2836 C CA . TYR B 1 128 ? 6.746 -17.875 -5.352 1 98.38 128 TYR B CA 1
ATOM 2837 C C . TYR B 1 128 ? 7.23 -18.438 -6.688 1 98.38 128 TYR B C 1
ATOM 2839 O O . TYR B 1 128 ? 6.68 -19.406 -7.203 1 98.38 128 TYR B O 1
ATOM 2847 N N . GLY B 1 129 ? 8.234 -17.703 -7.258 1 97.31 129 GLY B N 1
ATOM 2848 C CA . GLY B 1 129 ? 8.914 -18.219 -8.438 1 97.31 129 GLY B CA 1
ATOM 2849 C C . GLY B 1 129 ? 8.32 -17.703 -9.734 1 97.31 129 GLY B C 1
ATOM 2850 O O . GLY B 1 129 ? 8.836 -18 -10.82 1 97.31 129 GLY B O 1
ATOM 2851 N N . ASN B 1 130 ? 7.277 -16.969 -9.664 1 97.25 130 ASN B N 1
ATOM 2852 C CA . ASN B 1 130 ? 6.621 -16.469 -10.875 1 97.25 130 ASN B CA 1
ATOM 2853 C C . ASN B 1 130 ? 7.375 -15.281 -11.477 1 97.25 130 ASN B C 1
ATOM 2855 O O . ASN B 1 130 ? 7.766 -14.367 -10.75 1 97.25 130 ASN B O 1
ATOM 2859 N N . PRO B 1 131 ? 7.594 -15.336 -12.797 1 97.25 131 PRO B N 1
ATOM 2860 C CA . PRO B 1 131 ? 8.266 -14.195 -13.422 1 97.25 131 PRO B CA 1
ATOM 2861 C C . PRO B 1 131 ? 7.484 -12.891 -13.273 1 97.25 131 PRO B C 1
ATOM 2863 O O . PRO B 1 131 ? 6.25 -12.898 -13.328 1 97.25 131 PRO B O 1
ATOM 2866 N N . ILE B 1 132 ? 8.188 -11.844 -13.047 1 98.19 132 ILE B N 1
ATOM 2867 C CA . ILE B 1 132 ? 7.562 -10.523 -13.016 1 98.19 132 ILE B CA 1
ATOM 2868 C C . ILE B 1 132 ? 7.406 -9.992 -14.438 1 98.19 132 ILE B C 1
ATOM 2870 O O . ILE B 1 132 ? 8.398 -9.773 -15.133 1 98.19 132 ILE B O 1
ATOM 2874 N N . PRO B 1 133 ? 6.195 -9.75 -14.852 1 97.69 133 PRO B N 1
ATOM 2875 C CA . PRO B 1 133 ? 6.008 -9.328 -16.234 1 97.69 133 PRO B CA 1
ATOM 2876 C C . PRO B 1 133 ? 6.23 -7.828 -16.438 1 97.69 133 PRO B C 1
ATOM 2878 O O . PRO B 1 133 ? 6.234 -7.066 -15.469 1 97.69 133 PRO B O 1
ATOM 2881 N N . GLY B 1 134 ? 6.484 -7.445 -17.703 1 97.31 134 GLY B N 1
ATOM 2882 C CA . GLY B 1 134 ? 6.492 -6.043 -18.094 1 97.31 134 GLY B CA 1
ATOM 2883 C C . GLY B 1 134 ? 7.668 -5.277 -17.516 1 97.31 134 GLY B C 1
ATOM 2884 O O . GLY B 1 134 ? 7.605 -4.055 -17.359 1 97.31 134 GLY B O 1
ATOM 2885 N N . LEU B 1 135 ? 8.719 -5.875 -17.188 1 97.94 135 LEU B N 1
ATOM 2886 C CA . LEU B 1 135 ? 9.867 -5.23 -16.562 1 97.94 135 LEU B CA 1
ATOM 2887 C C . LEU B 1 135 ? 10.57 -4.297 -17.547 1 97.94 135 LEU B C 1
ATOM 2889 O O . LEU B 1 135 ? 11.359 -3.443 -17.141 1 97.94 135 LEU B O 1
ATOM 2893 N N . GLU B 1 136 ? 10.266 -4.422 -18.797 1 96.69 136 GLU B N 1
ATOM 2894 C CA . GLU B 1 136 ? 10.93 -3.607 -19.812 1 96.69 136 GLU B CA 1
ATOM 2895 C C . GLU B 1 136 ? 10.664 -2.121 -19.594 1 96.69 136 GLU B C 1
ATOM 2897 O O . GLU B 1 136 ? 11.516 -1.28 -19.891 1 96.69 136 GLU B O 1
ATOM 2902 N N . VAL B 1 137 ? 9.531 -1.842 -19.094 1 96.62 137 VAL B N 1
ATOM 2903 C CA . VAL B 1 137 ? 9.172 -0.443 -18.875 1 96.62 137 VAL B CA 1
ATOM 2904 C C . VAL B 1 137 ? 10.016 0.138 -17.75 1 96.62 137 VAL B C 1
ATOM 2906 O O . VAL B 1 137 ? 10.148 1.358 -17.625 1 96.62 137 VAL B O 1
ATOM 2909 N N . LEU B 1 138 ? 10.57 -0.732 -16.922 1 97.19 138 LEU B N 1
ATOM 2910 C CA . LEU B 1 138 ? 11.398 -0.309 -15.797 1 97.19 138 LEU B CA 1
ATOM 2911 C C . LEU B 1 138 ? 12.875 -0.474 -16.109 1 97.19 138 LEU B C 1
ATOM 2913 O O . LEU B 1 138 ? 13.727 -0.291 -15.242 1 97.19 138 LEU B O 1
ATOM 2917 N N . GLY B 1 139 ? 13.172 -0.874 -17.297 1 96.31 139 GLY B N 1
ATOM 2918 C CA . GLY B 1 139 ? 14.555 -1.077 -17.703 1 96.31 139 GLY B CA 1
ATOM 2919 C C . GLY B 1 139 ? 15.039 -2.494 -17.484 1 96.31 139 GLY B C 1
ATOM 2920 O O . GLY B 1 139 ? 16.25 -2.75 -17.484 1 96.31 139 GLY B O 1
ATOM 2921 N N . GLY B 1 140 ? 14.109 -3.434 -17.219 1 96.69 140 GLY B N 1
ATOM 2922 C CA . GLY B 1 140 ? 14.453 -4.828 -16.969 1 96.69 140 GLY B CA 1
ATOM 2923 C C . GLY B 1 140 ? 14.25 -5.707 -18.188 1 96.69 140 GLY B C 1
ATOM 2924 O O . GLY B 1 140 ? 13.992 -5.207 -19.297 1 96.69 140 GLY B O 1
ATOM 2925 N N . PRO B 1 141 ? 14.414 -6.977 -18 1 96.25 141 PRO B N 1
ATOM 2926 C CA . PRO B 1 141 ? 14.281 -7.918 -19.109 1 96.25 141 PRO B CA 1
ATOM 2927 C C . PRO B 1 141 ? 12.828 -8.25 -19.438 1 96.25 141 PRO B C 1
ATOM 2929 O O . PRO B 1 141 ? 11.938 -8.039 -18.609 1 96.25 141 PRO B O 1
ATOM 2932 N N . LYS B 1 142 ? 12.672 -8.766 -20.672 1 94.19 142 LYS B N 1
ATOM 2933 C CA . LYS B 1 142 ? 11.375 -9.32 -21.062 1 94.19 142 LYS B CA 1
ATOM 2934 C C . LYS B 1 142 ? 11.125 -10.656 -20.375 1 94.19 142 LYS B C 1
ATOM 2936 O O . LYS B 1 142 ? 12.07 -11.383 -20.047 1 94.19 142 LYS B O 1
ATOM 2941 N N . VAL B 1 143 ? 9.836 -10.891 -20.266 1 90.06 143 VAL B N 1
ATOM 2942 C CA . VAL B 1 143 ? 9.453 -12.141 -19.625 1 90.06 143 VAL B CA 1
ATOM 2943 C C . VAL B 1 143 ? 10.047 -13.32 -20.391 1 90.06 143 VAL B C 1
ATOM 2945 O O . VAL B 1 143 ? 10.422 -14.336 -19.797 1 90.06 143 VAL B O 1
ATOM 2948 N N . SER B 1 144 ? 10.055 -13.203 -21.656 1 86.25 144 SER B N 1
ATOM 2949 C CA . SER B 1 144 ? 10.586 -14.266 -22.5 1 86.25 144 SER B CA 1
ATOM 2950 C C . SER B 1 144 ? 12.055 -14.539 -22.203 1 86.25 144 SER B C 1
ATOM 2952 O O . SER B 1 144 ? 12.555 -15.641 -22.453 1 86.25 144 SER B O 1
ATOM 2954 N N . GLU B 1 145 ? 12.656 -13.617 -21.656 1 85.31 145 GLU B N 1
ATOM 2955 C CA . GLU B 1 145 ? 14.086 -13.727 -21.375 1 85.31 145 GLU B CA 1
ATOM 2956 C C . GLU B 1 145 ? 14.32 -14.359 -20 1 85.31 145 GLU B C 1
ATOM 2958 O O . GLU B 1 145 ? 15.438 -14.781 -19.688 1 85.31 145 GLU B O 1
ATOM 2963 N N . ILE B 1 146 ? 13.258 -14.508 -19.234 1 83.06 146 ILE B N 1
ATOM 2964 C CA . ILE B 1 146 ? 13.492 -14.922 -17.859 1 83.06 146 ILE B CA 1
ATOM 2965 C C . ILE B 1 146 ? 12.648 -16.156 -17.547 1 83.06 146 ILE B C 1
ATOM 2967 O O . ILE B 1 146 ? 12.766 -16.734 -16.453 1 83.06 146 ILE B O 1
ATOM 2971 N N . SER B 1 147 ? 11.867 -16.453 -18.5 1 84.44 147 SER B N 1
ATOM 2972 C CA . SER B 1 147 ? 10.977 -17.578 -18.266 1 84.44 147 SER B CA 1
ATOM 2973 C C . SER B 1 147 ? 11.578 -18.875 -18.812 1 84.44 147 SER B C 1
ATOM 2975 O O . SER B 1 147 ? 12.328 -18.844 -19.797 1 84.44 147 SER B O 1
ATOM 2977 N N . TYR B 1 148 ? 11.195 -19.938 -18.141 1 84.88 148 TYR B N 1
ATOM 2978 C CA . TYR B 1 148 ? 11.562 -21.281 -18.562 1 84.88 148 TYR B CA 1
ATOM 2979 C C . TYR B 1 148 ? 10.336 -22.078 -18.969 1 84.88 148 TYR B C 1
ATOM 2981 O O . TYR B 1 148 ? 9.203 -21.703 -18.641 1 84.88 148 TYR B O 1
ATOM 2989 N N . GLU B 1 149 ? 10.695 -23.109 -19.781 1 89.5 149 GLU B N 1
ATOM 2990 C CA . GLU B 1 149 ? 9.617 -24.062 -20.047 1 89.5 149 GLU B CA 1
ATOM 2991 C C . GLU B 1 149 ? 9.289 -24.891 -18.812 1 89.5 149 GLU B C 1
ATOM 2993 O O . GLU B 1 149 ? 10.188 -25.422 -18.156 1 89.5 149 GLU B O 1
ATOM 2998 N N . VAL B 1 150 ? 7.984 -24.922 -18.531 1 94 150 VAL B N 1
ATOM 2999 C CA . VAL B 1 150 ? 7.605 -25.578 -17.297 1 94 150 VAL B CA 1
ATOM 3000 C C . VAL B 1 150 ? 6.457 -26.562 -17.547 1 94 150 VAL B C 1
ATOM 3002 O O . VAL B 1 150 ? 5.812 -26.5 -18.609 1 94 150 VAL B O 1
ATOM 3005 N N . GLU B 1 151 ? 6.328 -27.484 -16.688 1 95 151 GLU B N 1
ATOM 3006 C CA . GLU B 1 151 ? 5.18 -28.391 -16.609 1 95 151 GLU B CA 1
ATOM 3007 C C . GLU B 1 151 ? 4.73 -28.578 -15.164 1 95 151 GLU B C 1
ATOM 3009 O O . GLU B 1 151 ? 5.555 -28.562 -14.25 1 95 151 GLU B O 1
ATOM 3014 N N . ASN B 1 152 ? 3.404 -28.719 -14.953 1 96.12 152 ASN B N 1
ATOM 3015 C CA . ASN B 1 152 ? 2.961 -28.938 -13.586 1 96.12 152 ASN B CA 1
ATOM 3016 C C . ASN B 1 152 ? 3.27 -30.359 -13.117 1 96.12 152 ASN B C 1
ATOM 3018 O O . ASN B 1 152 ? 3.688 -31.203 -13.922 1 96.12 152 ASN B O 1
ATOM 3022 N N . LEU B 1 153 ? 3.094 -30.672 -11.898 1 96.81 153 LEU B N 1
ATOM 3023 C CA . LEU B 1 153 ? 3.51 -31.953 -11.312 1 96.81 153 LEU B CA 1
ATOM 3024 C C . LEU B 1 153 ? 2.754 -33.094 -11.953 1 96.81 153 LEU B C 1
ATOM 3026 O O . LEU B 1 153 ? 3.326 -34.188 -12.18 1 96.81 153 LEU B O 1
ATOM 3030 N N . ASP B 1 154 ? 1.531 -32.875 -12.281 1 94.94 154 ASP B N 1
ATOM 3031 C CA . ASP B 1 154 ? 0.723 -33.906 -12.906 1 94.94 154 ASP B CA 1
ATOM 3032 C C . ASP B 1 154 ? 1.24 -34.25 -14.305 1 94.94 154 ASP B C 1
ATOM 3034 O O . ASP B 1 154 ? 1.395 -35.406 -14.656 1 94.94 154 ASP B O 1
ATOM 3038 N N . GLN B 1 155 ? 1.484 -33.25 -14.992 1 94.19 155 GLN B N 1
ATOM 3039 C CA . GLN B 1 155 ? 2.018 -33.406 -16.344 1 94.19 155 GLN B CA 1
ATOM 3040 C C . GLN B 1 155 ? 3.398 -34.062 -16.312 1 94.19 155 GLN B C 1
ATOM 3042 O O . GLN B 1 155 ? 3.717 -34.906 -17.141 1 94.19 155 GLN B O 1
ATOM 3047 N N . ALA B 1 156 ? 4.207 -33.688 -15.367 1 95.44 156 ALA B N 1
ATOM 3048 C CA . ALA B 1 156 ? 5.535 -34.281 -15.219 1 95.44 156 ALA B CA 1
ATOM 3049 C C . ALA B 1 156 ? 5.438 -35.781 -14.992 1 95.44 156 ALA B C 1
ATOM 3051 O O . ALA B 1 156 ? 6.141 -36.562 -15.641 1 95.44 156 ALA B O 1
ATOM 3052 N N . LEU B 1 157 ? 4.555 -36.188 -14.164 1 94.62 157 LEU B N 1
ATOM 3053 C CA . LEU B 1 157 ? 4.371 -37.594 -13.883 1 94.62 157 LEU B CA 1
ATOM 3054 C C . LEU B 1 157 ? 3.852 -38.344 -15.109 1 94.62 157 LEU B C 1
ATOM 3056 O O . LEU B 1 157 ? 4.289 -39.469 -15.398 1 94.62 157 LEU B O 1
ATOM 3060 N N . GLU B 1 158 ? 2.924 -37.719 -15.711 1 93.38 158 GLU B N 1
ATOM 3061 C CA . GLU B 1 158 ? 2.375 -38.312 -16.922 1 93.38 158 GLU B CA 1
ATOM 3062 C C . GLU B 1 158 ? 3.455 -38.5 -17.984 1 93.38 158 GLU B C 1
ATOM 3064 O O . GLU B 1 158 ? 3.418 -39.469 -18.766 1 93.38 158 GLU B O 1
ATOM 3069 N N . ASN B 1 159 ? 4.414 -37.625 -17.984 1 94.06 159 ASN B N 1
ATOM 3070 C CA . ASN B 1 159 ? 5.496 -37.656 -18.969 1 94.06 159 ASN B CA 1
ATOM 3071 C C . ASN B 1 159 ? 6.656 -38.5 -18.484 1 94.06 159 ASN B C 1
ATOM 3073 O O . ASN B 1 159 ? 7.699 -38.594 -19.141 1 94.06 159 ASN B O 1
ATOM 3077 N N . GLY B 1 160 ? 6.523 -39.094 -17.359 1 92.19 160 GLY B N 1
ATOM 3078 C CA . GLY B 1 160 ? 7.527 -40 -16.828 1 92.19 160 GLY B CA 1
ATOM 3079 C C . GLY B 1 160 ? 8.672 -39.281 -16.125 1 92.19 160 GLY B C 1
ATOM 3080 O O . GLY B 1 160 ? 9.719 -39.906 -15.875 1 92.19 160 GLY B O 1
ATOM 3081 N N . ASN B 1 161 ? 8.461 -38.062 -15.922 1 93.25 161 ASN B N 1
ATOM 3082 C CA . ASN B 1 161 ? 9.477 -37.281 -15.234 1 93.25 161 ASN B CA 1
ATOM 3083 C C . ASN B 1 161 ? 9.227 -37.219 -13.734 1 93.25 161 ASN B C 1
ATOM 3085 O O . ASN B 1 161 ? 8.758 -36.219 -13.211 1 93.25 161 ASN B O 1
ATOM 3089 N N . ALA B 1 162 ? 9.75 -38.281 -13.094 1 93.56 162 ALA B N 1
ATOM 3090 C CA . ALA B 1 162 ? 9.477 -38.438 -11.664 1 93.56 162 ALA B CA 1
ATOM 3091 C C . ALA B 1 162 ? 10.539 -37.75 -10.828 1 93.56 162 ALA B C 1
ATOM 3093 O O . ALA B 1 162 ? 10.414 -37.625 -9.602 1 93.56 162 ALA B O 1
ATOM 3094 N N . GLY B 1 163 ? 11.555 -37.25 -11.422 1 91.56 163 GLY B N 1
ATOM 3095 C CA . GLY B 1 163 ? 12.562 -36.469 -10.695 1 91.56 163 GLY B CA 1
ATOM 3096 C C . GLY B 1 163 ? 13.898 -37.188 -10.609 1 91.56 163 GLY B C 1
ATOM 3097 O O . GLY B 1 163 ? 14.078 -38.25 -11.18 1 91.56 163 GLY B O 1
ATOM 3098 N N . PRO B 1 164 ? 14.711 -36.594 -10.055 1 95.69 164 PRO B N 1
ATOM 3099 C CA . PRO B 1 164 ? 14.672 -35.312 -9.328 1 95.69 164 PRO B CA 1
ATOM 3100 C C . PRO B 1 164 ? 14.5 -34.125 -10.25 1 95.69 164 PRO B C 1
ATOM 3102 O O . PRO B 1 164 ? 15.102 -34.062 -11.328 1 95.69 164 PRO B O 1
ATOM 3105 N N . LEU B 1 165 ? 13.555 -33.156 -9.82 1 95.38 165 LEU B N 1
ATOM 3106 C CA . LEU B 1 165 ? 13.273 -31.938 -10.586 1 95.38 165 LEU B CA 1
ATOM 3107 C C . LEU B 1 165 ? 13.164 -30.734 -9.672 1 95.38 165 LEU B C 1
ATOM 3109 O O . LEU B 1 165 ? 12.609 -30.812 -8.57 1 95.38 165 LEU B O 1
ATOM 3113 N N . PRO B 1 166 ? 13.664 -29.625 -10.094 1 96.75 166 PRO B N 1
ATOM 3114 C CA . PRO B 1 166 ? 13.5 -28.406 -9.297 1 96.75 166 PRO B CA 1
ATOM 3115 C C . PRO B 1 166 ? 12.117 -27.766 -9.477 1 96.75 166 PRO B C 1
ATOM 3117 O O . PRO B 1 166 ? 11.609 -27.688 -10.594 1 96.75 166 PRO B O 1
ATOM 3120 N N . ILE B 1 167 ? 11.547 -27.375 -8.406 1 97.38 167 ILE B N 1
ATOM 3121 C CA . ILE B 1 167 ? 10.32 -26.578 -8.492 1 97.38 167 ILE B CA 1
ATOM 3122 C C . ILE B 1 167 ? 10.633 -25.188 -9.008 1 97.38 167 ILE B C 1
ATOM 3124 O O . ILE B 1 167 ? 11.531 -24.516 -8.492 1 97.38 167 ILE B O 1
ATOM 3128 N N . GLU B 1 168 ? 9.898 -24.797 -10.039 1 96.94 168 GLU B N 1
ATOM 3129 C CA . GLU B 1 168 ? 10.125 -23.484 -10.633 1 96.94 168 GLU B CA 1
ATOM 3130 C C . GLU B 1 168 ? 9.219 -22.422 -10 1 96.94 168 GLU B C 1
ATOM 3132 O O . GLU B 1 168 ? 9.672 -21.328 -9.672 1 96.94 168 GLU B O 1
ATOM 3137 N N . ARG B 1 169 ? 7.961 -22.75 -9.859 1 97.62 169 ARG B N 1
ATOM 3138 C CA . ARG B 1 169 ? 7.043 -21.719 -9.367 1 97.62 169 ARG B CA 1
ATOM 3139 C C . ARG B 1 169 ? 5.762 -22.344 -8.828 1 97.62 169 ARG B C 1
ATOM 3141 O O . ARG B 1 169 ? 5.426 -23.484 -9.172 1 97.62 169 ARG B O 1
ATOM 3148 N N . LEU B 1 170 ? 5.145 -21.703 -7.957 1 97.94 170 LEU B N 1
ATOM 3149 C CA . LEU B 1 170 ? 3.779 -21.938 -7.5 1 97.94 170 LEU B CA 1
ATOM 3150 C C . LEU B 1 170 ? 2.818 -20.938 -8.133 1 97.94 170 LEU B C 1
ATOM 3152 O O . LEU B 1 170 ? 2.986 -19.734 -7.977 1 97.94 170 LEU B O 1
ATOM 3156 N N . ALA B 1 171 ? 1.812 -21.453 -8.797 1 96.44 171 ALA B N 1
ATOM 3157 C CA . ALA B 1 171 ? 0.882 -20.578 -9.508 1 96.44 171 ALA B CA 1
ATOM 3158 C C . ALA B 1 171 ? -0.034 -19.844 -8.539 1 96.44 171 ALA B C 1
ATOM 3160 O O . ALA B 1 171 ? -0.155 -20.234 -7.375 1 96.44 171 ALA B O 1
ATOM 3161 N N . GLU B 1 172 ? -0.733 -18.812 -9 1 93.94 172 GLU B N 1
ATOM 3162 C CA . GLU B 1 172 ? -1.486 -17.844 -8.203 1 93.94 172 GLU B CA 1
ATOM 3163 C C . GLU B 1 172 ? -2.588 -18.531 -7.402 1 93.94 172 GLU B C 1
ATOM 3165 O O . GLU B 1 172 ? -2.811 -18.219 -6.234 1 93.94 172 GLU B O 1
ATOM 3170 N N . PRO B 1 173 ? -3.26 -19.531 -7.914 1 93.31 173 PRO B N 1
ATOM 3171 C CA . PRO B 1 173 ? -4.434 -20.062 -7.219 1 93.31 173 PRO B CA 1
ATOM 3172 C C . PRO B 1 173 ? -4.086 -20.688 -5.875 1 93.31 173 PRO B C 1
ATOM 3174 O O . PRO B 1 173 ? -4.898 -20.672 -4.945 1 93.31 173 PRO B O 1
ATOM 3177 N N . ILE B 1 174 ? -2.922 -21.25 -5.789 1 95.38 174 ILE B N 1
ATOM 3178 C CA . ILE B 1 174 ? -2.623 -21.938 -4.543 1 95.38 174 ILE B CA 1
ATOM 3179 C C . ILE B 1 174 ? -1.927 -21 -3.572 1 95.38 174 ILE B C 1
ATOM 3181 O O . ILE B 1 174 ? -1.61 -21.375 -2.441 1 95.38 174 ILE B O 1
ATOM 3185 N N . GLN B 1 175 ? -1.713 -19.766 -4.035 1 96.88 175 GLN B N 1
ATOM 3186 C CA . GLN B 1 175 ? -1.081 -18.766 -3.176 1 96.88 175 GLN B CA 1
ATOM 3187 C C . GLN B 1 175 ? -2.111 -18.078 -2.291 1 96.88 175 GLN B C 1
ATOM 3189 O O . GLN B 1 175 ? -1.752 -17.391 -1.327 1 96.88 175 GLN B O 1
ATOM 3194 N N . THR B 1 176 ? -3.416 -18.219 -2.561 1 94.62 176 THR B N 1
ATOM 3195 C CA . THR B 1 176 ? -4.477 -17.469 -1.9 1 94.62 176 THR B CA 1
ATOM 3196 C C . THR B 1 176 ? -4.859 -18.125 -0.576 1 94.62 176 THR B C 1
ATOM 3198 O O . THR B 1 176 ? -5.629 -17.562 0.203 1 94.62 176 THR B O 1
ATOM 3201 N N . ASP B 1 177 ? -4.301 -19.281 -0.293 1 95.56 177 ASP B N 1
ATOM 3202 C CA . ASP B 1 177 ? -4.641 -20.031 0.909 1 95.56 177 ASP B CA 1
ATOM 3203 C C . ASP B 1 177 ? -3.457 -20.109 1.868 1 95.56 177 ASP B C 1
ATOM 3205 O O . ASP B 1 177 ? -2.607 -20.984 1.748 1 95.56 177 ASP B O 1
ATOM 3209 N N . PRO B 1 178 ? -3.572 -19.297 2.92 1 96.56 178 PRO B N 1
ATOM 3210 C CA . PRO B 1 178 ? -2.424 -19.266 3.828 1 96.56 178 PRO B CA 1
ATOM 3211 C C . PRO B 1 178 ? -2.178 -20.609 4.523 1 96.56 178 PRO B C 1
ATOM 3213 O O . PRO B 1 178 ? -1.031 -20.938 4.824 1 96.56 178 PRO B O 1
ATOM 3216 N N . ILE B 1 179 ? -3.213 -21.328 4.805 1 97.31 179 ILE B N 1
ATOM 3217 C CA . ILE B 1 179 ? -3.059 -22.641 5.441 1 97.31 179 ILE B CA 1
ATOM 3218 C C . ILE B 1 179 ? -2.316 -23.578 4.504 1 97.31 179 ILE B C 1
ATOM 3220 O O . ILE B 1 179 ? -1.36 -24.25 4.914 1 97.31 179 ILE B O 1
ATOM 3224 N N . LEU B 1 180 ? -2.764 -23.609 3.277 1 97.69 180 LEU B N 1
ATOM 3225 C CA . LEU B 1 180 ? -2.094 -24.438 2.275 1 97.69 180 LEU B CA 1
ATOM 3226 C C . LEU B 1 180 ? -0.643 -24 2.1 1 97.69 180 LEU B C 1
ATOM 3228 O O . LEU B 1 180 ? 0.261 -24.844 2.074 1 97.69 180 LEU B O 1
ATOM 3232 N N . LEU B 1 181 ? -0.379 -22.75 2.008 1 97.88 181 LEU B N 1
ATOM 3233 C CA . LEU B 1 181 ? 0.975 -22.234 1.822 1 97.88 181 LEU B CA 1
ATOM 3234 C C . LEU B 1 181 ? 1.864 -22.609 3.004 1 97.88 181 LEU B C 1
ATOM 3236 O O . LEU B 1 181 ? 3.051 -22.891 2.826 1 97.88 181 LEU B O 1
ATOM 3240 N N . GLY B 1 182 ? 1.231 -22.531 4.18 1 97.44 182 GLY B N 1
ATOM 3241 C CA . GLY B 1 182 ? 1.964 -22.969 5.359 1 97.44 182 GLY B CA 1
ATOM 3242 C C . GLY B 1 182 ? 2.395 -24.422 5.285 1 97.44 182 GLY B C 1
ATOM 3243 O O . GLY B 1 182 ? 3.525 -24.766 5.641 1 97.44 182 GLY B O 1
ATOM 3244 N N . GLN B 1 183 ? 1.537 -25.266 4.797 1 96.94 183 GLN B N 1
ATOM 3245 C CA . GLN B 1 183 ? 1.837 -26.688 4.637 1 96.94 183 GLN B CA 1
ATOM 3246 C C . GLN B 1 183 ? 2.943 -26.906 3.609 1 96.94 183 GLN B C 1
ATOM 3248 O O . GLN B 1 183 ? 3.852 -27.703 3.83 1 96.94 183 GLN B O 1
ATOM 3253 N N . LEU B 1 184 ? 2.838 -26.219 2.539 1 97.94 184 LEU B N 1
ATOM 3254 C CA . LEU B 1 184 ? 3.854 -26.328 1.498 1 97.94 184 LEU B CA 1
ATOM 3255 C C . LEU B 1 184 ? 5.211 -25.875 2.014 1 97.94 184 LEU B C 1
ATOM 3257 O O . LEU B 1 184 ? 6.23 -26.516 1.77 1 97.94 184 LEU B O 1
ATOM 3261 N N . ASN B 1 185 ? 5.172 -24.781 2.709 1 96.25 185 ASN B N 1
ATOM 3262 C CA . ASN B 1 185 ? 6.395 -24.234 3.291 1 96.25 185 ASN B CA 1
ATOM 3263 C C . ASN 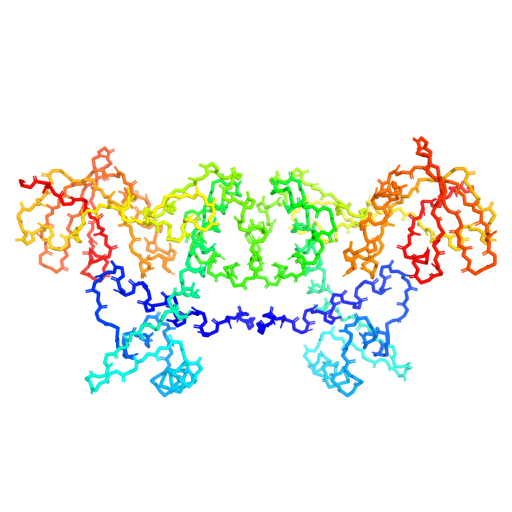B 1 185 ? 7.035 -25.219 4.27 1 96.25 185 ASN B C 1
ATOM 3265 O O . ASN B 1 185 ? 8.242 -25.438 4.227 1 96.25 185 ASN B O 1
ATOM 3269 N N . GLU B 1 186 ? 6.238 -25.781 5.152 1 95.44 186 GLU B N 1
ATOM 3270 C CA . GLU B 1 186 ? 6.719 -26.75 6.133 1 95.44 186 GLU B CA 1
ATOM 3271 C C . GLU B 1 186 ? 7.285 -27.984 5.449 1 95.44 186 GLU B C 1
ATOM 3273 O O . GLU B 1 186 ? 8.266 -28.578 5.918 1 95.44 186 GLU B O 1
ATOM 3278 N N . GLY B 1 187 ? 6.68 -28.328 4.383 1 96.31 187 GLY B N 1
ATOM 3279 C CA . GLY B 1 187 ? 7.121 -29.5 3.627 1 96.31 187 GLY B CA 1
ATOM 3280 C C . GLY B 1 187 ? 8.289 -29.203 2.709 1 96.31 187 GLY B C 1
ATOM 3281 O O . GLY B 1 187 ? 8.836 -30.109 2.076 1 96.31 187 GLY B O 1
ATOM 3282 N N . GLY B 1 188 ? 8.641 -27.922 2.582 1 97 188 GLY B N 1
ATOM 3283 C CA . GLY B 1 188 ? 9.781 -27.531 1.765 1 97 188 GLY B CA 1
ATOM 3284 C C . GLY B 1 188 ? 9.422 -27.344 0.302 1 97 188 GLY B C 1
ATOM 3285 O O . GLY B 1 188 ? 10.312 -27.25 -0.549 1 97 188 GLY B O 1
ATOM 3286 N N . ILE B 1 189 ? 8.203 -27.406 0.026 1 97.44 189 ILE B N 1
ATOM 3287 C CA . ILE B 1 189 ? 7.777 -27.219 -1.356 1 97.44 189 ILE B CA 1
ATOM 3288 C C . ILE B 1 189 ? 7.785 -25.734 -1.707 1 97.44 189 ILE B C 1
ATOM 3290 O O . ILE B 1 189 ? 6.805 -25.031 -1.463 1 97.44 189 ILE B O 1
ATOM 3294 N N . LYS B 1 190 ? 8.828 -25.234 -2.225 1 96.75 190 LYS B N 1
ATOM 3295 C CA . LYS B 1 190 ? 9.062 -23.859 -2.617 1 96.75 190 LYS B CA 1
ATOM 3296 C C . LYS B 1 190 ? 9.953 -23.766 -3.855 1 96.75 190 LYS B C 1
ATOM 3298 O O . LYS B 1 190 ? 10.617 -24.75 -4.211 1 96.75 190 LYS B O 1
ATOM 3303 N N . PRO B 1 191 ? 9.883 -22.594 -4.469 1 97.25 191 PRO B N 1
ATOM 3304 C CA . PRO B 1 191 ? 10.734 -22.469 -5.652 1 97.25 191 PRO B CA 1
ATOM 3305 C C . PRO B 1 191 ? 12.195 -22.812 -5.367 1 97.25 191 PRO B C 1
ATOM 3307 O O . PRO B 1 191 ? 12.742 -22.406 -4.34 1 97.25 191 PRO B O 1
ATOM 3310 N N . GLY B 1 192 ? 12.805 -23.625 -6.238 1 95.75 192 GLY B N 1
ATOM 3311 C CA . GLY B 1 192 ? 14.203 -24 -6.094 1 95.75 192 GLY B CA 1
ATOM 3312 C C . GLY B 1 192 ? 14.391 -25.359 -5.449 1 95.75 192 GLY B C 1
ATOM 3313 O O . GLY B 1 192 ? 15.438 -25.984 -5.609 1 95.75 192 GLY B O 1
ATOM 3314 N N . ALA B 1 193 ? 13.406 -25.812 -4.738 1 97.25 193 ALA B N 1
ATOM 3315 C CA . ALA B 1 193 ? 13.5 -27.125 -4.09 1 97.25 193 ALA B CA 1
ATOM 3316 C C . ALA B 1 193 ? 13.523 -28.25 -5.125 1 97.25 193 ALA B C 1
ATOM 3318 O O . ALA B 1 193 ? 12.805 -28.203 -6.125 1 97.25 193 ALA B O 1
ATOM 3319 N N . VAL B 1 194 ? 14.359 -29.203 -4.832 1 97.44 194 VAL B N 1
ATOM 3320 C CA . VAL B 1 194 ? 14.438 -30.359 -5.703 1 97.44 194 VAL B CA 1
ATOM 3321 C C . VAL B 1 194 ? 13.531 -31.469 -5.172 1 97.44 194 VAL B C 1
ATOM 3323 O O . VAL B 1 194 ? 13.641 -31.875 -4.008 1 97.44 194 VAL B O 1
ATOM 3326 N N . VAL B 1 195 ? 12.664 -32.031 -6.094 1 97.75 195 VAL B N 1
ATOM 3327 C CA . VAL B 1 195 ? 11.648 -32.938 -5.578 1 97.75 195 VAL B CA 1
ATOM 3328 C C . VAL B 1 195 ? 11.617 -34.219 -6.418 1 97.75 195 VAL B C 1
ATOM 3330 O O . VAL B 1 195 ? 12.07 -34.219 -7.566 1 97.75 195 VAL B O 1
ATOM 3333 N N . THR B 1 196 ? 11.172 -35.25 -5.828 1 97.62 196 THR B N 1
ATOM 3334 C CA . THR B 1 196 ? 10.781 -36.469 -6.496 1 97.62 196 THR B CA 1
ATOM 3335 C C . THR B 1 196 ? 9.281 -36.719 -6.348 1 97.62 196 THR B C 1
ATOM 3337 O O . THR B 1 196 ? 8.688 -36.375 -5.332 1 97.62 196 THR B O 1
ATOM 3340 N N . LEU B 1 197 ? 8.734 -37.312 -7.387 1 97.5 197 LEU B N 1
ATOM 3341 C CA . LEU B 1 197 ? 7.281 -37.438 -7.461 1 97.5 197 LEU B CA 1
ATOM 3342 C C . LEU B 1 197 ? 6.863 -38.906 -7.547 1 97.5 197 LEU B C 1
ATOM 3344 O O . LEU B 1 197 ? 7.574 -39.719 -8.125 1 97.5 197 LEU B O 1
ATOM 3348 N N . GLU B 1 198 ? 5.785 -39.188 -6.992 1 96.69 198 GLU B N 1
ATOM 3349 C CA . GLU B 1 198 ? 5.129 -40.5 -7.125 1 96.69 198 GLU B CA 1
ATOM 3350 C C . GLU B 1 198 ? 3.611 -40.344 -7.199 1 96.69 198 GLU B C 1
ATOM 3352 O O . GLU B 1 198 ? 3.031 -39.5 -6.504 1 96.69 198 GLU B O 1
ATOM 3357 N N . ARG B 1 199 ? 3.037 -41.125 -8.078 1 95.12 199 ARG B N 1
ATOM 3358 C CA . ARG B 1 199 ? 1.58 -41.094 -8.18 1 95.12 199 ARG B CA 1
ATOM 3359 C C . ARG B 1 199 ? 0.951 -42 -7.109 1 95.12 199 ARG B C 1
ATOM 3361 O O . ARG B 1 199 ? 1.421 -43.094 -6.867 1 95.12 199 ARG B O 1
ATOM 3368 N N . ALA B 1 200 ? 0.035 -41.438 -6.41 1 92.75 200 ALA B N 1
ATOM 3369 C CA . ALA B 1 200 ? -0.785 -42.219 -5.484 1 92.75 200 ALA B CA 1
ATOM 3370 C C . ALA B 1 200 ? -2.271 -41.969 -5.727 1 92.75 200 ALA B C 1
ATOM 3372 O O . ALA B 1 200 ? -2.896 -41.188 -5.031 1 92.75 200 ALA B O 1
ATOM 3373 N N . GLU B 1 201 ? -2.906 -42.812 -6.586 1 89.56 201 GLU B N 1
ATOM 3374 C CA . GLU B 1 201 ? -4.324 -42.656 -6.914 1 89.56 201 GLU B CA 1
ATOM 3375 C C . GLU B 1 201 ? -4.656 -41.25 -7.379 1 89.56 201 GLU B C 1
ATOM 3377 O O . GLU B 1 201 ? -4.109 -40.781 -8.375 1 89.56 201 GLU B O 1
ATOM 3382 N N . ASP B 1 202 ? -5.281 -40.531 -6.379 1 90.56 202 ASP B N 1
ATOM 3383 C CA . ASP B 1 202 ? -5.773 -39.219 -6.77 1 90.56 202 ASP B CA 1
ATOM 3384 C C . ASP B 1 202 ? -4.848 -38.094 -6.262 1 90.56 202 ASP B C 1
ATOM 3386 O O . ASP B 1 202 ? -5.191 -36.938 -6.32 1 90.56 202 ASP B O 1
ATOM 3390 N N . TYR B 1 203 ? -3.625 -38.562 -5.84 1 95.94 203 TYR B N 1
ATOM 3391 C CA . TYR B 1 203 ? -2.688 -37.594 -5.273 1 95.94 203 TYR B CA 1
ATOM 3392 C C . TYR B 1 203 ? -1.316 -37.719 -5.926 1 95.94 203 TYR B C 1
ATOM 3394 O O . TYR B 1 203 ? -1.025 -38.719 -6.586 1 95.94 203 TYR B O 1
ATOM 3402 N N . VAL B 1 204 ? -0.608 -36.656 -5.871 1 97 204 VAL B N 1
ATOM 3403 C CA . VAL B 1 204 ? 0.816 -36.656 -6.188 1 97 204 VAL B CA 1
ATOM 3404 C C . VAL B 1 204 ? 1.634 -36.594 -4.898 1 97 204 VAL B C 1
ATOM 3406 O O . VAL B 1 204 ? 1.497 -35.656 -4.113 1 97 204 VAL B O 1
ATOM 3409 N N . VAL B 1 205 ? 2.381 -37.625 -4.664 1 97.88 205 VAL B N 1
ATOM 3410 C CA . VAL B 1 205 ? 3.279 -37.625 -3.516 1 97.88 205 VAL B CA 1
ATOM 3411 C C . VAL B 1 205 ? 4.582 -36.906 -3.863 1 97.88 205 VAL B C 1
ATOM 3413 O O . VAL B 1 205 ? 5.258 -37.281 -4.832 1 97.88 205 VAL B O 1
ATOM 3416 N N . VAL B 1 206 ? 4.887 -35.875 -3.066 1 98.19 206 VAL B N 1
ATOM 3417 C CA . VAL B 1 206 ? 6.059 -35.062 -3.34 1 98.19 206 VAL B CA 1
ATOM 3418 C C . VAL B 1 206 ? 7.066 -35.188 -2.205 1 98.19 206 VAL B C 1
ATOM 3420 O O . VAL B 1 206 ? 6.742 -34.938 -1.041 1 98.19 206 VAL B O 1
ATOM 3423 N N . ARG B 1 207 ? 8.25 -35.562 -2.52 1 98 207 ARG B N 1
ATOM 3424 C CA . ARG B 1 207 ? 9.359 -35.656 -1.571 1 98 207 ARG B CA 1
ATOM 3425 C C . ARG B 1 207 ? 10.438 -34.625 -1.907 1 98 207 ARG B C 1
ATOM 3427 O O . ARG B 1 207 ? 10.906 -34.562 -3.045 1 98 207 ARG B O 1
ATOM 3434 N N . VAL B 1 208 ? 10.727 -33.875 -0.894 1 98 208 VAL B N 1
ATOM 3435 C CA . VAL B 1 208 ? 11.719 -32.812 -1.093 1 98 208 VAL B CA 1
ATOM 3436 C C . VAL B 1 208 ? 13.086 -33.312 -0.62 1 98 208 VAL B C 1
ATOM 3438 O O . VAL B 1 208 ? 13.203 -33.875 0.462 1 98 208 VAL B O 1
ATOM 3441 N N . GLU B 1 209 ? 14.062 -33.094 -1.498 1 96.44 209 GLU B N 1
ATOM 3442 C CA . GLU B 1 209 ? 15.422 -33.469 -1.131 1 96.44 209 GLU B CA 1
ATOM 3443 C C . GLU B 1 209 ? 15.867 -32.781 0.154 1 96.44 209 GLU B C 1
ATOM 3445 O O . GLU B 1 209 ? 15.742 -31.562 0.286 1 96.44 209 GLU B O 1
ATOM 3450 N N . GLY B 1 210 ? 16.359 -33.562 1.094 1 94.69 210 GLY B N 1
ATOM 3451 C CA . GLY B 1 210 ? 16.922 -33 2.318 1 94.69 210 GLY B CA 1
ATOM 3452 C C . GLY B 1 210 ? 15.875 -32.781 3.395 1 94.69 210 GLY B C 1
ATOM 3453 O O . GLY B 1 210 ? 16.188 -32.312 4.492 1 94.69 210 GLY B O 1
ATOM 3454 N N . ILE B 1 211 ? 14.664 -33.031 3.139 1 95.38 211 ILE B N 1
ATOM 3455 C CA . ILE B 1 211 ? 13.586 -32.875 4.105 1 95.38 211 ILE B CA 1
ATOM 3456 C C . ILE B 1 211 ? 12.898 -34.219 4.34 1 95.38 211 ILE B C 1
ATOM 3458 O O . ILE B 1 211 ? 12.57 -34.906 3.389 1 95.38 211 ILE B O 1
ATOM 3462 N N . GLU B 1 212 ? 12.734 -34.438 5.586 1 94.12 212 GLU B N 1
ATOM 3463 C CA . GLU B 1 212 ? 12.094 -35.719 5.93 1 94.12 212 GLU B CA 1
ATOM 3464 C C . GLU B 1 212 ? 10.594 -35.688 5.652 1 94.12 212 GLU B C 1
ATOM 3466 O O . GLU B 1 212 ? 9.945 -34.656 5.883 1 94.12 212 GLU B O 1
ATOM 3471 N N . GLY B 1 213 ? 10.141 -36.812 5.113 1 93.88 213 GLY B N 1
ATOM 3472 C CA . GLY B 1 213 ? 8.703 -36.906 4.887 1 93.88 213 GLY B CA 1
ATOM 3473 C C . GLY B 1 213 ? 8.305 -36.625 3.455 1 93.88 213 GLY B C 1
ATOM 3474 O O . GLY B 1 213 ? 9.156 -36.562 2.564 1 93.88 213 GLY B O 1
ATOM 3475 N N . ALA B 1 214 ? 7.012 -36.719 3.258 1 95.75 214 ALA B N 1
ATOM 3476 C CA . ALA B 1 214 ? 6.406 -36.438 1.958 1 95.75 214 ALA B CA 1
ATOM 3477 C C . ALA B 1 214 ? 5.059 -35.75 2.117 1 95.75 214 ALA B C 1
ATOM 3479 O O . ALA B 1 214 ? 4.418 -35.844 3.166 1 95.75 214 ALA B O 1
ATOM 3480 N N . LEU B 1 215 ? 4.777 -34.969 1.149 1 97.06 215 LEU B N 1
ATOM 3481 C CA . LEU B 1 215 ? 3.463 -34.344 1.12 1 97.06 215 LEU B CA 1
ATOM 3482 C C . LEU B 1 215 ? 2.613 -34.906 -0.016 1 97.06 215 LEU B C 1
ATOM 3484 O O . LEU B 1 215 ? 3.113 -35.125 -1.122 1 97.06 215 LEU B O 1
ATOM 3488 N N . GLU B 1 216 ? 1.366 -35.219 0.297 1 97.31 216 GLU B N 1
ATOM 3489 C CA . GLU B 1 216 ? 0.405 -35.625 -0.717 1 97.31 216 GLU B CA 1
ATOM 3490 C C . GLU B 1 216 ? -0.441 -34.469 -1.196 1 97.31 216 GLU B C 1
ATOM 3492 O O . GLU B 1 216 ? -1.205 -33.875 -0.421 1 97.31 216 GLU B O 1
ATOM 3497 N N . LEU B 1 217 ? -0.296 -34.188 -2.443 1 97.94 217 LEU B N 1
ATOM 3498 C CA . LEU B 1 217 ? -1.015 -33.062 -3.006 1 97.94 217 LEU B CA 1
ATOM 3499 C C . LEU B 1 217 ? -2.16 -33.531 -3.898 1 97.94 217 LEU B C 1
ATOM 3501 O O . LEU B 1 217 ? -1.948 -34.312 -4.828 1 97.94 217 LEU B O 1
ATOM 3505 N N . PRO B 1 218 ? -3.363 -33.062 -3.607 1 97 218 PRO B N 1
ATOM 3506 C CA . PRO B 1 218 ? -4.434 -33.312 -4.57 1 97 218 PRO B CA 1
ATOM 3507 C C . PRO B 1 218 ? -4.219 -32.625 -5.906 1 97 218 PRO B C 1
ATOM 3509 O O . PRO B 1 218 ? -3.426 -31.672 -5.992 1 97 218 PRO B O 1
ATOM 3512 N N . VAL B 1 219 ? -4.914 -33.031 -6.914 1 94.5 219 VAL B N 1
ATOM 3513 C CA . VAL B 1 219 ? -4.75 -32.531 -8.273 1 94.5 219 VAL B CA 1
ATOM 3514 C C . VAL B 1 219 ? -4.996 -31.031 -8.305 1 94.5 219 VAL B C 1
ATOM 3516 O O . VAL B 1 219 ? -4.344 -30.297 -9.055 1 94.5 219 VAL B O 1
ATOM 3519 N N . GLU B 1 220 ? -5.875 -30.531 -7.441 1 94.56 220 GLU B N 1
ATOM 3520 C CA . GLU B 1 220 ? -6.211 -29.109 -7.371 1 94.56 220 GLU B CA 1
ATOM 3521 C C . GLU B 1 220 ? -5.008 -28.281 -6.941 1 94.56 220 GLU B C 1
ATOM 3523 O O . GLU B 1 220 ? -4.965 -27.062 -7.188 1 94.56 220 GLU B O 1
ATOM 3528 N N . VAL B 1 221 ? -4.066 -28.953 -6.301 1 97.38 221 VAL B N 1
ATOM 3529 C CA . VAL B 1 221 ? -2.861 -28.266 -5.848 1 97.38 221 VAL B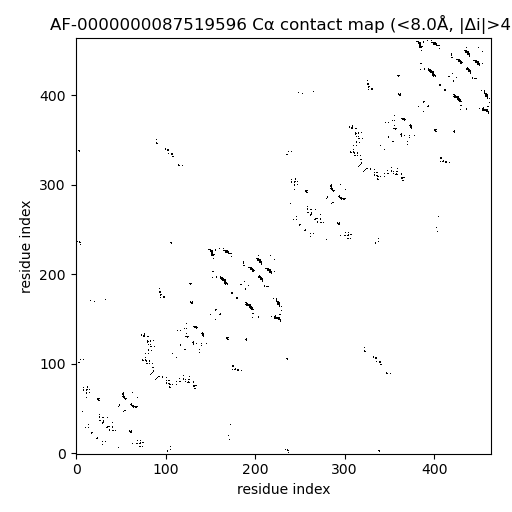 CA 1
ATOM 3530 C C . VAL B 1 221 ? -1.696 -28.609 -6.777 1 97.38 221 VAL B C 1
ATOM 3532 O O . VAL B 1 221 ? -1.024 -27.703 -7.289 1 97.38 221 VAL B O 1
ATOM 3535 N N . SER B 1 222 ? -1.496 -29.891 -7.094 1 97.31 222 SER B N 1
ATOM 3536 C CA . SER B 1 222 ? -0.346 -30.344 -7.875 1 97.31 222 SER B CA 1
ATOM 3537 C C . SER B 1 222 ? -0.368 -29.75 -9.281 1 97.31 222 SER B C 1
ATOM 3539 O O . SER B 1 222 ? 0.684 -29.531 -9.883 1 97.31 222 SER B O 1
ATOM 3541 N N . SER B 1 223 ? -1.544 -29.406 -9.781 1 95.75 223 SER B N 1
ATOM 3542 C CA . SER B 1 223 ? -1.678 -28.828 -11.109 1 95.75 223 SER B CA 1
ATOM 3543 C C . SER B 1 223 ? -1.189 -27.375 -11.141 1 95.75 223 SER B C 1
ATOM 3545 O O . SER B 1 223 ? -1.031 -26.797 -12.211 1 95.75 223 SER B O 1
ATOM 3547 N N . HIS B 1 224 ? -0.877 -26.828 -9.938 1 96.94 224 HIS B N 1
ATOM 3548 C CA . HIS B 1 224 ? -0.469 -25.422 -9.844 1 96.94 224 HIS B CA 1
ATOM 3549 C C . HIS B 1 224 ? 0.946 -25.297 -9.289 1 96.94 224 HIS B C 1
ATOM 3551 O O . HIS B 1 224 ? 1.374 -24.203 -8.914 1 96.94 224 HIS B O 1
ATOM 3557 N N . VAL B 1 225 ? 1.628 -26.422 -9.195 1 98 225 VAL B N 1
ATOM 3558 C CA . VAL B 1 225 ? 3.055 -26.453 -8.883 1 98 225 VAL B CA 1
ATOM 3559 C C . VAL B 1 225 ? 3.846 -26.828 -10.133 1 98 225 VAL B C 1
ATOM 3561 O O . VAL B 1 225 ? 3.598 -27.891 -10.734 1 98 225 VAL B O 1
ATOM 3564 N N . PHE B 1 226 ? 4.793 -25.969 -10.477 1 97.56 226 PHE B N 1
ATOM 3565 C CA . PHE B 1 226 ? 5.445 -26.156 -11.766 1 97.56 226 PHE B CA 1
ATOM 3566 C C . PHE B 1 226 ? 6.926 -26.469 -11.586 1 97.56 226 PHE B C 1
ATOM 3568 O O . PHE B 1 226 ? 7.59 -25.875 -10.734 1 97.56 226 PHE B O 1
ATOM 3575 N N . VAL B 1 227 ? 7.402 -27.406 -12.367 1 96.75 227 VAL B N 1
ATOM 3576 C CA . VAL B 1 227 ? 8.812 -27.781 -12.438 1 96.75 227 VAL B CA 1
ATOM 3577 C C . VAL B 1 227 ? 9.359 -27.469 -13.828 1 96.75 227 VAL B C 1
ATOM 3579 O O . VAL B 1 227 ? 8.594 -27.344 -14.789 1 96.75 227 VAL B O 1
ATOM 3582 N N . ARG B 1 228 ? 10.648 -27.234 -13.82 1 90.44 228 ARG B N 1
ATOM 3583 C CA . ARG B 1 228 ? 11.289 -27 -15.109 1 90.44 228 ARG B CA 1
ATOM 3584 C C . ARG B 1 228 ? 11.297 -28.281 -15.945 1 90.44 228 ARG B C 1
ATOM 3586 O O . ARG B 1 228 ? 11.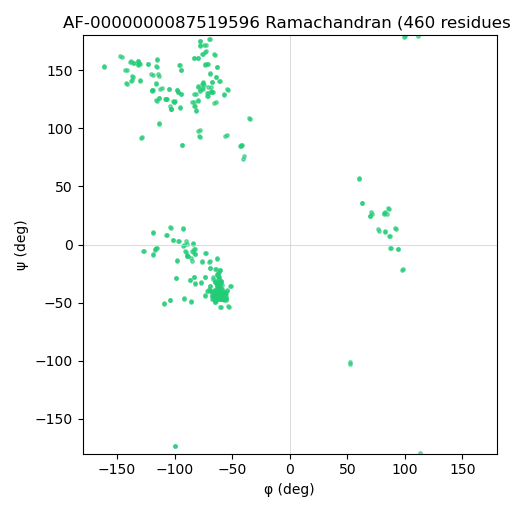555 -29.375 -15.43 1 90.44 228 ARG B O 1
ATOM 3593 N N . THR B 1 229 ? 10.859 -28.062 -17.188 1 84.06 229 THR B N 1
ATOM 3594 C CA . THR B 1 229 ? 10.852 -29.219 -18.078 1 84.06 229 THR B CA 1
ATOM 3595 C C . THR B 1 229 ? 12.266 -29.719 -18.328 1 84.06 229 THR B C 1
ATOM 3597 O O . THR B 1 229 ? 13.195 -28.922 -18.469 1 84.06 229 THR B O 1
ATOM 3600 N N . ALA B 1 230 ? 12.57 -31.047 -18.016 1 65.75 230 ALA B N 1
ATOM 3601 C CA . ALA B 1 230 ? 13.852 -31.672 -18.328 1 65.75 230 ALA B CA 1
ATOM 3602 C C . ALA B 1 230 ? 14.156 -31.578 -19.828 1 65.75 230 ALA B C 1
ATOM 3604 O O . ALA B 1 230 ? 13.25 -31.688 -20.656 1 65.75 230 ALA B O 1
ATOM 3605 N N . GLN B 1 231 ? 14.938 -30.484 -20.312 1 52.91 231 GLN B N 1
ATOM 3606 C CA . GLN B 1 231 ? 15.312 -30.578 -21.719 1 52.91 231 GLN B CA 1
ATOM 3607 C C . GLN B 1 231 ? 15.57 -32.031 -22.109 1 52.91 231 GLN B C 1
ATOM 3609 O O . GLN B 1 231 ? 16.281 -32.75 -21.406 1 52.91 231 GLN B O 1
ATOM 3614 N N . ARG B 1 232 ? 14.648 -32.688 -22.938 1 41.88 232 ARG B N 1
ATOM 3615 C CA . ARG B 1 232 ? 15.086 -33.812 -23.734 1 41.88 232 ARG B CA 1
ATOM 3616 C C . ARG B 1 232 ? 16.172 -33.406 -24.719 1 41.88 232 ARG B C 1
ATOM 3618 O O . ARG B 1 232 ? 16.188 -32.281 -25.188 1 41.88 232 ARG B O 1
#

Sequence (464 aa):
MSDLIDTTEMYLRTILELQEEEIVALRARIAERLGHSGPTVSQTVARMERDGLVVVSADRHLALTEKGHELATSVMRKHRLAERLLSDMIGLDWEYVHEEACRWEHVMSDRVEQRLYDLLGKPTISPYGNPIPGLEVLGGPKVSEISYEVENLDQALENGNAGPLPIERLAEPIQTDPILLGQLNEGGIKPGAVVTLERAEDYVVVRVEGIEGALELPVEVSSHVFVRTAQRMSDLIDTTEMYLRTILELQEEEIVALRARIAERLGHSGPTVSQTVARMERDGLVVVSADRHLALTEKGHELATSVMRKHRLAERLLSDMIGLDWEYVHEEACRWEHVMSDRVEQRLYDLLGKPTISPYGNPIPGLEVLGGPKVSEISYEVENLDQALENGNAGPLPIERLAEPIQTDPILLGQLNEGGIKPGAVVTLERAEDYVVVRVEGIEGALELPVEVSSHVFVRTAQR

Organism: NCBI:txid162496

pLDDT: mean 94.33, std 9.18, range [30.02, 98.81]

Radius of gyration: 26.32 Å; Cα contacts (8 Å, |Δi|>4): 800; chains: 2; bounding box: 49×85×60 Å

Solvent-accessible surface area (backbone atoms only — not comparable to full-atom values): 24776 Å² total; per-residue (Å²): 124,81,70,67,65,61,62,69,58,51,52,38,34,48,44,52,52,30,51,76,68,72,39,83,36,32,66,65,55,51,20,64,74,69,69,45,53,67,70,60,45,50,53,50,51,51,51,37,36,75,70,52,29,35,45,75,45,95,86,52,39,52,41,67,31,73,64,23,42,52,52,19,34,50,41,46,26,39,23,34,49,38,23,38,45,34,41,75,69,56,58,44,54,79,39,49,23,51,60,52,14,67,42,46,26,82,53,60,49,72,70,55,49,51,39,45,40,59,73,66,64,58,68,58,50,25,86,40,36,41,68,38,42,65,26,50,85,73,74,46,61,51,47,83,76,73,56,74,65,64,38,26,49,55,56,28,49,74,69,66,53,38,55,81,37,40,28,41,24,51,41,71,80,61,46,73,34,42,68,58,34,45,51,32,54,76,58,47,62,44,52,67,34,41,29,36,52,42,82,49,93,74,27,41,34,40,32,30,72,96,42,89,68,70,46,76,30,44,57,89,49,30,62,38,33,26,24,53,53,75,84,127,124,82,70,69,66,60,62,69,58,50,52,37,33,48,46,52,53,29,50,75,68,72,40,85,37,31,67,67,56,50,21,64,74,70,70,45,52,66,70,58,45,51,53,50,51,52,50,35,36,75,70,50,29,35,45,74,44,96,86,52,39,52,41,67,31,74,64,23,44,53,52,19,34,51,41,46,26,40,23,36,51,38,24,37,46,34,40,76,69,56,58,44,54,79,41,51,24,52,60,52,15,66,43,45,27,82,54,61,48,72,71,56,48,51,40,45,38,60,72,66,65,57,69,57,50,27,86,40,36,40,68,38,41,66,27,49,85,72,75,46,60,51,46,82,76,72,57,75,64,64,38,26,49,56,56,29,48,74,71,66,52,38,54,81,38,40,28,42,24,49,39,71,81,61,47,74,35,42,68,58,35,45,51,32,53,75,58,49,63,44,52,67,32,41,29,35,53,44,84,50,93,76,25,41,35,40,31,31,72,97,43,90,68,70,46,75,31,45,57,90,48,31,61,40,33,26,25,54,53,76,83,127

Foldseek 3Di:
DPLPDPPLLLLLLQCVLCVVLVHFDALVSSCVQVVHDSVVSVVSVVVCVVVQQWDQDPVRTIDGDPNNNVSSLQLQLQLQLQLLCCCVPVNDDQLCSNVVSNSVSVPDDPVNSLVSCVVSPNDQAHQFQHGRAPCVVSVDDHPVVVDADKAFQVVCVVVVNQDQFFWRGFGDRQSNGSVSSVVCVLQVNGGGWGWGWDDDPQWIWIHTPPGDDIDTHGCVGRRRIMTGDPPD/DPLPDPPLLLLLLQCVLCVVLVHFDALVSSCVLVVHDSVVSVVSVVVCVVVQQWDQDPVRTIDGDPNNNVSSLQLQLQLQLQLLCCCVPVNDDQLCSNVVSSSVSVPDDPVNSLVSCVVSPNDQAHQFQHGRAPCVVSVDDHPVVVDADKAFQVVCVVVVNQDQFFWRGFGDRQSNGSVSSVVCVLQVNGGGWGWGWDDDVQWIWIHTPPGPDIDTHGPVRRRRIMTGDPPD

Nearest PDB structures (foldseek):
  7b23-assembly1_C  TM=9.385E-01  e=5.469E-26  Saccharopolyspora erythraea NRRL 2338
  7b20-assembly1_C  TM=9.106E-01  e=1.008E-24  Saccharopolyspora erythraea NRRL 2338
  7b24-assembly1_B  TM=9.200E-01  e=2.208E-24  Saccharopolyspora erythraea NRRL 2338
  7b25-assembly1_C  TM=9.166E-01  e=5.413E-24  Saccharopolyspora erythraea NRRL 2338
  1fx7-assembly1_A  TM=8.902E-01  e=1.974E-24  Mycobacterium tuberculosis

InterPro domains:
  IPR001367 Iron dependent repressor, metal binding and dimerisation domain [PF02742] (65-133)
  IPR008988 Transcriptional repressor, C-terminal [SSF50037] (130-228)
  IPR022687 DTXR-type, HTH domain [PF01325] (3-62)
  IPR022687 DTXR-type, HTH domain [PS50944] (1-65)
  IPR022689 Iron dependent repressor [SM00529] (26-125)
  IPR036388 Winged helix-like DNA-binding domain superfamily [G3DSA:1.10.10.10] (1-73)
  IPR036390 Winged helix DNA-binding domain superfamily [SSF46785] (2-62)
  IPR036421 Iron dependent repressor, metal binding and dimerisation domain superfamily [G3DSA:1.10.60.10] (74-134)
  IPR036421 Iron dependent repressor, metal binding and dimerisation domain superfamily [SSF47979] (65-135)
  IPR038157 Ferrous iron transporter, core domain [G3DSA:2.30.30.90] (135-229)
  IPR050536 MntR/IdeR Metal-Dependent Regulators [PTHR33238] (1-146)

Secondary structure (DSSP, 8-state):
------HHHHHHHHHHHHHHTT----HHHHHHHHT--HHHHHHHHHHHHHTTSEEE-TTS-EEE-HHHHHHHHHHHHHHHHHHHIIIIII---HHHHHHHHHHHTTT--HHHHHHHHHHTT---B-TTSPBPTTGGGGT---HHHH---EEEHHHHHHTT--SSEEEEEE-GGGGS-HHHHHHHHHHT-STT-EEEEEEETTEEEEEETTSSS-EEEEHHHHTTEEEE----/------HHHHHHHHHHHHHHTT----HHHHHHHHT--HHHHHHHHHHHHHTTSEEE-TTS-EEE-HHHHHHHHHHHHHHHHHHHIIIIII---HHHHHHHHHHHTTT--HHHHHHHHHHTT---B-TTSPBPTTGGGGT---HHHH---EEEHHHHHHTT--S-EEEEEE-GGGGS-HHHHHHHHHHT-STT-EEEEEEETTEEEEEETTSSS-EEEEHHHHTTEEEE----